Protein 7OXN (pdb70)

Sequence (440 aa):
QVQLKQSGPGLVQPSQSLSITCTVSGFSLTSYGIHWVRQSPGKGLEWLGVMWSGGITDFYAAFISRLSISRDISKSQVFFKMNSLQADDTAIYYCARGSRYALDYWGQGTSVSVSSASTKGPSVFPLAPSSKSGTAALGCLVKDYFPEPVTVSWNSGALTSGVHTFPAVLQSSGLYSLSSVVTVPSSSLGTQTYICNVNHKPSNTKVDKKVEPKDIQMTQTTSSLSASLGDRVTISCRASQDISNYLNWYQQKPDGTVKLLIYYTSRLHSGVPSRFSGSGSGTDYSLTISNLEQEDIATYFCQQGNTLPPTFGGGTKLEIKRTVAAPSVFIFPPSDEQLKSGTASVVCLLNNFYPREAKVQWKVDNALQSGNSQESVTEQDSKDSTYSLSSTLTLSKADYEKHKVYACEVTHQGLSSPVTKSFNRGEDAFRHDSGYECHH

Structure (mmCIF, N/CA/C/O backbone):
data_7OXN
#
_entry.id   7OXN
#
_cell.length_a   80.831
_cell.length_b   47.494
_cell.length_c   124.427
_cell.angle_alpha   90
_cell.angle_beta   90.955
_cell.angle_gamma   90
#
_symmetry.space_group_name_H-M   'I 1 2 1'
#
loop_
_entity.id
_entity.type
_entity.pdbx_description
1 polymer 'TAP01 family antibody heavy chain'
2 polymer 'TAP01 family antibody light chain'
3 polymer 'Amyloid-beta precursor protein'
4 non-polymer 1,2-ETHANEDIOL
5 non-polymer 'ZINC ION'
6 water water
#
loop_
_atom_site.group_PDB
_atom_site.id
_atom_site.type_symbol
_atom_site.label_atom_id
_atom_site.label_alt_id
_atom_site.label_comp_id
_atom_site.label_asym_id
_atom_site.label_entity_id
_atom_site.label_seq_id
_atom_site.pdbx_PDB_ins_code
_atom_site.Cartn_x
_atom_site.Cartn_y
_atom_site.Cartn_z
_atom_site.occupancy
_atom_site.B_iso_or_equiv
_atom_site.auth_seq_id
_atom_site.auth_comp_id
_atom_site.auth_asym_id
_atom_site.auth_atom_id
_atom_site.pdbx_PDB_model_num
ATOM 1 N N . GLN A 1 1 ? -5.965 18.097 -68.937 1 68.556 1 GLN H N 1
ATOM 2 C CA . GLN A 1 1 ? -5.615 17.662 -67.536 1 67.125 1 GLN H CA 1
ATOM 3 C C . GLN A 1 1 ? -6.821 17.886 -66.609 1 64.651 1 GLN H C 1
ATOM 4 O O . GLN A 1 1 ? -7.352 19.017 -66.595 1 64.414 1 GLN H O 1
ATOM 20 N N . VAL A 1 2 ? -7.247 16.84 -65.889 1 62.53 2 VAL H N 1
ATOM 21 C CA . VAL A 1 2 ? -8.428 16.868 -64.969 1 61.392 2 VAL H CA 1
ATOM 22 C C . VAL A 1 2 ? -8.047 17.635 -63.701 1 60.602 2 VAL H C 1
ATOM 23 O O . VAL A 1 2 ? -7.08 17.237 -63.042 1 61.427 2 VAL H O 1
ATOM 36 N N . GLN A 1 3 ? -8.781 18.69 -63.354 1 60.754 3 GLN H N 1
ATOM 37 C CA . GLN A 1 3 ? -8.473 19.493 -62.141 1 60.138 3 GLN H CA 1
ATOM 38 C C . GLN A 1 3 ? -9.757 20.068 -61.547 1 59.4 3 GLN H C 1
ATOM 39 O O . GLN A 1 3 ? -10.703 20.382 -62.315 1 58.608 3 GLN H O 1
ATOM 53 N N . LEU A 1 4 ? -9.753 20.199 -60.217 1 58.605 4 LEU H N 1
ATOM 54 C CA . LEU A 1 4 ? -10.86 20.783 -59.415 1 57.723 4 LEU H CA 1
ATOM 55 C C . LEU A 1 4 ? -10.247 21.824 -58.486 1 56.945 4 LEU H C 1
ATOM 56 O O . LEU A 1 4 ? -9.416 21.41 -57.669 1 57.199 4 LEU H O 1
ATOM 72 N N . LYS A 1 5 ? -10.628 23.098 -58.648 1 57.434 5 LYS H N 1
ATOM 73 C CA . LYS A 1 5 ? -10.116 24.259 -57.865 1 58.116 5 LYS H CA 1
ATOM 74 C C . LYS A 1 5 ? -11.245 24.853 -57.009 1 56.783 5 LYS H C 1
ATOM 75 O O . LYS A 1 5 ? -12.203 25.415 -57.568 1 56.925 5 LYS H O 1
ATOM 94 N N . GLN A 1 6 ? -11.108 24.756 -55.687 1 55.443 6 GLN H N 1
ATOM 95 C CA . GLN A 1 6 ? -12.061 25.351 -54.716 1 55.098 6 GLN H CA 1
ATOM 96 C C . GLN A 1 6 ? -11.686 26.814 -54.468 1 56.046 6 GLN H C 1
ATOM 97 O O . GLN A 1 6 ? -10.504 27.094 -54.284 1 55.847 6 GLN H O 1
ATOM 111 N N . SER A 1 7 ? -12.679 27.7 -54.486 1 57.118 7 SER H N 1
ATOM 112 C CA . SER A 1 7 ? -12.59 29.09 -53.979 1 57.818 7 SER H CA 1
ATOM 113 C C . SER A 1 7 ? -13.656 29.276 -52.892 1 58.922 7 SER H C 1
ATOM 114 O O . SER A 1 7 ? -14.616 28.461 -52.841 1 59.577 7 SER H O 1
ATOM 122 N N . GLY A 1 8 ? -13.489 30.307 -52.061 1 59.591 8 GLY H N 1
ATOM 123 C CA . GLY A 1 8 ? -14.368 30.634 -50.921 1 59.475 8 GLY H CA 1
ATOM 124 C C . GLY A 1 8 ? -13.578 30.667 -49.616 1 58.648 8 GLY H C 1
ATOM 125 O O . GLY A 1 8 ? -12.612 29.92 -49.464 1 58.387 8 GLY H O 1
ATOM 129 N N . PRO A 1 9 ? -13.999 31.479 -48.618 1 58.675 9 PRO H N 1
ATOM 130 C CA . PRO A 1 9 ? -13.167 31.77 -47.458 1 57.423 9 PRO H CA 1
ATOM 131 C C . PRO A 1 9 ? -13.182 30.607 -46.465 1 55.765 9 PRO H C 1
ATOM 132 O O . PRO A 1 9 ? -14.183 29.943 -46.427 1 56.353 9 PRO H O 1
ATOM 143 N N . GLY A 1 10 ? -12.073 30.404 -45.74 1 54.977 10 GLY H N 1
ATOM 144 C CA . GLY A 1 10 ? -11.95 29.442 -44.626 1 53.782 10 GLY H CA 1
ATOM 145 C C . GLY A 1 10 ? -12.81 29.848 -43.433 1 54.626 10 GLY H C 1
ATOM 146 O O . GLY A 1 10 ? -13.448 28.967 -42.831 1 55.671 10 GLY H O 1
ATOM 150 N N . LEU A 1 11 ? -12.855 31.141 -43.104 1 54.65 11 LEU H N 1
ATOM 151 C CA . LEU A 1 11 ? -13.439 31.649 -41.841 1 53.985 11 LEU H CA 1
ATOM 152 C C . LEU A 1 11 ? -14.928 31.937 -42.033 1 55.362 11 LEU H C 1
ATOM 153 O O . LEU A 1 11 ? -15.283 32.723 -42.928 1 56.187 11 LEU H O 1
ATOM 169 N N . VAL A 1 12 ? -15.758 31.325 -41.19 1 55.667 12 VAL H N 1
ATOM 170 C CA . VAL A 1 12 ? -17.223 31.593 -41.095 1 57.126 12 VAL H CA 1
ATOM 171 C C . VAL A 1 12 ? -17.536 31.975 -39.645 1 57.747 12 VAL H C 1
ATOM 172 O O . VAL A 1 12 ? -17.067 31.261 -38.736 1 56.775 12 VAL H O 1
ATOM 185 N N . GLN A 1 13 ? -18.298 33.056 -39.445 1 58.289 13 GLN H N 1
ATOM 186 C CA . GLN A 1 13 ? -18.772 33.483 -38.105 1 58.56 13 GLN H CA 1
ATOM 187 C C . GLN A 1 13 ? -19.809 32.467 -37.64 1 58.583 13 GLN H C 1
ATOM 188 O O . GLN A 1 13 ? -20.413 31.795 -38.47 1 58.516 13 GLN H O 1
ATOM 202 N N . PRO A 1 14 ? -20.016 32.274 -36.316 1 59.394 14 PRO H N 1
ATOM 203 C CA . PRO A 1 14 ? -21.026 31.334 -35.836 1 59.595 14 PRO H CA 1
ATOM 204 C C . PRO A 1 14 ? -22.416 31.788 -36.306 1 61.285 14 PRO H C 1
ATOM 205 O O . PRO A 1 14 ? -22.683 32.973 -36.342 1 63.71 14 PRO H O 1
ATOM 216 N N . SER A 1 15 ? -23.244 30.833 -36.715 1 61.374 15 SER H N 1
ATOM 217 C CA . SER A 1 15 ? -24.638 31.055 -37.184 1 63.961 15 SER H CA 1
ATOM 218 C C . SER A 1 15 ? -24.643 31.585 -38.626 1 65.105 15 SER H C 1
ATOM 219 O O . SER A 1 15 ? -25.768 31.807 -39.152 1 66.362 15 SER H O 1
ATOM 227 N N . GLN A 1 16 ? -23.462 31.744 -39.252 1 63.915 16 GLN H N 1
ATOM 228 C CA . GLN A 1 16 ? -23.326 32.203 -40.664 1 63.654 16 GLN H CA 1
ATOM 229 C C . GLN A 1 16 ? -23.096 31.012 -41.602 1 61.11 16 GLN H C 1
ATOM 230 O O . GLN A 1 16 ? -22.794 29.903 -41.134 1 59.328 16 GLN H O 1
ATOM 244 N N . SER A 1 17 ? -23.218 31.271 -42.898 1 61.033 17 SER H N 1
ATOM 245 C CA . SER A 1 17 ? -23.282 30.258 -43.98 1 60.068 17 SER H CA 1
ATOM 246 C C . SER A 1 17 ? -21.899 30.04 -44.579 1 58.299 17 SER H C 1
ATOM 247 O O . SER A 1 17 ? -21.222 31.028 -44.815 1 60.517 17 SER H O 1
ATOM 255 N N . LEU A 1 18 ? -21.519 28.789 -44.825 1 56.304 18 LEU H N 1
ATOM 256 C CA . LEU A 1 18 ? -20.265 28.424 -45.536 1 54.437 18 LEU H CA 1
ATOM 257 C C . LEU A 1 18 ? -20.573 28.272 -47.023 1 54.761 18 LEU H C 1
ATOM 258 O O . LEU A 1 18 ? -21.33 27.347 -47.375 1 54.059 18 LEU H O 1
ATOM 274 N N . SER A 1 19 ? -19.977 29.128 -47.851 1 55.803 19 SER H N 1
ATOM 275 C CA . SER A 1 19 ? -20.1 29.106 -49.331 1 57.037 19 SER H CA 1
ATOM 276 C C . SER A 1 19 ? -18.763 28.686 -49.957 1 56.689 19 SER H C 1
ATOM 277 O O . SER A 1 19 ? -17.732 29.337 -49.648 1 57.564 19 SER H O 1
ATOM 285 N N . ILE A 1 20 ? -18.767 27.622 -50.771 1 56.479 20 ILE H N 1
ATOM 286 C CA . ILE A 1 20 ? -17.576 27.154 -51.551 1 56.785 20 ILE H CA 1
ATOM 287 C C . ILE A 1 20 ? -17.967 26.916 -53.02 1 58.079 20 ILE H C 1
ATOM 288 O O . ILE A 1 20 ? -18.735 25.962 -53.307 1 57.687 20 ILE H O 1
ATOM 304 N N . THR A 1 21 ? -17.393 27.712 -53.922 1 59.033 21 THR H N 1
ATOM 305 C CA . THR A 1 21 ? -17.413 27.463 -55.384 1 60.045 21 THR H CA 1
ATOM 306 C C . THR A 1 21 ? -16.325 26.436 -55.729 1 58.764 21 THR H C 1
ATOM 307 O O . THR A 1 21 ? -15.144 26.636 -55.322 1 57.621 21 THR H O 1
ATOM 318 N N . CYS A 1 22 ? -16.733 25.368 -56.429 1 58.031 22 CYS H N 1
ATOM 319 C CA . CYS A 1 22 ? -15.86 24.303 -56.993 1 56.874 22 CYS H CA 1
ATOM 320 C C . CYS A 1 22 ? -15.837 24.46 -58.518 1 57.836 22 CYS H C 1
ATOM 321 O O . CYS A 1 22 ? -16.825 24.063 -59.18 1 57.127 22 CYS H O 1
ATOM 328 N N . THR A 1 23 ? -14.766 25.092 -59.019 1 58.569 23 THR H N 1
ATOM 329 C CA . THR A 1 23 ? -14.497 25.362 -60.457 1 59.753 23 THR H CA 1
ATOM 330 C C . THR A 1 23 ? -13.671 24.209 -61.034 1 58.624 23 THR H C 1
ATOM 331 O O . THR A 1 23 ? -12.743 23.761 -60.371 1 56.782 23 THR H O 1
ATOM 342 N N . VAL A 1 24 ? -14.015 23.746 -62.233 1 59.866 24 VAL H N 1
ATOM 343 C CA . VAL A 1 24 ? -13.409 22.524 -62.837 1 60.166 24 VAL H CA 1
ATOM 344 C C . VAL A 1 24 ? -12.91 22.862 -64.245 1 62.918 24 VAL H C 1
ATOM 345 O O . VAL A 1 24 ? -13.266 23.949 -64.767 1 64.73 24 VAL H O 1
ATOM 358 N N . SER A 1 25 ? -12.095 21.963 -64.809 1 63.405 25 SER H N 1
ATOM 359 C CA . SER A 1 25 ? -11.477 22.07 -66.161 1 64.677 25 SER H CA 1
ATOM 360 C C . SER A 1 25 ? -11.122 20.669 -66.675 1 63.591 25 SER H C 1
ATOM 361 O O . SER A 1 25 ? -10.87 19.775 -65.847 1 61.977 25 SER H O 1
ATOM 369 N N . GLY A 1 26 ? -11.103 20.489 -67.993 1 64.453 26 GLY H N 1
ATOM 370 C CA . GLY A 1 26 ? -10.631 19.244 -68.617 1 64.683 26 GLY H CA 1
ATOM 371 C C . GLY A 1 26 ? -11.566 18.091 -68.337 1 63.424 26 GLY H C 1
ATOM 372 O O . GLY A 1 26 ? -11.08 16.963 -68.308 1 63.528 26 GLY H O 1
ATOM 376 N N . PHE A 1 27 ? -12.853 18.379 -68.116 1 63.638 27 PHE H N 1
ATOM 377 C CA . PHE A 1 27 ? -13.98 17.4 -68.133 1 62.955 27 PHE H CA 1
ATOM 378 C C . PHE A 1 27 ? -15.308 18.164 -68.122 1 62.545 27 PHE H C 1
ATOM 379 O O . PHE A 1 27 ? -15.305 19.348 -67.748 1 62.74 27 PHE H O 1
ATOM 396 N N . SER A 1 28 ? -16.394 17.509 -68.537 1 62.525 28 SER H N 1
ATOM 397 C CA . SER A 1 28 ? -17.764 18.093 -68.617 1 63.144 28 SER H CA 1
ATOM 398 C C . SER A 1 28 ? -18.551 17.757 -67.338 1 61.106 28 SER H C 1
ATOM 399 O O . SER A 1 28 ? -18.525 16.582 -66.908 1 58.624 28 SER H O 1
ATOM 407 N N . LEU A 1 29 ? -19.231 18.752 -66.753 1 61.15 29 LEU H N 1
ATOM 408 C CA . LEU A 1 29 ? -20.144 18.57 -65.585 1 59.846 29 LEU H CA 1
ATOM 409 C C . LEU A 1 29 ? -21.393 17.787 -66.003 1 60.281 29 LEU H C 1
ATOM 410 O O . LEU A 1 29 ? -22.061 17.271 -65.097 1 60.008 29 LEU H O 1
ATOM 426 N N . THR A 1 30 ? -21.707 17.738 -67.308 1 62.012 30 THR H N 1
ATOM 427 C CA . THR A 1 30 ? -22.862 16.997 -67.892 1 61.633 30 THR H CA 1
ATOM 428 C C . THR A 1 30 ? -22.601 15.494 -67.756 1 59.633 30 THR H C 1
ATOM 429 O O . THR A 1 30 ? -23.569 14.731 -67.703 1 59.69 30 THR H O 1
ATOM 440 N N . SER A 1 31 ? -21.328 15.104 -67.716 1 58.772 31 SER H N 1
ATOM 441 C CA . SER A 1 31 ? -20.839 13.711 -67.888 1 58.288 31 SER H CA 1
ATOM 442 C C . SER A 1 31 ? -20.343 13.137 -66.55 1 56.484 31 SER H C 1
ATOM 443 O O . SER A 1 31 ? -20.155 11.911 -66.476 1 55.252 31 SER H O 1
ATOM 451 N N . TYR A 1 32 ? -20.11 13.984 -65.539 1 56.168 32 TYR H N 1
ATOM 452 C CA . TYR A 1 32 ? -19.569 13.577 -64.211 1 55.422 32 TYR H CA 1
ATOM 453 C C . TYR A 1 32 ? -20.438 14.172 -63.085 1 54.601 32 TYR H C 1
ATOM 454 O O . TYR A 1 32 ? -21.138 15.202 -63.288 1 55.379 32 TYR H O 1
ATOM 472 N N . GLY A 1 33 ? -20.416 13.511 -61.921 1 52.582 33 GLY H N 1
ATOM 473 C CA . GLY A 1 33 ? -20.983 14.031 -60.663 1 51.689 33 GLY H CA 1
ATOM 474 C C . GLY A 1 33 ? -19.925 14.747 -59.84 1 51.053 33 GLY H C 1
ATOM 475 O O . GLY A 1 33 ? -18.757 14.349 -59.912 1 51.168 33 GLY H O 1
ATOM 479 N N . ILE A 1 34 ? -20.311 15.767 -59.074 1 50.807 34 ILE H N 1
ATOM 480 C CA . ILE A 1 34 ? -19.417 16.444 -58.092 1 50.557 34 ILE H CA 1
ATOM 481 C C . ILE A 1 34 ? -19.936 16.134 -56.683 1 49.537 34 ILE H C 1
ATOM 482 O O . ILE A 1 34 ? -21.071 16.51 -56.38 1 49.178 34 ILE H O 1
ATOM 498 N N . HIS A 1 35 ? -19.13 15.452 -55.865 1 48.619 35 HIS H N 1
ATOM 499 C CA . HIS A 1 35 ? -19.466 15.083 -54.462 1 47.472 35 HIS H CA 1
ATOM 500 C C . HIS A 1 35 ? -18.833 16.079 -53.504 1 47.613 35 HIS H C 1
ATOM 501 O O . HIS A 1 35 ? -17.746 16.56 -53.815 1 48.827 35 HIS H O 1
ATOM 516 N N . TRP A 1 36 ? -19.517 16.355 -52.394 1 47.703 36 TRP H N 1
ATOM 517 C CA . TRP A 1 36 ? -19.067 17.275 -51.32 1 47.617 36 TRP H CA 1
ATOM 518 C C . TRP A 1 36 ? -18.848 16.475 -50.042 1 46.975 36 TRP H C 1
ATOM 519 O O . TRP A 1 36 ? -19.841 15.939 -49.504 1 46.365 36 TRP H O 1
ATOM 540 N N . VAL A 1 37 ? -17.578 16.385 -49.631 1 46.327 37 VAL H N 1
ATOM 541 C CA . VAL A 1 37 ? -17.078 15.562 -48.494 1 45.963 37 VAL H CA 1
ATOM 542 C C . VAL A 1 37 ? -16.322 16.494 -47.539 1 46.346 37 VAL H C 1
ATOM 543 O O . VAL A 1 37 ? -15.741 17.484 -48.016 1 47.059 37 VAL H O 1
ATOM 556 N N . ARG A 1 38 ? -16.365 16.207 -46.238 1 46.144 38 ARG H N 1
ATOM 557 C CA . ARG A 1 38 ? -15.612 16.945 -45.19 1 45.926 38 ARG H CA 1
ATOM 558 C C . ARG A 1 38 ? -14.869 15.952 -44.286 1 45.765 38 ARG H C 1
ATOM 559 O O . ARG A 1 38 ? -15.314 14.787 -44.14 1 46.352 38 ARG H O 1
ATOM 580 N N . GLN A 1 39 ? -13.772 16.406 -43.686 1 45.991 39 GLN H N 1
ATOM 581 C CA . GLN A 1 39 ? -12.907 15.578 -42.804 1 46.456 39 GLN H CA 1
ATOM 582 C C . GLN A 1 39 ? -12.625 16.366 -41.523 1 46.092 39 GLN H C 1
ATOM 583 O O . GLN A 1 39 ? -11.774 17.268 -41.556 1 45.066 39 GLN H O 1
ATOM 597 N N . SER A 1 40 ? -13.391 16.086 -40.465 1 47.524 40 SER H N 1
ATOM 598 C CA . SER A 1 40 ? -13.154 16.62 -39.096 1 48.521 40 SER H CA 1
ATOM 599 C C . SER A 1 40 ? -11.821 16.061 -38.588 1 49.631 40 SER H C 1
ATOM 600 O O . SER A 1 40 ? -11.421 14.937 -38.923 1 49.225 40 SER H O 1
ATOM 608 N N . PRO A 1 41 ? -11.081 16.818 -37.744 1 51.017 41 PRO H N 1
ATOM 609 C CA . PRO A 1 41 ? -9.808 16.32 -37.199 1 51.22 41 PRO H CA 1
ATOM 610 C C . PRO A 1 41 ? -9.997 15.066 -36.312 1 52.085 41 PRO H C 1
ATOM 611 O O . PRO A 1 41 ? -10.786 15.089 -35.315 1 51.163 41 PRO H O 1
ATOM 622 N N . GLY A 1 42 ? -9.327 13.974 -36.702 1 51.76 42 GLY H N 1
ATOM 623 C CA . GLY A 1 42 ? -9.347 12.694 -35.965 1 52.512 42 GLY H CA 1
ATOM 624 C C . GLY A 1 42 ? -10.486 11.796 -36.437 1 53.294 42 GLY H C 1
ATOM 625 O O . GLY A 1 42 ? -10.251 10.565 -36.651 1 53.275 42 GLY H O 1
ATOM 629 N N . LYS A 1 43 ? -11.687 12.366 -36.591 1 52.653 43 LYS H N 1
ATOM 630 C CA . LYS A 1 43 ? -12.827 11.675 -37.256 1 51.505 43 LYS H CA 1
ATOM 631 C C . LYS A 1 43 ? -12.486 11.408 -38.735 1 50.018 43 LYS H C 1
ATOM 632 O O . LYS A 1 43 ? -11.482 11.961 -39.249 1 49.684 43 LYS H O 1
ATOM 651 N N . GLY A 1 44 ? -13.313 10.596 -39.395 1 49.29 44 GLY H N 1
ATOM 652 C CA . GLY A 1 44 ? -13.063 10.081 -40.754 1 48.647 44 GLY H CA 1
ATOM 653 C C . GLY A 1 44 ? -13.651 10.997 -41.805 1 48.594 44 GLY H C 1
ATOM 654 O O . GLY A 1 44 ? -14.137 12.102 -41.433 1 49.378 44 GLY H O 1
ATOM 658 N N . LEU A 1 45 ? -13.614 10.557 -43.065 1 47.291 45 LEU H N 1
ATOM 659 C CA . LEU A 1 45 ? -14.238 11.275 -44.208 1 47.106 45 LEU H CA 1
ATOM 660 C C . LEU A 1 45 ? -15.759 11.198 -44.071 1 47.057 45 LEU H C 1
ATOM 661 O O . LEU A 1 45 ? -16.261 10.095 -43.825 1 47.528 45 LEU H O 1
ATOM 677 N N . GLU A 1 46 ? -16.447 12.333 -44.23 1 46.675 46 GLU H N 1
ATOM 678 C CA . GLU A 1 46 ? -17.924 12.452 -44.109 1 46.145 46 GLU H CA 1
ATOM 679 C C . GLU A 1 46 ? -18.526 12.92 -45.439 1 45.39 46 GLU H C 1
ATOM 680 O O . GLU A 1 46 ? -18.219 14.048 -45.861 1 44.812 46 GLU H O 1
ATOM 692 N N . TRP A 1 47 ? -19.375 12.107 -46.065 1 44.769 47 TRP H N 1
ATOM 693 C CA . TRP A 1 47 ? -20.121 12.531 -47.277 1 45.718 47 TRP H CA 1
ATOM 694 C C . TRP A 1 47 ? -21.272 13.459 -46.875 1 45.207 47 TRP H C 1
ATOM 695 O O . TRP A 1 47 ? -22.017 13.084 -45.965 1 45.67 47 TRP H O 1
ATOM 716 N N . LEU A 1 48 ? -21.406 14.607 -47.548 1 45.219 48 LEU H N 1
ATOM 717 C CA . LEU A 1 48 ? -22.442 15.638 -47.275 1 46.037 48 LEU H CA 1
ATOM 718 C C . LEU A 1 48 ? -23.516 15.654 -48.376 1 46.541 48 LEU H C 1
ATOM 719 O O . LEU A 1 48 ? -24.709 15.841 -48.042 1 45.937 48 LEU H O 1
ATOM 735 N N . GLY A 1 49 ? -23.118 15.485 -49.636 1 46.852 49 GLY H N 1
ATOM 736 C CA . GLY A 1 49 ? -24.061 15.492 -50.769 1 47.88 49 GLY H CA 1
ATOM 737 C C . GLY A 1 49 ? -23.381 15.469 -52.124 1 47.771 49 GLY H C 1
ATOM 738 O O . GLY A 1 49 ? -22.147 15.366 -52.18 1 46.944 49 GLY H O 1
ATOM 742 N N . VAL A 1 50 ? -24.179 15.55 -53.19 1 48.584 50 VAL H N 1
ATOM 743 C CA . VAL A 1 50 ? -23.691 15.393 -54.59 1 48.708 50 VAL H CA 1
ATOM 744 C C . VAL A 1 50 ? -24.636 16.099 -55.558 1 50.098 50 VAL H C 1
ATOM 745 O O . VAL A 1 50 ? -25.864 16.052 -55.366 1 49.61 50 VAL H O 1
ATOM 758 N N . MET A 1 51 ? -24.039 16.741 -56.561 1 51.771 51 MET H N 1
ATOM 759 C CA . MET A 1 51 ? -24.679 17.109 -57.843 1 51.795 51 MET H CA 1
ATOM 760 C C . MET A 1 51 ? -24.359 16 -58.839 1 50.432 51 MET H C 1
ATOM 761 O O . MET A 1 51 ? -23.239 16.001 -59.37 1 49.414 51 MET H O 1
ATOM 775 N N . TRP A 1 52 ? -25.304 15.083 -59.046 1 50.233 52 TRP H N 1
ATOM 776 C CA . TRP A 1 52 ? -25.203 14.009 -60.067 1 50.989 52 TRP H CA 1
ATOM 777 C C . TRP A 1 52 ? -25.004 14.652 -61.451 1 53.072 52 TRP H C 1
ATOM 778 O O . TRP A 1 52 ? -25.331 15.854 -61.608 1 54.534 52 TRP H O 1
ATOM 799 N N . SER A 1 53 ? -24.468 13.893 -62.414 1 53.002 53 SER H N 1
ATOM 800 C CA . SER A 1 53 ? -24.207 14.34 -63.812 1 54.05 53 SER H CA 1
ATOM 801 C C . SER A 1 53 ? -25.49 14.895 -64.459 1 55.372 53 SER H C 1
ATOM 802 O O . SER A 1 53 ? -25.409 15.951 -65.131 1 55.618 53 SER H O 1
ATOM 810 N N . GLY A 1 54 ? -26.625 14.219 -64.242 1 55.112 54 GLY H N 1
ATOM 811 C CA . GLY A 1 54 ? -27.943 14.57 -64.806 1 55.738 54 GLY H CA 1
ATOM 812 C C . GLY A 1 54 ? -28.431 15.929 -64.336 1 56.605 54 GLY H C 1
ATOM 813 O O . GLY A 1 54 ? -29.153 16.576 -65.097 1 58.492 54 GLY H O 1
ATOM 817 N N . GLY A 1 55 ? -28.064 16.35 -63.121 1 56.475 55 GLY H N 1
ATOM 818 C CA . GLY A 1 55 ? -28.406 17.68 -62.569 1 56.166 55 GLY H CA 1
ATOM 819 C C . GLY A 1 55 ? -29.23 17.606 -61.295 1 55.058 55 GLY H C 1
ATOM 820 O O . GLY A 1 55 ? -29.372 18.66 -60.651 1 53.427 55 GLY H O 1
ATOM 824 N N . ILE A 1 56 ? -29.758 16.422 -60.946 1 54.752 56 ILE H N 1
ATOM 825 C CA . ILE A 1 56 ? -30.478 16.182 -59.655 1 55.361 56 ILE H CA 1
ATOM 826 C C . ILE A 1 56 ? -29.447 16.003 -58.522 1 54.288 56 ILE H C 1
ATOM 827 O O . ILE A 1 56 ? -28.368 15.407 -58.759 1 53.593 56 ILE H O 1
ATOM 843 N N . THR A 1 57 ? -29.769 16.503 -57.328 1 53.267 57 THR H N 1
ATOM 844 C CA . THR A 1 57 ? -28.881 16.514 -56.139 1 51.606 57 THR H CA 1
ATOM 845 C C . THR A 1 57 ? -29.308 15.43 -55.153 1 51.417 57 THR H C 1
ATOM 846 O O . THR A 1 57 ? -30.471 15.008 -55.228 1 52.74 57 THR H O 1
ATOM 857 N N . ASP A 1 58 ? -28.395 15.005 -54.273 1 50.315 58 ASP H N 1
ATOM 858 C CA . ASP A 1 58 ? -28.683 14.151 -53.087 1 49.302 58 ASP H CA 1
ATOM 859 C C . ASP A 1 58 ? -27.842 14.633 -51.897 1 49.247 58 ASP H C 1
ATOM 860 O O . ASP A 1 58 ? -26.763 15.224 -52.106 1 48.301 58 ASP H O 1
ATOM 869 N N . PHE A 1 59 ? -28.327 14.362 -50.685 1 49.491 59 PHE H N 1
ATOM 870 C CA . PHE A 1 59 ? -27.764 14.862 -49.407 1 49.315 59 PHE H CA 1
ATOM 871 C C . PHE A 1 59 ? -27.702 13.71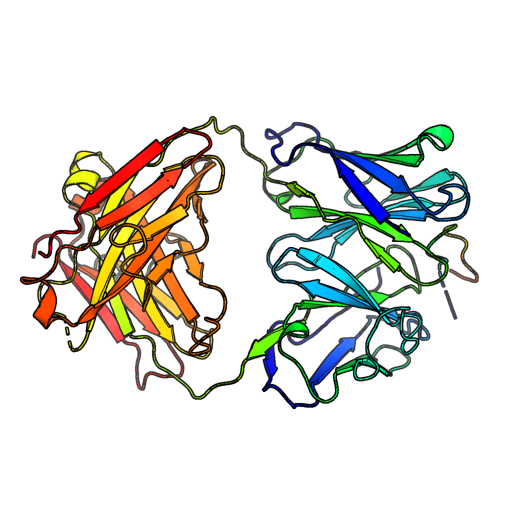9 -48.4 1 48.903 59 PHE H C 1
ATOM 872 O O . PHE A 1 59 ? -28.495 12.774 -48.544 1 49.109 59 PHE H O 1
ATOM 889 N N . TYR A 1 60 ? -26.767 13.803 -47.445 1 49.107 60 TYR H N 1
ATOM 890 C CA . TYR A 1 60 ? -26.773 12.996 -46.194 1 49.321 60 TYR H CA 1
ATOM 891 C C . TYR A 1 60 ? -27.981 13.486 -45.382 1 49.294 60 TYR H C 1
ATOM 892 O O . TYR A 1 60 ? -28.276 14.698 -45.451 1 48.737 60 TYR H O 1
ATOM 910 N N . ALA A 1 61 ? -28.697 12.569 -44.717 1 50.029 61 ALA H N 1
ATOM 911 C CA . ALA A 1 61 ? -29.935 12.829 -43.927 1 50.706 61 ALA H CA 1
ATOM 912 C C . ALA A 1 61 ? -29.7 13.958 -42.915 1 49.806 61 ALA H C 1
ATOM 913 O O . ALA A 1 61 ? -30.458 14.923 -42.929 1 50.387 61 ALA H O 1
ATOM 920 N N . ALA A 1 62 ? -28.633 13.863 -42.128 1 49.403 62 ALA H N 1
ATOM 921 C CA . ALA A 1 62 ? -28.304 14.78 -41.008 1 51.3 62 ALA H CA 1
ATOM 922 C C . ALA A 1 62 ? -28.027 16.225 -41.46 1 52.136 62 ALA H C 1
ATOM 923 O O . ALA A 1 62 ? -27.933 17.082 -40.567 1 52.736 62 ALA H O 1
ATOM 930 N N . PHE A 1 63 ? -27.883 16.5 -42.762 1 52.462 63 PHE H N 1
ATOM 931 C CA . PHE A 1 63 ? -27.6 17.859 -43.307 1 53.436 63 PHE H CA 1
ATOM 932 C C . PHE A 1 63 ? -28.703 18.37 -44.262 1 55.695 63 PHE H C 1
ATOM 933 O O . PHE A 1 63 ? -28.477 19.435 -44.903 1 56.649 63 PHE H O 1
ATOM 950 N N . ILE A 1 64 ? -29.854 17.69 -44.36 1 55.784 64 ILE H N 1
ATOM 951 C CA . ILE A 1 64 ? -30.861 17.954 -45.433 1 57.39 64 ILE H CA 1
ATOM 952 C C . ILE A 1 64 ? -31.265 19.437 -45.401 1 60.006 64 ILE H C 1
ATOM 953 O O . ILE A 1 64 ? -31.346 20.048 -46.507 1 62.251 64 ILE H O 1
ATOM 969 N N . SER A 1 65 ? -31.523 19.992 -44.207 1 59.609 65 SER H N 1
ATOM 970 C CA . SER A 1 65 ? -32.104 21.351 -44.025 1 60.749 65 SER H CA 1
ATOM 971 C C . SER A 1 65 ? -31.011 22.432 -44.164 1 60.679 65 SER H C 1
ATOM 972 O O . SER A 1 65 ? -31.35 23.611 -44.395 1 63.582 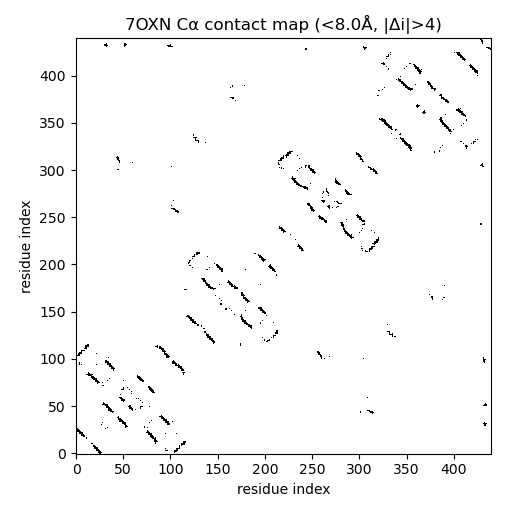65 SER H O 1
ATOM 980 N N . ARG A 1 66 ? -29.739 22.048 -44.088 1 58.471 66 ARG H N 1
ATOM 981 C CA . ARG A 1 66 ? -28.597 22.996 -43.986 1 58.044 66 ARG H CA 1
ATOM 982 C C . ARG A 1 66 ? -27.921 23.243 -45.345 1 56.806 66 ARG H C 1
ATOM 983 O O . ARG A 1 66 ? -27.276 24.308 -45.486 1 56.162 66 ARG H O 1
ATOM 1004 N N . LEU A 1 67 ? -28.056 22.312 -46.295 1 55.323 67 LEU H N 1
ATOM 1005 C CA . LEU A 1 67 ? -27.259 22.295 -47.551 1 54.433 67 LEU H CA 1
ATOM 1006 C C . LEU A 1 67 ? -28.059 22.869 -48.717 1 55.768 67 LEU H C 1
ATOM 1007 O O . LEU A 1 67 ? -29.288 22.713 -48.712 1 56.984 67 LEU H O 1
ATOM 1023 N N . SER A 1 68 ? -27.364 23.537 -49.646 1 55.838 68 SER H N 1
ATOM 1024 C CA . SER A 1 68 ? -27.811 23.839 -51.033 1 55.976 68 SER H CA 1
ATOM 1025 C C . SER A 1 68 ? -26.683 23.433 -51.981 1 55.019 68 SER H C 1
ATOM 1026 O O . SER A 1 68 ? -25.534 23.828 -51.719 1 54.41 68 SER H O 1
ATOM 1034 N N . ILE A 1 69 ? -26.992 22.672 -53.031 1 55.255 69 ILE H N 1
ATOM 1035 C CA . ILE A 1 69 ? -26.024 22.361 -54.124 1 55.793 69 ILE H CA 1
ATOM 1036 C C . ILE A 1 69 ? -26.669 22.708 -55.47 1 57.389 69 ILE H C 1
ATOM 1037 O O . ILE A 1 69 ? -27.576 21.975 -55.911 1 57.597 69 ILE H O 1
ATOM 1053 N N . SER A 1 70 ? -26.221 23.816 -56.066 1 58.658 70 SER H N 1
ATOM 1054 C CA . SER A 1 70 ? -26.544 24.242 -57.449 1 60.496 70 SER H CA 1
ATOM 1055 C C . SER A 1 70 ? -25.295 24.078 -58.314 1 60.829 70 SER H C 1
ATOM 1056 O O . SER A 1 70 ? -24.206 23.856 -57.735 1 58.294 70 SER H O 1
ATOM 1064 N N . ARG A 1 71 ? -25.458 24.199 -59.641 1 62.319 71 ARG H N 1
ATOM 1065 C CA . ARG A 1 71 ? -24.333 24.164 -60.618 1 62.11 71 ARG H CA 1
ATOM 1066 C C . ARG A 1 71 ? -24.6 25.137 -61.765 1 64.453 71 ARG H C 1
ATOM 1067 O O . ARG A 1 71 ? -25.787 25.443 -62.013 1 65.83 71 ARG H O 1
ATOM 1088 N N . ASP A 1 72 ? -23.523 25.57 -62.432 1 64.892 72 ASP H N 1
ATOM 1089 C CA . ASP A 1 72 ? -23.543 26.396 -63.667 1 67.097 72 ASP H CA 1
ATOM 1090 C C . ASP A 1 72 ? -22.659 25.712 -64.707 1 67.116 72 ASP H C 1
ATOM 1091 O O . ASP A 1 72 ? -21.423 25.802 -64.582 1 67.051 72 ASP H O 1
ATOM 1100 N N . ILE A 1 73 ? -23.294 25.071 -65.688 1 67.974 73 ILE H N 1
ATOM 1101 C CA . ILE A 1 73 ? -22.648 24.204 -66.718 1 68.128 73 ILE H CA 1
ATOM 1102 C C . ILE A 1 73 ? -21.666 25.059 -67.532 1 69.815 73 ILE H C 1
ATOM 1103 O O . ILE A 1 73 ? -20.464 24.717 -67.569 1 69.709 73 ILE H O 1
ATOM 1119 N N . SER A 1 74 ? -22.153 26.151 -68.126 1 71.582 74 SER H N 1
ATOM 1120 C CA . SER A 1 74 ? -21.379 27.027 -69.046 1 73.712 74 SER H CA 1
ATOM 1121 C C . SER A 1 74 ? -20.13 27.571 -68.342 1 73.034 74 SER H C 1
ATOM 1122 O O . SER A 1 74 ? -19.146 27.816 -69.051 1 75.782 74 SER H O 1
ATOM 1130 N N . LYS A 1 75 ? -20.164 27.737 -67.014 1 70.987 75 LYS H N 1
ATOM 1131 C CA . LYS A 1 75 ? -19.024 28.261 -66.207 1 70.68 75 LYS H CA 1
ATOM 1132 C C . LYS A 1 75 ? -18.129 27.123 -65.687 1 67.622 75 LYS H C 1
ATOM 1133 O O . LYS A 1 75 ? -17.052 27.432 -65.166 1 66.617 75 LYS H O 1
ATOM 1152 N N . SER A 1 76 ? -18.552 25.864 -65.807 1 65.999 76 SER H N 1
ATOM 1153 C CA . SER A 1 76 ? -17.823 24.67 -65.293 1 64.029 76 SER H CA 1
ATOM 1154 C C . SER A 1 76 ? -17.786 24.702 -63.753 1 62.627 76 SER H C 1
ATOM 1155 O O . SER A 1 76 ? -16.845 24.155 -63.151 1 61.916 76 SER H O 1
ATOM 1163 N N . GLN A 1 77 ? -18.799 25.294 -63.124 1 62.917 77 GLN H N 1
ATOM 1164 C CA . GLN A 1 77 ? -18.826 25.517 -61.656 1 62.087 77 GLN H CA 1
ATOM 1165 C C . GLN A 1 77 ? -19.983 24.746 -61.017 1 61.3 77 GLN H C 1
ATOM 1166 O O . GLN A 1 77 ? -21.092 24.782 -61.568 1 63.061 77 GLN H O 1
ATOM 1180 N N . VAL A 1 78 ? -19.706 24.086 -59.89 1 59.498 78 VAL H N 1
ATOM 1181 C CA . VAL A 1 78 ? -20.712 23.572 -58.916 1 57.898 78 VAL H CA 1
ATOM 1182 C C . VAL A 1 78 ? -20.538 24.364 -57.62 1 57.288 78 VAL H C 1
ATOM 1183 O O . VAL A 1 78 ? -19.391 24.637 -57.268 1 57.067 78 VAL H O 1
ATOM 1196 N N . PHE A 1 79 ? -21.643 24.726 -56.967 1 57.537 79 PHE H N 1
ATOM 1197 C CA . PHE A 1 79 ? -21.691 25.63 -55.788 1 57.84 79 PHE H CA 1
ATOM 1198 C C . PHE A 1 79 ? -22.211 24.896 -54.548 1 57.009 79 PHE H C 1
ATOM 1199 O O . PHE A 1 79 ? -23.198 24.141 -54.634 1 56.949 79 PHE H O 1
ATOM 1216 N N . PHE A 1 80 ? -21.588 25.16 -53.401 1 55.742 80 PHE H N 1
ATOM 1217 C CA . PHE A 1 80 ? -21.902 24.507 -52.107 1 54.577 80 PHE H CA 1
ATOM 1218 C C . PHE A 1 80 ? -22.201 25.585 -51.065 1 55.502 80 PHE H C 1
ATOM 1219 O O . PHE A 1 80 ? -21.376 26.494 -50.898 1 56.081 80 PHE H O 1
ATOM 1236 N N . LYS A 1 81 ? -23.355 25.493 -50.406 1 55.88 81 LYS H N 1
ATOM 1237 C CA . LYS A 1 81 ? -23.739 26.411 -49.306 1 57.012 81 LYS H CA 1
ATOM 1238 C C . LYS A 1 81 ? -24.308 25.575 -48.163 1 56.37 81 LYS H C 1
ATOM 1239 O O . LYS A 1 81 ? -25.322 24.897 -48.38 1 56.676 81 LYS H O 1
ATOM 1258 N N . MET A 1 82 ? -23.656 25.627 -47.004 1 56.09 82 MET H N 1
ATOM 1259 C CA . MET A 1 82 ? -24.164 25.066 -45.731 1 56.529 82 MET H CA 1
ATOM 1260 C C . MET A 1 82 ? -24.443 26.209 -44.757 1 58.473 82 MET H C 1
ATOM 1261 O O . MET A 1 82 ? -23.555 27.085 -44.625 1 58.982 82 MET H O 1
ATOM 1275 N N . ASN A 1 83 ? -25.594 26.157 -44.069 1 59.884 83 ASN H N 1
ATOM 1276 C CA . ASN A 1 83 ? -26.13 27.265 -43.229 1 61.324 83 ASN H CA 1
ATOM 1277 C C . ASN A 1 83 ? -25.775 27.027 -41.757 1 60.891 83 ASN H C 1
ATOM 1278 O O . ASN A 1 83 ? -25.412 25.877 -41.397 1 58.378 83 ASN H O 1
ATOM 1289 N N . SER A 1 84 ? -25.84 28.102 -40.961 1 62.387 84 SER H N 1
ATOM 1290 C CA . SER A 1 84 ? -25.83 28.083 -39.469 1 62.676 84 SER H CA 1
ATOM 1291 C C . SER A 1 84 ? -24.727 27.147 -38.955 1 60.619 84 SER H C 1
ATOM 1292 O O . SER A 1 84 ? -25.047 26.152 -38.278 1 60.216 84 SER H O 1
ATOM 1300 N N . LEU A 1 85 ? -23.469 27.459 -39.264 1 59.398 85 LEU H N 1
ATOM 1301 C CA . LEU A 1 85 ? -22.313 26.647 -38.805 1 58.055 85 LEU H CA 1
ATOM 1302 C C . LEU A 1 85 ? -22.068 26.925 -37.325 1 58.788 85 LEU H C 1
ATOM 1303 O O . LEU A 1 85 ? -22.259 28.079 -36.905 1 60.863 85 LEU H O 1
ATOM 1319 N N . GLN A 1 86 ? -21.694 25.882 -36.582 1 57.838 86 GLN H N 1
ATOM 1320 C CA . GLN A 1 86 ? -21.157 25.95 -35.199 1 57.123 86 GLN H CA 1
ATOM 1321 C C . GLN A 1 86 ? -19.763 25.327 -35.221 1 54.655 86 GLN H C 1
ATOM 1322 O O . GLN A 1 86 ? -19.355 24.895 -36.304 1 54.254 86 GLN H O 1
ATOM 1336 N N . ALA A 1 87 ? -19.088 25.278 -34.07 1 54.055 87 ALA H N 1
ATOM 1337 C CA . ALA A 1 87 ? -17.695 24.791 -33.917 1 52.819 87 ALA H CA 1
ATOM 1338 C C . ALA A 1 87 ? -17.581 23.331 -34.39 1 51.997 87 ALA H C 1
ATOM 1339 O O . ALA A 1 87 ? -16.527 22.999 -34.966 1 51.163 87 ALA H O 1
ATOM 1346 N N . ASP A 1 88 ? -18.63 22.512 -34.203 1 52.773 88 ASP H N 1
ATOM 1347 C CA . ASP A 1 88 ? -18.646 21.063 -34.568 1 52.808 88 ASP H CA 1
ATOM 1348 C C . ASP A 1 88 ? -18.559 20.909 -36.106 1 52.035 88 ASP H C 1
ATOM 1349 O O . ASP A 1 88 ? -18.553 19.775 -36.591 1 51.822 88 ASP H O 1
ATOM 1358 N N . ASP A 1 89 ? -18.465 22.009 -36.86 1 51.919 89 ASP H N 1
ATOM 1359 C CA . ASP A 1 89 ? -18.342 22.001 -38.343 1 51.039 89 ASP H CA 1
ATOM 1360 C C . ASP A 1 89 ? -16.892 22.299 -38.771 1 50.211 89 ASP H C 1
ATOM 1361 O O . ASP A 1 89 ? -16.604 22.208 -39.982 1 49.26 89 ASP H O 1
ATOM 1370 N N . THR A 1 90 ? -16.005 22.616 -37.825 1 49.549 90 THR H N 1
ATOM 1371 C CA . THR A 1 90 ? -14.547 22.777 -38.07 1 50.051 90 THR H CA 1
ATOM 1372 C C . THR A 1 90 ? -14.052 21.569 -38.877 1 49.815 90 THR H C 1
ATOM 1373 O O . THR A 1 90 ? -14.059 20.444 -38.345 1 51.35 90 THR H O 1
ATOM 1384 N N . ALA A 1 91 ? -13.613 21.775 -40.114 1 48.663 91 ALA H N 1
ATOM 1385 C CA . ALA A 1 91 ? -13.155 20.664 -40.977 1 47.938 91 ALA H CA 1
ATOM 1386 C C . ALA A 1 91 ? -12.529 21.211 -42.249 1 46.934 91 ALA H C 1
ATOM 1387 O O . ALA A 1 91 ? -12.642 22.423 -42.488 1 47.064 91 ALA H O 1
ATOM 1394 N N . ILE A 1 92 ? -11.871 20.322 -42.99 1 45.924 92 ILE H N 1
ATOM 1395 C CA . ILE A 1 92 ? -11.491 20.533 -44.414 1 46.393 92 ILE H CA 1
ATOM 1396 C C . ILE A 1 92 ? -12.706 20.109 -45.233 1 45.935 92 ILE H C 1
ATOM 1397 O O . ILE A 1 92 ? -13.121 18.955 -45.07 1 44.439 92 ILE H O 1
ATOM 1413 N N . TYR A 1 93 ? -13.234 21.006 -46.07 1 47.148 93 TYR H N 1
ATOM 1414 C CA . TYR A 1 93 ? -14.369 20.745 -46.996 1 47.567 93 TYR H CA 1
ATOM 1415 C C . TYR A 1 93 ? -13.828 20.492 -48.41 1 47.466 93 TYR H C 1
ATOM 1416 O O . TYR A 1 93 ? -13.128 21.362 -48.97 1 47.524 93 TYR H O 1
ATOM 1434 N N . TYR A 1 94 ? -14.142 19.313 -48.947 1 46.984 94 TYR H N 1
ATOM 1435 C CA . TYR A 1 94 ? -13.693 18.816 -50.271 1 47.88 94 TYR H CA 1
ATOM 1436 C C . TYR A 1 94 ? -14.874 18.797 -51.239 1 49.335 94 TYR H C 1
ATOM 1437 O O . TYR A 1 94 ? -15.928 18.253 -50.869 1 50.565 94 TYR H O 1
ATOM 1455 N N . CYS A 1 95 ? -14.711 19.4 -52.418 1 50.269 95 CYS H N 1
ATOM 1456 C CA . CYS A 1 95 ? -15.448 19.034 -53.657 1 50.812 95 CYS H CA 1
ATOM 1457 C C . CYS A 1 95 ? -14.624 17.926 -54.318 1 50.407 95 CYS H C 1
ATOM 1458 O O . CYS A 1 95 ? -13.384 18.008 -54.244 1 52.873 95 CYS H O 1
ATOM 1465 N N . ALA A 1 96 ? -15.26 16.881 -54.846 1 49.741 96 ALA H N 1
ATOM 1466 C CA . ALA A 1 96 ? -14.57 15.755 -55.528 1 49.009 96 ALA H CA 1
ATOM 1467 C C . ALA A 1 96 ? -15.406 15.252 -56.715 1 49.485 96 ALA H C 1
ATOM 1468 O O . ALA A 1 96 ? -16.644 15.221 -56.606 1 48.404 96 ALA H O 1
ATOM 1475 N N . ARG A 1 97 ? -14.73 14.882 -57.806 1 50.049 97 ARG H N 1
ATOM 1476 C CA . ARG A 1 97 ? -15.349 14.403 -59.067 1 50.949 97 ARG H CA 1
ATOM 1477 C C . ARG A 1 97 ? -15.716 12.923 -58.925 1 50.056 97 ARG H C 1
ATOM 1478 O O . ARG A 1 97 ? -14.834 12.114 -58.613 1 48.732 97 ARG H O 1
ATOM 1499 N N . GLY A 1 98 ? -16.973 12.586 -59.207 1 49.918 98 GLY H N 1
ATOM 1500 C CA . GLY A 1 98 ? -17.439 11.192 -59.303 1 50.021 98 GLY H CA 1
ATOM 1501 C C . GLY A 1 98 ? -17.456 10.691 -60.74 1 51.488 98 GLY H C 1
ATOM 1502 O O . GLY A 1 98 ? -18.075 11.366 -61.604 1 52.645 98 GLY H O 1
ATOM 1506 N N . SER A 1 99 ? -16.792 9.556 -60.988 1 51.409 99 SER H N 1
ATOM 1507 C CA . SER A 1 99 ? -16.865 8.752 -62.24 1 51.9 99 SER H CA 1
ATOM 1508 C C . SER A 1 99 ? -17.776 7.543 -61.981 1 50.753 99 SER H C 1
ATOM 1509 O O . SER A 1 99 ? -18.593 7.634 -61.071 1 50.577 99 SER H O 1
ATOM 1517 N N . ARG A 1 100 ? -17.643 6.449 -62.729 1 50.834 100 ARG H N 1
ATOM 1518 C CA . ARG A 1 100 ? -18.561 5.284 -62.634 1 50.942 100 ARG H CA 1
ATOM 1519 C C . ARG A 1 100 ? -18.552 4.673 -61.237 1 49.504 100 ARG H C 1
ATOM 1520 O O . ARG A 1 100 ? -19.626 4.27 -60.755 1 47.961 100 ARG H O 1
ATOM 1541 N N . TYR A 1 101 ? -17.359 4.536 -60.664 1 50.232 101 TYR H N 1
ATOM 1542 C CA . TYR A 1 101 ? -17.064 3.614 -59.54 1 49.477 101 TYR H CA 1
ATOM 1543 C C . TYR A 1 101 ? -16.703 4.381 -58.277 1 48.435 101 TYR H C 1
ATOM 1544 O O . TYR A 1 101 ? -16.949 3.822 -57.21 1 49.23 101 TYR H O 1
ATOM 1562 N N . ALA A 1 102 ? -16.126 5.58 -58.395 1 48.31 102 ALA H N 1
ATOM 1563 C CA . ALA A 1 102 ? -15.365 6.205 -57.293 1 47.702 102 ALA H CA 1
ATOM 1564 C C . ALA A 1 102 ? -15.183 7.707 -57.499 1 48.52 102 ALA H C 1
ATOM 1565 O O . ALA A 1 102 ? -15.594 8.234 -58.548 1 48.683 102 ALA H O 1
ATOM 1572 N N . LEU A 1 103 ? -14.598 8.348 -56.479 1 49.734 103 LEU H N 1
ATOM 1573 C CA . LEU A 1 103 ? -14.221 9.79 -56.442 1 50.016 103 LEU H CA 1
ATOM 1574 C C . LEU A 1 103 ? -12.781 9.907 -56.954 1 50.39 103 LEU H C 1
ATOM 1575 O O . LEU A 1 103 ? -11.853 9.885 -56.148 1 50.309 103 LEU H O 1
ATOM 1591 N N . ASP A 1 104 ? -12.601 9.994 -58.267 1 51.458 104 ASP H N 1
ATOM 1592 C CA . ASP A 1 104 ? -11.283 9.721 -58.897 1 51.642 104 ASP H CA 1
ATOM 1593 C C . ASP A 1 104 ? -10.406 10.987 -58.885 1 51.098 104 ASP H C 1
ATOM 1594 O O . ASP A 1 104 ? -9.173 10.816 -58.936 1 52.009 104 ASP H O 1
ATOM 1603 N N . TYR A 1 105 ? -10.978 12.195 -58.786 1 50.254 105 TYR H N 1
ATOM 1604 C CA . TYR A 1 105 ? -10.193 13.467 -58.738 1 51.344 105 TYR H CA 1
ATOM 1605 C C . TYR A 1 105 ? -10.802 14.443 -57.718 1 49.412 105 TYR H C 1
ATOM 1606 O O . TYR A 1 105 ? -12.032 14.594 -57.664 1 48.3 105 TYR H O 1
ATOM 1624 N N . TRP A 1 106 ? -9.946 15.069 -56.902 1 48.533 106 TRP H N 1
ATOM 1625 C CA . TRP A 1 106 ? -10.359 15.789 -55.668 1 48.185 106 TRP H CA 1
ATOM 1626 C C . TRP A 1 106 ? -9.88 17.24 -55.703 1 49.212 106 TRP H C 1
ATOM 1627 O O . TRP A 1 106 ? -8.731 17.474 -56.12 1 51.144 106 TRP H O 1
ATOM 1648 N N . GLY A 1 107 ? -10.722 18.168 -55.245 1 49.469 107 GLY H N 1
ATOM 1649 C CA . GLY A 1 107 ? -10.311 19.555 -54.95 1 50.772 107 GLY H CA 1
ATOM 1650 C C . GLY A 1 107 ? -9.202 19.586 -53.901 1 50.341 107 GLY H C 1
ATOM 1651 O O . GLY A 1 107 ? -9.038 18.585 -53.174 1 49.152 107 GLY H O 1
ATOM 1655 N N . GLN A 1 108 ? -8.44 20.681 -53.833 1 51.139 108 GLN H N 1
ATOM 1656 C CA . GLN A 1 108 ? -7.271 20.82 -52.915 1 50.811 108 GLN H CA 1
ATOM 1657 C C . GLN A 1 108 ? -7.765 20.823 -51.462 1 49.669 108 GLN H C 1
ATOM 1658 O O . GLN A 1 108 ? -6.926 20.673 -50.564 1 48.873 108 GLN H O 1
ATOM 1672 N N . GLY A 1 109 ? -9.075 20.996 -51.257 1 49.61 109 GLY H N 1
ATOM 1673 C CA . GLY A 1 109 ? -9.694 21.114 -49.923 1 49.473 109 GLY H CA 1
ATOM 1674 C C . GLY A 1 109 ? -9.918 22.569 -49.564 1 50.052 109 GLY H C 1
ATOM 1675 O O . GLY A 1 109 ? -9.36 23.431 -50.27 1 51.581 109 GLY H O 1
ATOM 1679 N N . THR A 1 110 ? -10.737 22.831 -48.54 1 49.396 110 THR H N 1
ATOM 1680 C CA . THR A 1 110 ? -10.945 24.181 -47.948 1 50.274 110 THR H CA 1
ATOM 1681 C C . THR A 1 110 ? -10.953 24.057 -46.42 1 50.068 110 THR H C 1
ATOM 1682 O O . THR A 1 110 ? -11.935 23.529 -45.88 1 49.685 110 THR H O 1
ATOM 1693 N N . SER A 1 111 ? -9.872 24.486 -45.763 1 50.492 111 SER H N 1
ATOM 1694 C CA . SER A 1 111 ? -9.726 24.456 -44.286 1 49.775 111 SER H CA 1
ATOM 1695 C C . SER A 1 111 ? -10.705 25.467 -43.69 1 49.587 111 SER H C 1
ATOM 1696 O O . SER A 1 111 ? -10.505 26.676 -43.908 1 50.49 111 SER H O 1
ATOM 1704 N N . VAL A 1 112 ? -11.752 24.975 -43.025 1 48.844 112 VAL H N 1
ATOM 1705 C CA . VAL A 1 112 ? -12.876 25.813 -42.515 1 49.915 112 VAL H CA 1
ATOM 1706 C C . VAL A 1 112 ? -12.778 25.899 -40.991 1 50.005 112 VAL H C 1
ATOM 1707 O O . VAL A 1 112 ? -12.66 24.853 -40.328 1 50.469 112 VAL H O 1
ATOM 1720 N N . SER A 1 113 ? -12.823 27.121 -40.469 1 50.698 113 SER H N 1
ATOM 1721 C CA . SER A 1 113 ? -12.837 27.424 -39.017 1 50.264 113 SER H CA 1
ATOM 1722 C C . SER A 1 113 ? -14.078 28.273 -38.712 1 51.326 113 SER H C 1
ATOM 1723 O O . SER A 1 113 ? -14.529 29.037 -39.602 1 50.364 113 SER H O 1
ATOM 1731 N N . VAL A 1 114 ? -14.618 28.099 -37.502 1 52.315 114 VAL H N 1
ATOM 1732 C CA . VAL A 1 114 ? -15.819 28.81 -36.985 1 53.534 114 VAL H CA 1
ATOM 1733 C C . VAL A 1 114 ? -15.404 29.628 -35.761 1 55.015 114 VAL H C 1
ATOM 1734 O O . VAL A 1 114 ? -15.01 29.016 -34.734 1 55.728 114 VAL H O 1
ATOM 1747 N N . SER A 1 115 ? -15.473 30.957 -35.879 1 55.602 115 SER H N 1
ATOM 1748 C CA . SER A 1 115 ? -15.084 31.921 -34.818 1 55.99 115 SER H CA 1
ATOM 1749 C C . SER A 1 115 ? -15.722 33.291 -35.081 1 57.845 115 SER H C 1
ATOM 1750 O O . SER A 1 115 ? -15.919 33.654 -36.264 1 59.473 115 SER H O 1
ATOM 1758 N N . SER A 1 116 ? -16.062 34.007 -34.01 1 58.048 116 SER H N 1
ATOM 1759 C CA . SER A 1 116 ? -16.494 35.424 -34.041 1 59.179 116 SER H CA 1
ATOM 1760 C C . SER A 1 116 ? -15.342 36.301 -33.564 1 57.895 116 SER H C 1
ATOM 1761 O O . SER A 1 116 ? -15.562 37.497 -33.327 1 58.2 116 SER H O 1
ATOM 1769 N N . ALA A 1 117 ? -14.143 35.723 -33.47 1 56.09 117 ALA H N 1
ATOM 1770 C CA . ALA A 1 117 ? -12.933 36.426 -32.994 1 55.822 117 ALA H CA 1
ATOM 1771 C C . ALA A 1 117 ? -12.429 37.379 -34.08 1 56.546 117 ALA H C 1
ATOM 1772 O O . ALA A 1 117 ? -12.547 37.067 -35.275 1 56.062 117 ALA H O 1
ATOM 1779 N N . SER A 1 118 ? -11.919 38.532 -33.655 1 58.263 118 SER H N 1
ATOM 1780 C CA . SER A 1 118 ? -11.256 39.512 -34.548 1 59.815 118 SER H CA 1
ATOM 1781 C C . SER A 1 118 ? -9.742 39.37 -34.434 1 59.087 118 SER H C 1
ATOM 1782 O O . SER A 1 118 ? -9.232 38.868 -33.399 1 57.586 118 SER H O 1
ATOM 1790 N N . THR A 1 119 ? -9.052 39.849 -35.464 1 59.729 119 THR H N 1
ATOM 1791 C CA . THR A 1 119 ? -7.592 39.667 -35.601 1 58.416 119 THR H CA 1
ATOM 1792 C C . THR A 1 119 ? -6.962 40.173 -34.307 1 57.881 119 THR H C 1
ATOM 1793 O O . THR A 1 119 ? -7.375 41.239 -33.83 1 58.611 119 THR H O 1
ATOM 1804 N N . LYS A 1 120 ? -6.085 39.36 -33.722 1 56.494 120 LYS H N 1
ATOM 1805 C CA . LYS A 1 120 ? -5.333 39.723 -32.496 1 56.55 120 LYS H CA 1
ATOM 1806 C C . LYS A 1 120 ? -3.899 39.192 -32.616 1 54.701 120 LYS H C 1
ATOM 1807 O O . LYS A 1 120 ? -3.724 38.012 -32.993 1 52.478 120 LYS H O 1
ATOM 1826 N N . GLY A 1 121 ? -2.921 40.056 -32.331 1 54.662 121 GLY H N 1
ATOM 1827 C CA . GLY A 1 121 ? -1.508 39.671 -32.161 1 53.451 121 GLY H CA 1
ATOM 1828 C C . GLY A 1 121 ? -1.313 38.897 -30.861 1 51.896 121 GLY H C 1
ATOM 1829 O O . GLY A 1 121 ? -2.059 39.09 -29.902 1 51.393 121 GLY H O 1
ATOM 1833 N N . PRO A 1 122 ? -0.325 37.98 -30.799 1 50.718 122 PRO H N 1
ATOM 1834 C CA . PRO A 1 122 ? -0.067 37.201 -29.589 1 50.578 122 PRO H CA 1
ATOM 1835 C C . PRO A 1 122 ? 0.813 37.909 -28.554 1 51.043 122 PRO H C 1
ATOM 1836 O O . PRO A 1 122 ? 1.698 38.647 -28.931 1 51.845 122 PRO H O 1
ATOM 1847 N N . SER A 1 123 ? 0.532 37.667 -27.276 1 51.338 123 SER H N 1
ATOM 1848 C CA . SER A 1 123 ? 1.47 37.899 -26.153 1 51.361 123 SER H CA 1
ATOM 1849 C C . SER A 1 123 ? 2.436 36.716 -26.115 1 51.035 123 SER H C 1
ATOM 1850 O O . SER A 1 123 ? 1.95 35.565 -26.194 1 51.912 123 SER H O 1
ATOM 1858 N N . VAL A 1 124 ? 3.744 36.985 -26.087 1 50.115 124 VAL H N 1
ATOM 1859 C CA . VAL A 1 124 ? 4.785 35.921 -26.034 1 48.942 124 VAL H CA 1
ATOM 1860 C C . VAL A 1 124 ? 5.46 35.926 -24.665 1 49.424 124 VAL H C 1
ATOM 1861 O O . VAL A 1 124 ? 6.009 36.972 -24.259 1 50.633 124 VAL H O 1
ATOM 1874 N N . PHE A 1 125 ? 5.428 34.778 -23.995 1 49.468 125 PHE H N 1
ATOM 1875 C CA . PHE A 1 125 ? 5.976 34.604 -22.628 1 49.165 125 PHE H CA 1
ATOM 1876 C C . PHE A 1 125 ? 7.127 33.608 -22.68 1 47.898 125 PHE H C 1
ATOM 1877 O O . PHE A 1 125 ? 7.173 32.715 -23.519 1 46.744 125 PHE H O 1
ATOM 1894 N N . PRO A 1 126 ? 8.138 33.791 -21.82 1 48.305 126 PRO H N 1
ATOM 1895 C CA . PRO A 1 126 ? 9.261 32.871 -21.753 1 47.77 126 PRO H CA 1
ATOM 1896 C C . PRO A 1 126 ? 8.945 31.647 -20.906 1 46.781 126 PRO H C 1
ATOM 1897 O O . PRO A 1 126 ? 8.285 31.801 -19.908 1 46.593 126 PRO H O 1
ATOM 1908 N N . LEU A 1 127 ? 9.413 30.492 -21.374 1 46.626 127 LEU H N 1
ATOM 1909 C CA . LEU A 1 127 ? 9.392 29.223 -20.608 1 47.369 127 LEU H CA 1
ATOM 1910 C C . LEU A 1 127 ? 10.827 28.933 -20.162 1 47.035 127 LEU H C 1
ATOM 1911 O O . LEU A 1 127 ? 11.528 28.191 -20.873 1 47.06 127 LEU H O 1
ATOM 1927 N N . ALA A 1 128 ? 11.242 29.552 -19.051 1 47.265 128 ALA H N 1
ATOM 1928 C CA . ALA A 1 128 ? 12.647 29.644 -18.581 1 46.407 128 ALA H CA 1
ATOM 1929 C C . ALA A 1 128 ? 13.126 28.28 -18.091 1 45.535 128 ALA H C 1
ATOM 1930 O O . ALA A 1 128 ? 12.392 27.559 -17.427 1 44.157 128 ALA H O 1
ATOM 1937 N N . PRO A 1 129 ? 14.366 27.875 -18.442 1 46.842 129 PRO H N 1
ATOM 1938 C CA . PRO A 1 129 ? 14.902 26.573 -18.046 1 48.242 129 PRO H CA 1
ATOM 1939 C C . PRO A 1 129 ? 15.086 26.414 -16.531 1 50.543 129 PRO H C 1
ATOM 1940 O O . PRO A 1 129 ? 15.61 27.341 -15.906 1 49.38 129 PRO H O 1
ATOM 1951 N N . SER A 1 130 ? 14.637 25.25 -16.021 1 52.634 130 SER H N 1
ATOM 1952 C CA . SER A 1 130 ? 14.657 24.788 -14.601 1 53.527 130 SER H CA 1
ATOM 1953 C C . SER A 1 130 ? 16.012 25.112 -13.958 1 54.822 130 SER H C 1
ATOM 1954 O O . SER A 1 130 ? 17.052 25.009 -14.659 1 54.776 130 SER H O 1
ATOM 1962 N N . SER A 1 131 ? 16 25.507 -12.678 1 57.129 131 SER H N 1
ATOM 1963 C CA . SER A 1 131 ? 17.2 25.917 -11.885 1 58.89 131 SER H CA 1
ATOM 1964 C C . SER A 1 131 ? 18.135 24.71 -11.665 1 60.736 131 SER H C 1
ATOM 1965 O O . SER A 1 131 ? 19.355 24.94 -11.372 1 62.068 131 SER H O 1
ATOM 1973 N N . LYS A 1 132 ? 17.608 23.479 -11.791 1 61.058 132 LYS H N 1
ATOM 1974 C CA . LYS A 1 132 ? 18.407 22.217 -11.725 1 62.018 132 LYS H CA 1
ATOM 1975 C C . LYS A 1 132 ? 17.878 21.234 -12.781 1 62.502 132 LYS H C 1
ATOM 1976 O O . LYS A 1 132 ? 16.762 20.64 -12.572 1 63.463 132 LYS H O 1
ATOM 1995 N N . SER A 1 133 ? 18.642 21.067 -13.87 1 61.503 133 SER H N 1
ATOM 1996 C CA . SER A 1 133 ? 18.233 20.32 -15.096 1 61.383 133 SER H CA 1
ATOM 1997 C C . SER A 1 133 ? 18.837 18.903 -15.082 1 63.463 133 SER H C 1
ATOM 1998 O O . SER A 1 133 ? 20.038 18.779 -14.693 1 65.027 133 SER H O 1
ATOM 2006 N N . GLY A 1 137 ? 24.094 16.538 -19.16 1 58.86 137 GLY H N 1
ATOM 2007 C CA . GLY A 1 137 ? 22.62 16.542 -19.166 1 57.21 137 GLY H CA 1
ATOM 2008 C C . GLY A 1 137 ? 22.079 17.635 -20.067 1 55.36 137 GLY H C 1
ATOM 2009 O O . GLY A 1 137 ? 22.821 18.567 -20.408 1 54.117 137 GLY H O 1
ATOM 2013 N N . THR A 1 138 ? 20.816 17.51 -20.451 1 54.63 138 THR H N 1
ATOM 2014 C CA . THR A 1 138 ? 20.121 18.447 -21.362 1 52.837 138 THR H CA 1
ATOM 2015 C C . THR A 1 138 ? 19.159 19.328 -20.566 1 51.487 138 THR H C 1
ATOM 2016 O O . THR A 1 138 ? 18.559 18.82 -19.604 1 53.332 138 THR H O 1
ATOM 2027 N N . ALA A 1 139 ? 19.044 20.601 -20.952 1 49.681 139 ALA H N 1
ATOM 2028 C CA . ALA A 1 139 ? 18.025 21.563 -20.464 1 48.752 139 ALA H CA 1
ATOM 2029 C C . ALA A 1 139 ? 16.959 21.791 -21.544 1 47.101 139 ALA H C 1
ATOM 2030 O O . ALA A 1 139 ? 17.276 21.676 -22.728 1 47.545 139 ALA H O 1
ATOM 2037 N N . ALA A 1 140 ? 15.733 22.113 -21.149 1 45.967 140 ALA H N 1
ATOM 2038 C CA . ALA A 1 140 ? 14.674 22.555 -22.078 1 45.17 140 ALA H CA 1
ATOM 2039 C C . ALA A 1 140 ? 14.257 23.974 -21.698 1 43.852 140 ALA H C 1
ATOM 2040 O O . ALA A 1 140 ? 14.245 24.293 -20.513 1 43.075 140 ALA H O 1
ATOM 2047 N N . LEU A 1 141 ? 13.991 24.791 -22.713 1 44.253 141 LEU H N 1
ATOM 2048 C CA . LEU A 1 141 ? 13.409 26.149 -22.594 1 44.336 141 LEU H CA 1
ATOM 2049 C C . LEU A 1 141 ? 12.5 26.386 -23.807 1 43.676 141 LEU H C 1
ATOM 2050 O O . LEU A 1 141 ? 12.413 25.492 -24.661 1 42.954 141 LEU H O 1
ATOM 2066 N N . GLY A 1 142 ? 11.81 27.524 -23.853 1 43.437 142 GLY H N 1
ATOM 2067 C CA . GLY A 1 142 ? 10.814 27.795 -24.897 1 43.625 142 GLY H CA 1
ATOM 2068 C C . GLY A 1 142 ? 10.141 29.143 -24.753 1 43.92 142 GLY H C 1
ATOM 2069 O O . GLY A 1 142 ? 10.535 29.923 -23.874 1 44.096 142 GLY H O 1
ATOM 2073 N N . CYS A 1 143 ? 9.163 29.396 -25.625 1 44.504 143 CYS H N 1
ATOM 2074 C CA . CYS A 1 143 ? 8.263 30.574 -25.611 1 44.799 143 CYS H CA 1
ATOM 2075 C C . CYS A 1 143 ? 6.816 30.12 -25.691 1 44.718 143 CYS H C 1
ATOM 2076 O O . CYS A 1 143 ? 6.509 29.314 -26.569 1 44.949 143 CYS H O 1
ATOM 2083 N N . LEU A 1 144 ? 5.986 30.627 -24.786 1 45.761 144 LEU H N 1
ATOM 2084 C CA . LEU A 1 144 ? 4.513 30.452 -24.804 1 45.615 144 LEU H CA 1
ATOM 2085 C C . LEU A 1 144 ? 3.933 31.568 -25.682 1 45.541 144 LEU H C 1
ATOM 2086 O O . LEU A 1 144 ? 4.213 32.749 -25.413 1 45.874 144 LEU H O 1
ATOM 2102 N N . VAL A 1 145 ? 3.208 31.207 -26.736 1 45.072 145 VAL H N 1
ATOM 2103 C CA . VAL A 1 145 ? 2.661 32.178 -27.726 1 46.305 145 VAL H CA 1
ATOM 2104 C C . VAL A 1 145 ? 1.146 32.144 -27.57 1 46.934 145 VAL H C 1
ATOM 2105 O O . VAL A 1 145 ? 0.541 31.137 -27.973 1 47.448 145 VAL H O 1
ATOM 2118 N N . LYS A 1 146 ? 0.565 33.168 -26.957 1 48.03 146 LYS H N 1
ATOM 2119 C CA . LYS A 1 146 ? -0.779 33.046 -26.332 1 49.086 146 LYS H CA 1
ATOM 2120 C C . LYS A 1 146 ? -1.76 34.061 -26.917 1 48.988 146 LYS H C 1
ATOM 2121 O O . LYS A 1 146 ? -1.357 35.193 -27.166 1 49.122 146 LYS H O 1
ATOM 2140 N N . ASP A 1 147 ? -3.011 33.642 -27.091 1 49.471 147 ASP H N 1
ATOM 2141 C CA . ASP A 1 147 ? -4.171 34.535 -27.341 1 51.257 147 ASP H CA 1
ATOM 2142 C C . ASP A 1 147 ? -3.944 35.299 -28.646 1 51.334 147 ASP H C 1
ATOM 2143 O O . ASP A 1 147 ? -3.707 36.508 -28.574 1 53.097 147 ASP H O 1
ATOM 2152 N N . TYR A 1 148 ? -4.006 34.615 -29.787 1 50.249 148 TYR H N 1
ATOM 2153 C CA . TYR A 1 148 ? -3.959 35.244 -31.135 1 51.099 148 TYR H CA 1
ATOM 2154 C C . TYR A 1 148 ? -4.973 34.591 -32.086 1 51.626 148 TYR H C 1
ATOM 2155 O O . TYR A 1 148 ? -5.319 33.409 -31.903 1 51.673 148 TYR H O 1
ATOM 2173 N N . PHE A 1 149 ? -5.374 35.335 -33.12 1 51.529 149 PHE H N 1
ATOM 2174 C CA . PHE A 1 149 ? -6.341 34.916 -34.159 1 50.214 149 PHE H CA 1
ATOM 2175 C C . PHE A 1 149 ? -6.111 35.73 -35.428 1 50.74 149 PHE H C 1
ATOM 2176 O O . PHE A 1 149 ? -5.841 36.923 -35.336 1 51.388 149 PHE H O 1
ATOM 2193 N N . PRO A 1 150 ? -6.174 35.132 -36.644 1 50.876 150 PRO H N 1
ATOM 2194 C CA . PRO A 1 150 ? -6.296 33.684 -36.825 1 49.841 150 PRO H CA 1
ATOM 2195 C C . PRO A 1 150 ? -4.934 32.974 -36.857 1 48.991 150 PRO H C 1
ATOM 2196 O O . PRO A 1 150 ? -3.928 33.622 -36.608 1 48.074 150 PRO H O 1
ATOM 2207 N N . GLU A 1 151 ? -4.936 31.674 -37.163 1 48.061 151 GLU H N 1
ATOM 2208 C CA . GLU A 1 151 ? -3.708 30.925 -37.536 1 47.882 151 GLU H CA 1
ATOM 2209 C C . GLU A 1 151 ? -3.182 31.515 -38.842 1 48.802 151 GLU H C 1
ATOM 2210 O O . GLU A 1 151 ? -3.975 32.035 -39.627 1 50.285 151 GLU H O 1
ATOM 2222 N N . PRO A 1 152 ? -1.858 31.461 -39.136 1 48.479 152 PRO H N 1
ATOM 2223 C CA . PRO A 1 152 ? -0.852 30.836 -38.278 1 47.844 152 PRO H CA 1
ATOM 2224 C C . PRO A 1 152 ? 0.165 31.791 -37.632 1 48.21 152 PRO H C 1
ATOM 2225 O O . PRO A 1 152 ? 0.25 32.935 -38.049 1 47.601 152 PRO H O 1
ATOM 2236 N N . VAL A 1 153 ? 0.921 31.292 -36.644 1 48.024 153 VAL H N 1
ATOM 2237 C CA . VAL A 1 153 ? 2.186 31.938 -36.18 1 47.969 153 VAL H CA 1
ATOM 2238 C C . VAL A 1 153 ? 3.325 31.036 -36.616 1 47.485 153 VAL H C 1
ATOM 2239 O O . VAL A 1 153 ? 3.134 29.818 -36.686 1 46.637 153 VAL H O 1
ATOM 2252 N N . THR A 1 154 ? 4.463 31.658 -36.876 1 48.234 154 THR H N 1
ATOM 2253 C CA . THR A 1 154 ? 5.749 30.98 -37.139 1 48.666 154 THR H CA 1
ATOM 2254 C C . THR A 1 154 ? 6.678 31.344 -35.98 1 48.227 154 THR H C 1
ATOM 2255 O O . THR A 1 154 ? 6.585 32.499 -35.501 1 48.011 154 THR H O 1
ATOM 2266 N N . VAL A 1 155 ? 7.488 30.384 -35.521 1 47.746 155 VAL H N 1
ATOM 2267 C CA . VAL A 1 155 ? 8.562 30.597 -34.498 1 47.604 155 VAL H CA 1
ATOM 2268 C C . VAL A 1 155 ? 9.884 30.036 -35.045 1 46.849 155 VAL H C 1
ATOM 2269 O O . VAL A 1 155 ? 9.901 28.872 -35.522 1 46.806 155 VAL H O 1
ATOM 2282 N N . SER A 1 156 ? 10.934 30.854 -35.005 1 46.294 156 SER H N 1
ATOM 2283 C CA . SER A 1 156 ? 12.351 30.444 -35.178 1 47.042 156 SER H CA 1
ATOM 2284 C C . SER A 1 156 ? 13.1 30.718 -33.871 1 48.021 156 SER H C 1
ATOM 2285 O O . SER A 1 156 ? 12.499 31.319 -32.956 1 48.47 156 SER H O 1
ATOM 2293 N N . TRP A 1 157 ? 14.352 30.268 -33.784 1 48.836 157 TRP H N 1
ATOM 2294 C CA . TRP A 1 157 ? 15.271 30.555 -32.646 1 48.256 157 TRP H CA 1
ATOM 2295 C C . TRP A 1 157 ? 16.588 31.156 -33.161 1 48.598 157 TRP H C 1
ATOM 2296 O O . TRP A 1 157 ? 17.141 30.638 -34.169 1 47.663 157 TRP H O 1
ATOM 2317 N N . ASN A 1 158 ? 17.052 32.223 -32.504 1 49 158 ASN H N 1
ATOM 2318 C CA . ASN A 1 158 ? 18.238 33.026 -32.913 1 49.963 158 ASN H CA 1
ATOM 2319 C C . ASN A 1 158 ? 18.214 33.217 -34.44 1 50.997 158 ASN H C 1
ATOM 2320 O O . ASN A 1 158 ? 19.257 32.947 -35.108 1 51.086 158 ASN H O 1
ATOM 2331 N N . SER A 1 159 ? 17.051 33.626 -34.971 1 50.282 159 SER H N 1
ATOM 2332 C CA . SER A 1 159 ? 16.837 34.095 -36.368 1 49.917 159 SER H CA 1
ATOM 2333 C C . SER A 1 159 ? 17.122 32.983 -37.387 1 49.023 159 SER H C 1
ATOM 2334 O O . SER A 1 159 ? 17.615 33.289 -38.455 1 51.241 159 SER H O 1
ATOM 2342 N N . GLY A 1 160 ? 16.796 31.734 -37.076 1 47.62 160 GLY H N 1
ATOM 2343 C CA . GLY A 1 160 ? 17.062 30.581 -37.958 1 47.689 160 GLY H CA 1
ATOM 2344 C C . GLY A 1 160 ? 18.354 29.851 -37.603 1 47.834 160 GLY H C 1
ATOM 2345 O O . GLY A 1 160 ? 18.507 28.684 -38.035 1 46.152 160 GLY H O 1
ATOM 2349 N N . ALA A 1 161 ? 19.239 30.48 -36.819 1 48.509 161 ALA H N 1
ATOM 2350 C CA . ALA A 1 161 ? 20.579 29.943 -36.462 1 50.241 161 ALA H CA 1
ATOM 2351 C C . ALA A 1 161 ? 20.452 28.677 -35.606 1 49.699 161 ALA H C 1
ATOM 2352 O O . ALA A 1 161 ? 21.384 27.856 -35.668 1 49.869 161 ALA H O 1
ATOM 2359 N N . LEU A 1 162 ? 19.365 28.539 -34.835 1 48.754 162 LEU H N 1
ATOM 2360 C CA . LEU A 1 162 ? 19.111 27.381 -33.934 1 48.28 162 LEU H CA 1
ATOM 2361 C C . LEU A 1 162 ? 17.875 26.606 -34.411 1 47.938 162 LEU H C 1
ATOM 2362 O O . LEU A 1 162 ? 16.754 27.121 -34.241 1 47.358 162 LEU H O 1
ATOM 2378 N N . THR A 1 163 ? 18.085 25.402 -34.958 1 48.616 163 THR H N 1
ATOM 2379 C CA . THR A 1 163 ? 17.044 24.529 -35.574 1 47.957 163 THR H CA 1
ATOM 2380 C C . THR A 1 163 ? 17.03 23.123 -34.964 1 48.814 163 THR H C 1
ATOM 2381 O O . THR A 1 163 ? 15.989 22.463 -35.081 1 48.724 163 THR H O 1
ATOM 2392 N N . SER A 1 164 ? 18.158 22.639 -34.431 1 50.25 164 SER H N 1
ATOM 2393 C CA . SER A 1 164 ? 18.281 21.283 -33.831 1 50.196 164 SER H CA 1
ATOM 2394 C C . SER A 1 164 ? 17.54 21.258 -32.504 1 48.05 164 SER H C 1
ATOM 2395 O O . SER A 1 164 ? 17.789 22.162 -31.719 1 46.966 164 SER H O 1
ATOM 2403 N N . GLY A 1 165 ? 16.653 20.276 -32.319 1 48.417 165 GLY H N 1
ATOM 2404 C CA . GLY A 1 165 ? 15.864 20.065 -31.09 1 49.088 165 GLY H CA 1
ATOM 2405 C C . GLY A 1 165 ? 14.683 21.026 -30.936 1 48.751 165 GLY H C 1
ATOM 2406 O O . GLY A 1 165 ? 14 20.918 -29.892 1 49.214 165 GLY H O 1
ATOM 2410 N N . VAL A 1 166 ? 14.457 21.932 -31.899 1 47.635 166 VAL H N 1
ATOM 2411 C CA . VAL A 1 166 ? 13.357 22.946 -31.89 1 47.205 166 VAL H CA 1
ATOM 2412 C C . VAL A 1 166 ? 12.042 22.246 -32.248 1 46.525 166 VAL H C 1
ATOM 2413 O O . VAL A 1 166 ? 11.978 21.686 -33.341 1 48.483 166 VAL H O 1
ATOM 2426 N N . HIS A 1 167 ? 11.04 22.278 -31.373 1 45.776 167 HIS H N 1
ATOM 2427 C CA . HIS A 1 167 ? 9.673 21.743 -31.638 1 45.595 167 HIS H CA 1
ATOM 2428 C C . HIS A 1 167 ? 8.658 22.868 -31.429 1 44.978 167 HIS H C 1
ATOM 2429 O O . HIS A 1 167 ? 8.484 23.274 -30.28 1 46.789 167 HIS H O 1
ATOM 2444 N N . THR A 1 168 ? 8.061 23.367 -32.51 1 44.779 168 THR H N 1
ATOM 2445 C CA . THR A 1 168 ? 6.918 24.316 -32.501 1 45.329 168 THR H CA 1
ATOM 2446 C C . THR A 1 168 ? 5.614 23.503 -32.563 1 44.634 168 THR H C 1
ATOM 2447 O O . THR A 1 168 ? 5.342 22.855 -33.573 1 44.6 168 THR H O 1
ATOM 2458 N N . PHE A 1 169 ? 4.847 23.507 -31.48 1 45.028 169 PHE H N 1
ATOM 2459 C CA . PHE A 1 169 ? 3.642 22.659 -31.315 1 44.337 169 PHE H CA 1
ATOM 2460 C C . PHE A 1 169 ? 2.509 23.184 -32.184 1 44.369 169 PHE H C 1
ATOM 2461 O O . PHE A 1 169 ? 2.386 24.394 -32.368 1 44.85 169 PHE H O 1
ATOM 2478 N N . PRO A 1 170 ? 1.675 22.283 -32.757 1 45.289 170 PRO H N 1
ATOM 2479 C CA . PRO A 1 170 ? 0.397 22.669 -33.355 1 45.4 170 PRO H CA 1
ATOM 2480 C C . PRO A 1 170 ? -0.387 23.567 -32.393 1 45.666 170 PRO H C 1
ATOM 2481 O O . PRO A 1 170 ? -0.407 23.279 -31.191 1 45.573 170 PRO H O 1
ATOM 2492 N N . ALA A 1 171 ? -0.955 24.652 -32.92 1 44.978 171 ALA H N 1
ATOM 2493 C CA . ALA A 1 171 ? -1.791 25.587 -32.144 1 44.966 171 ALA H CA 1
ATOM 2494 C C . ALA A 1 171 ? -2.972 24.807 -31.56 1 45.799 171 ALA H C 1
ATOM 2495 O O . ALA A 1 171 ? -3.253 23.673 -31.99 1 46.028 171 ALA H O 1
ATOM 2502 N N . VAL A 1 172 ? -3.601 25.404 -30.563 1 46.642 172 VAL H N 1
ATOM 2503 C CA . VAL A 1 172 ? -4.738 24.838 -29.803 1 46.355 172 VAL H CA 1
ATOM 2504 C C . VAL A 1 172 ? -5.738 25.985 -29.658 1 47.05 172 VAL H C 1
ATOM 2505 O O . VAL A 1 172 ? -5.273 27.133 -29.489 1 47.244 172 VAL H O 1
ATOM 2518 N N . LEU A 1 173 ? -7.035 25.696 -29.825 1 47.488 173 LEU H N 1
ATOM 2519 C CA . LEU A 1 173 ? -8.131 26.699 -29.774 1 48.014 173 LEU H CA 1
ATOM 2520 C C . LEU A 1 173 ? -8.722 26.702 -28.361 1 49.19 173 LEU H C 1
ATOM 2521 O O . LEU A 1 173 ? -9.336 25.7 -27.976 1 49.172 173 LEU H O 1
ATOM 2537 N N . GLN A 1 174 ? -8.555 27.801 -27.626 1 50.291 174 GLN H N 1
ATOM 2538 C CA . GLN A 1 174 ? -8.963 27.921 -26.198 1 52.213 174 GLN H CA 1
ATOM 2539 C C . GLN A 1 174 ? -10.474 28.198 -26.105 1 53.012 174 GLN H C 1
ATOM 2540 O O . GLN A 1 174 ? -11.089 28.473 -27.142 1 53.951 174 GLN H O 1
ATOM 2554 N N . SER A 1 175 ? -11.052 28.154 -24.904 1 53.799 175 SER H N 1
ATOM 2555 C CA . SER A 1 175 ? -12.487 28.477 -24.658 1 55.839 175 SER H CA 1
ATOM 2556 C C . SER A 1 175 ? 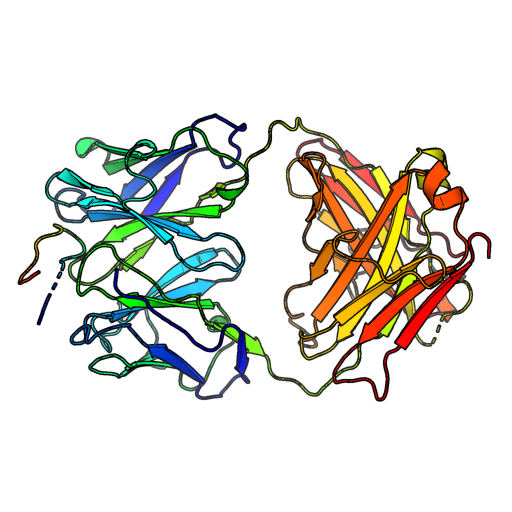-12.828 29.85 -25.254 1 56.905 175 SER H C 1
ATOM 2557 O O . SER A 1 175 ? -13.986 30.05 -25.612 1 58.008 175 SER H O 1
ATOM 2565 N N . SER A 1 176 ? -11.847 30.756 -25.352 1 57.291 176 SER H N 1
ATOM 2566 C CA . SER A 1 176 ? -12.032 32.201 -25.675 1 58.255 176 SER H CA 1
ATOM 2567 C C . SER A 1 176 ? -12.21 32.437 -27.187 1 57.278 176 SER H C 1
ATOM 2568 O O . SER A 1 176 ? -12.643 33.54 -27.566 1 58.069 176 SER H O 1
ATOM 2576 N N . GLY A 1 177 ? -11.879 31.454 -28.026 1 55.574 177 GLY H N 1
ATOM 2577 C CA . GLY A 1 177 ? -11.865 31.612 -29.495 1 55.395 177 GLY H CA 1
ATOM 2578 C C . GLY A 1 177 ? -10.502 32.069 -30.013 1 55.505 177 GLY H C 1
ATOM 2579 O O . GLY A 1 177 ? -10.381 32.268 -31.258 1 55.884 177 GLY H O 1
ATOM 2583 N N . LEU A 1 178 ? -9.517 32.213 -29.107 1 54.44 178 LEU H N 1
ATOM 2584 C CA . LEU A 1 178 ? -8.112 32.595 -29.407 1 52.974 178 LEU H CA 1
ATOM 2585 C C . LEU A 1 178 ? -7.201 31.357 -29.38 1 51.424 178 LEU H C 1
ATOM 2586 O O . LEU A 1 178 ? -7.368 30.484 -28.511 1 51.063 178 LEU H O 1
ATOM 2602 N N . TYR A 1 179 ? -6.24 31.31 -30.3 1 51.149 179 TYR H N 1
ATOM 2603 C CA . TYR A 1 179 ? -5.258 30.208 -30.47 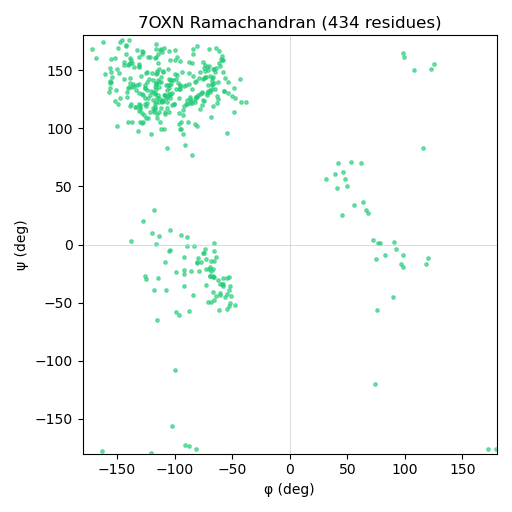1 50.08 179 TYR H CA 1
ATOM 2604 C C . TYR A 1 179 ? -4.085 30.44 -29.514 1 50.127 179 TYR H C 1
ATOM 2605 O O . TYR A 1 179 ? -3.83 31.598 -29.104 1 51.717 179 TYR H O 1
ATOM 2623 N N . SER A 1 180 ? -3.383 29.361 -29.178 1 48.774 180 SER H N 1
ATOM 2624 C CA . SER A 1 180 ? -2.137 29.386 -28.374 1 48.168 180 SER H CA 1
ATOM 2625 C C . SER A 1 180 ? -1.27 28.157 -28.685 1 47.108 180 SER H C 1
ATOM 2626 O O . SER A 1 180 ? -1.822 27.068 -28.958 1 44.003 180 SER H O 1
ATOM 2634 N N . LEU A 1 181 ? 0.052 28.341 -28.675 1 47.161 181 LEU H N 1
ATOM 2635 C CA . LEU A 1 181 ? 1.034 27.23 -28.799 1 46.405 181 LEU H CA 1
ATOM 2636 C C . LEU A 1 181 ? 2.307 27.565 -28.027 1 45.566 181 LEU H C 1
ATOM 2637 O O . LEU A 1 181 ? 2.507 28.735 -27.631 1 45.473 181 LEU H O 1
ATOM 2653 N N . SER A 1 182 ? 3.15 26.552 -27.89 1 45.213 182 SER H N 1
ATOM 2654 C CA . SER A 1 182 ? 4.536 26.641 -27.379 1 45.245 182 SER H CA 1
ATOM 2655 C C . SER A 1 182 ? 5.527 26.241 -28.474 1 44.806 182 SER H C 1
ATOM 2656 O O . SER A 1 182 ? 5.254 25.263 -29.221 1 42.739 182 SER H O 1
ATOM 2664 N N . SER A 1 183 ? 6.624 26.993 -28.562 1 44.836 183 SER H N 1
ATOM 2665 C CA . SER A 1 183 ? 7.869 26.607 -29.273 1 44.985 183 SER H CA 1
ATOM 2666 C C . SER A 1 183 ? 8.925 26.27 -28.228 1 44.335 183 SER H C 1
ATOM 2667 O O . SER A 1 183 ? 9.241 27.156 -27.44 1 44.37 183 SER H O 1
ATOM 2675 N N . VAL A 1 184 ? 9.41 25.032 -28.197 1 44.103 184 VAL H N 1
ATOM 2676 C CA . VAL A 1 184 ? 10.461 24.601 -27.229 1 44.549 184 VAL H CA 1
ATOM 2677 C C . VAL A 1 184 ? 11.726 24.199 -27.995 1 44.928 184 VAL H C 1
ATOM 2678 O O . VAL A 1 184 ? 11.652 23.965 -29.21 1 44.033 184 VAL H O 1
ATOM 2691 N N . VAL A 1 185 ? 12.855 24.165 -27.284 1 46.555 185 VAL H N 1
ATOM 2692 C CA . VAL A 1 185 ? 14.187 23.709 -27.795 1 46.781 185 VAL H CA 1
ATOM 2693 C C . VAL A 1 185 ? 14.982 23.139 -26.621 1 45.909 185 VAL H C 1
ATOM 2694 O O . VAL A 1 185 ? 14.997 23.796 -25.573 1 46.214 185 VAL H O 1
ATOM 2707 N N . THR A 1 186 ? 15.595 21.967 -26.796 1 46.141 186 THR H N 1
ATOM 2708 C CA . THR A 1 186 ? 16.568 21.389 -25.836 1 46.577 186 THR H CA 1
ATOM 2709 C C . THR A 1 186 ? 17.972 21.867 -26.225 1 47.763 186 THR H C 1
ATOM 2710 O O . THR A 1 186 ? 18.288 21.913 -27.425 1 49.214 186 THR H O 1
ATOM 2721 N N . VAL A 1 187 ? 18.757 22.251 -25.224 1 48.669 187 VAL H N 1
ATOM 2722 C CA . VAL A 1 187 ? 20.166 22.724 -25.348 1 49.517 187 VAL H CA 1
ATOM 2723 C C . VAL A 1 187 ? 20.942 22.085 -24.203 1 50.141 187 VAL H C 1
ATOM 2724 O O . VAL A 1 187 ? 20.332 21.655 -23.227 1 49.192 187 VAL H O 1
ATOM 2737 N N . PRO A 1 188 ? 22.288 21.973 -24.277 1 51.535 188 PRO H N 1
ATOM 2738 C CA . PRO A 1 188 ? 23.051 21.404 -23.164 1 52.021 188 PRO H CA 1
ATOM 2739 C C . PRO A 1 188 ? 22.978 22.349 -21.955 1 50.338 188 PRO H C 1
ATOM 2740 O O . PRO A 1 188 ? 23.059 23.544 -22.157 1 47.949 188 PRO H O 1
ATOM 2751 N N . SER A 1 189 ? 22.798 21.782 -20.754 1 51.382 189 SER H N 1
ATOM 2752 C CA . SER A 1 189 ? 22.679 22.505 -19.452 1 51.22 189 SER H CA 1
ATOM 2753 C C . SER A 1 189 ? 23.854 23.489 -19.251 1 50.687 189 SER H C 1
ATOM 2754 O O . SER A 1 189 ? 23.643 24.569 -18.693 1 49.499 189 SER H O 1
ATOM 2762 N N . SER A 1 190 ? 25.061 23.138 -19.696 1 51.129 190 SER H N 1
ATOM 2763 C CA . SER A 1 190 ? 26.307 23.907 -19.431 1 51.465 190 SER H CA 1
ATOM 2764 C C . SER A 1 190 ? 26.393 25.21 -20.246 1 50.834 190 SER H C 1
ATOM 2765 O O . SER A 1 190 ? 27.359 25.96 -20.031 1 51.938 190 SER H O 1
ATOM 2773 N N . SER A 1 191 ? 25.435 25.497 -21.13 1 49.461 191 SER H N 1
ATOM 2774 C CA . SER A 1 191 ? 25.482 26.658 -22.055 1 48.206 191 SER H CA 1
ATOM 2775 C C . SER A 1 191 ? 24.547 27.785 -21.605 1 47.543 191 SER H C 1
ATOM 2776 O O . SER A 1 191 ? 24.611 28.851 -22.229 1 45.789 191 SER H O 1
ATOM 2784 N N . LEU A 1 192 ? 23.74 27.568 -20.559 1 47.966 192 LEU H N 1
ATOM 2785 C CA . LEU A 1 192 ? 22.651 28.485 -20.12 1 47.415 192 LEU H CA 1
ATOM 2786 C C . LEU A 1 192 ? 23.231 29.799 -19.608 1 47.893 192 LEU H C 1
ATOM 2787 O O . LEU A 1 192 ? 22.513 30.803 -19.7 1 47.699 192 LEU H O 1
ATOM 2803 N N . GLY A 1 193 ? 24.462 29.783 -19.084 1 49.864 193 GLY H N 1
ATOM 2804 C CA . GLY A 1 193 ? 25.192 30.992 -18.635 1 50.24 193 GLY H CA 1
ATOM 2805 C C . GLY A 1 193 ? 26.018 31.617 -19.75 1 50.311 193 GLY H C 1
ATOM 2806 O O . GLY A 1 193 ? 26.585 32.685 -19.535 1 51.071 193 GLY H O 1
ATOM 2810 N N . THR A 1 194 ? 26.003 31.001 -20.928 1 51.068 194 THR H N 1
ATOM 2811 C CA . THR A 1 194 ? 27.076 31.044 -21.962 1 52.142 194 THR H CA 1
ATOM 2812 C C . THR A 1 194 ? 26.512 31.517 -23.313 1 52.105 194 THR H C 1
ATOM 2813 O O . THR A 1 194 ? 27.289 32.112 -24.092 1 53.335 194 THR H O 1
ATOM 2824 N N . GLN A 1 195 ? 25.233 31.248 -23.597 1 50.928 195 GLN H N 1
ATOM 2825 C CA . GLN A 1 195 ? 24.605 31.529 -24.911 1 50.13 195 GLN H CA 1
ATOM 2826 C C . GLN A 1 195 ? 23.214 32.13 -24.721 1 49.82 195 GLN H C 1
ATOM 2827 O O . GLN A 1 195 ? 22.469 31.614 -23.888 1 50.254 195 GLN H O 1
ATOM 2841 N N . THR A 1 196 ? 22.912 33.176 -25.497 1 50.208 196 THR H N 1
ATOM 2842 C CA . THR A 1 196 ? 21.597 33.851 -25.606 1 49.793 196 THR H CA 1
ATOM 2843 C C . THR A 1 196 ? 20.665 33.004 -26.482 1 48.204 196 THR H C 1
ATOM 2844 O O . THR A 1 196 ? 21.075 32.603 -27.572 1 48.195 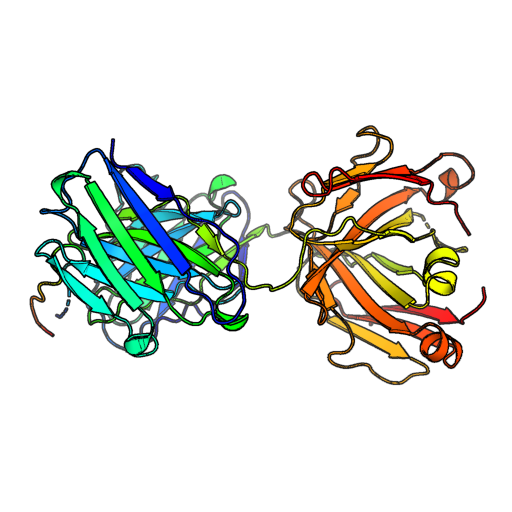196 THR H O 1
ATOM 2855 N N . TYR A 1 197 ? 19.456 32.734 -26.001 1 47.465 197 TYR H N 1
ATOM 2856 C CA . TYR A 1 197 ? 18.427 31.94 -26.717 1 47.683 197 TYR H CA 1
ATOM 2857 C C . TYR A 1 197 ? 17.182 32.816 -26.872 1 47.983 197 TYR H C 1
ATOM 2858 O O . TYR A 1 197 ? 16.57 33.185 -25.851 1 48.353 197 TYR H O 1
ATOM 2876 N N . ILE A 1 198 ? 16.843 33.165 -28.116 1 48.256 198 ILE H N 1
ATOM 2877 C CA . ILE A 1 198 ? 15.746 34.125 -28.441 1 48.403 198 ILE H CA 1
ATOM 2878 C C . ILE A 1 198 ? 14.763 33.457 -29.399 1 47.136 198 ILE H C 1
ATOM 2879 O O . ILE A 1 198 ? 15.201 33.104 -30.497 1 47.243 198 ILE H O 1
ATOM 2895 N N . CYS A 1 199 ? 13.495 33.312 -29.006 1 45.943 199 CYS H N 1
ATOM 2896 C CA . CYS A 1 199 ? 12.406 32.922 -29.942 1 46.381 199 CYS H CA 1
ATOM 2897 C C . CYS A 1 199 ? 12.048 34.142 -30.788 1 46.641 199 CYS H C 1
ATOM 2898 O O . CYS A 1 199 ? 11.926 35.244 -30.235 1 46.528 199 CYS H O 1
ATOM 2905 N N . ASN A 1 200 ? 11.997 33.953 -32.102 1 47.578 200 ASN H N 1
ATOM 2906 C CA . ASN A 1 200 ? 11.484 34.963 -33.062 1 48.668 200 ASN H CA 1
ATOM 2907 C C . ASN A 1 200 ? 10.062 34.524 -33.396 1 48.144 200 ASN H C 1
ATOM 2908 O O . ASN A 1 200 ? 9.882 33.358 -33.784 1 46.323 200 ASN H O 1
ATOM 2919 N N . VAL A 1 201 ? 9.091 35.39 -33.131 1 48.862 201 VAL H N 1
ATOM 2920 C CA . VAL A 1 201 ? 7.646 35.059 -33.275 1 49.283 201 VAL H CA 1
ATOM 2921 C C . VAL A 1 201 ? 7.069 36.016 -34.32 1 50.079 201 VAL H C 1
ATOM 2922 O O . VAL A 1 201 ? 7.352 37.239 -34.258 1 51.611 201 VAL H O 1
ATOM 2935 N N . ASN A 1 202 ? 6.337 35.463 -35.28 1 49.856 202 ASN H N 1
ATOM 2936 C CA . ASN A 1 202 ? 5.799 36.232 -36.428 1 51.716 202 ASN H CA 1
ATOM 2937 C C . ASN A 1 202 ? 4.359 35.767 -36.703 1 51.286 202 ASN H C 1
ATOM 2938 O O . ASN A 1 202 ? 4.14 34.553 -36.984 1 50.022 202 ASN H O 1
ATOM 2949 N N . HIS A 1 203 ? 3.425 36.718 -36.582 1 51.595 203 HIS H N 1
ATOM 2950 C CA . HIS A 1 203 ? 1.97 36.594 -36.848 1 50.49 203 HIS H CA 1
ATOM 2951 C C . HIS A 1 203 ? 1.63 37.603 -37.935 1 51.531 203 HIS H C 1
ATOM 2952 O O . HIS A 1 203 ? 1.413 38.773 -37.589 1 51.925 203 HIS H O 1
ATOM 2967 N N . LYS A 1 204 ? 1.62 37.154 -39.193 1 52.375 204 LYS H N 1
ATOM 2968 C CA . LYS A 1 204 ? 1.529 38.04 -40.387 1 54.355 204 LYS H CA 1
ATOM 2969 C C . LYS A 1 204 ? 0.2 38.79 -40.405 1 54.832 204 LYS H C 1
ATOM 2970 O O . LYS A 1 204 ? 0.205 39.985 -40.679 1 56.803 204 LYS H O 1
ATOM 2989 N N . PRO A 1 205 ? -0.963 38.15 -40.118 1 53.658 205 PRO H N 1
ATOM 2990 C CA . PRO A 1 205 ? -2.257 38.836 -40.175 1 53.831 205 PRO H CA 1
ATOM 2991 C C . PRO A 1 205 ? -2.388 40.067 -39.268 1 54.748 205 PRO H C 1
ATOM 2992 O O . PRO A 1 205 ? -3.053 40.978 -39.664 1 56.595 205 PRO H O 1
ATOM 3003 N N . SER A 1 206 ? -1.754 40.068 -38.094 1 54.235 206 SER H N 1
ATOM 3004 C CA . SER A 1 206 ? -1.691 41.235 -37.173 1 55.603 206 SER H CA 1
ATOM 3005 C C . SER A 1 206 ? -0.414 42.045 -37.408 1 55.904 206 SER H C 1
ATOM 3006 O O . SER A 1 206 ? -0.173 42.968 -36.637 1 56.545 206 SER H O 1
ATOM 3014 N N . ASN A 1 207 ? 0.328 41.718 -38.465 1 56.959 207 ASN H N 1
ATOM 3015 C CA . ASN A 1 207 ? 1.725 42.154 -38.744 1 58.463 207 ASN H CA 1
ATOM 3016 C C . ASN A 1 207 ? 2.478 42.354 -37.426 1 57.973 207 ASN H C 1
ATOM 3017 O O . ASN A 1 207 ? 3.002 43.444 -37.199 1 58.495 207 ASN H O 1
ATOM 3028 N N . THR A 1 208 ? 2.527 41.314 -36.599 1 57.146 208 THR H N 1
ATOM 3029 C CA . THR A 1 208 ? 3.235 41.319 -35.3 1 56.571 208 THR H CA 1
ATOM 3030 C C . THR A 1 208 ? 4.481 40.459 -35.431 1 55.999 208 THR H C 1
ATOM 3031 O O . THR A 1 208 ? 4.332 39.254 -35.635 1 56.14 208 THR H O 1
ATOM 3042 N N . LYS A 1 209 ? 5.643 41.103 -35.361 1 56.821 209 LYS H N 1
ATOM 3043 C CA . LYS A 1 209 ? 6.955 40.473 -35.08 1 56.653 209 LYS H CA 1
ATOM 3044 C C . LYS A 1 209 ? 7.302 40.793 -33.625 1 56.86 209 LYS H C 1
ATOM 3045 O O . LYS A 1 209 ? 7 41.926 -33.167 1 57.64 209 LYS H O 1
ATOM 3064 N N . VAL A 1 210 ? 7.886 39.83 -32.916 1 55.292 210 VAL H N 1
ATOM 3065 C CA . VAL A 1 210 ? 8.36 40.036 -31.518 1 54.275 210 VAL H CA 1
ATOM 3066 C C . VAL A 1 210 ? 9.448 39.003 -31.23 1 52.347 210 VAL H C 1
ATOM 3067 O O . VAL A 1 210 ? 9.274 37.818 -31.584 1 50.823 210 VAL H O 1
ATOM 3080 N N . ASP A 1 211 ? 10.557 39.491 -30.682 1 52.728 211 ASP H N 1
ATOM 3081 C CA . ASP A 1 211 ? 11.685 38.678 -30.155 1 52.286 211 ASP H CA 1
ATOM 3082 C C . ASP A 1 211 ? 11.581 38.68 -28.621 1 51.788 211 ASP H C 1
ATOM 3083 O O . ASP A 1 211 ? 11.226 39.734 -28.033 1 52.854 211 ASP H O 1
ATOM 3092 N N . LYS A 1 212 ? 11.807 37.519 -28.007 1 51.109 212 LYS H N 1
ATOM 3093 C CA . LYS A 1 212 ? 11.903 37.354 -26.532 1 51.136 212 LYS H CA 1
ATOM 3094 C C . LYS A 1 212 ? 13.179 36.569 -26.216 1 50.539 212 LYS H C 1
ATOM 3095 O O . LYS A 1 212 ? 13.3 35.424 -26.718 1 49.769 212 LYS H O 1
ATOM 3114 N N . LYS A 1 213 ? 14.095 37.17 -25.445 1 50.613 213 LYS H N 1
ATOM 3115 C CA . LYS A 1 213 ? 15.253 36.457 -24.846 1 49.933 213 LYS H CA 1
ATOM 3116 C C . LYS A 1 213 ? 14.735 35.621 -23.677 1 48.184 213 LYS H C 1
ATOM 3117 O O . LYS A 1 213 ? 14.093 36.205 -22.791 1 47.532 213 LYS H O 1
ATOM 3136 N N . VAL A 1 214 ? 14.995 34.311 -23.698 1 47.295 214 VAL H N 1
ATOM 3137 C CA . VAL A 1 214 ? 14.575 33.362 -22.628 1 47.913 214 VAL H CA 1
ATOM 3138 C C . VAL A 1 214 ? 15.723 33.247 -21.614 1 48.933 214 VAL H C 1
ATOM 3139 O O . VAL A 1 214 ? 16.667 32.456 -21.832 1 49.644 214 VAL H O 1
ATOM 3152 N N . GLU A 1 215 ? 15.64 34.05 -20.554 1 50.107 215 GLU H N 1
ATOM 3153 C CA . GLU A 1 215 ? 16.691 34.224 -19.519 1 50.648 215 GLU H CA 1
ATOM 3154 C C . GLU A 1 215 ? 16.559 33.07 -18.525 1 50.175 215 GLU H C 1
ATOM 3155 O O . GLU A 1 215 ? 15.481 32.861 -17.989 1 49.255 215 GLU H O 1
ATOM 3167 N N . PRO A 1 216 ? 17.631 32.28 -18.26 1 50.657 216 PRO H N 1
ATOM 3168 C CA . PRO A 1 216 ? 17.581 31.203 -17.273 1 50.686 216 PRO H CA 1
ATOM 3169 C C . PRO A 1 216 ? 17.268 31.71 -15.864 1 51.744 216 PRO H C 1
ATOM 3170 O O . PRO A 1 216 ? 17.597 32.838 -15.615 1 51.726 216 PRO H O 1
ATOM 3181 N N . LYS A 1 217 ? 16.679 30.85 -15.022 1 53.144 217 LYS H N 1
ATOM 3182 C CA . LYS A 1 217 ? 16.178 31.156 -13.65 1 54.658 217 LYS H CA 1
ATOM 3183 C C . LYS A 1 217 ? 17.294 30.903 -12.63 1 56.155 217 LYS H C 1
ATOM 3184 O O . LYS A 1 217 ? 18.222 30.161 -12.951 1 56.593 217 LYS H O 1
ATOM 3203 N N . ASP B 2 1 ? -27.622 2.673 -43.349 1 49.602 1 ASP K N 1
ATOM 3204 C CA . ASP B 2 1 ? -26.207 3.023 -43.628 1 48.446 1 ASP K CA 1
ATOM 3205 C C . ASP B 2 1 ? -25.361 1.757 -43.5 1 48.339 1 ASP K C 1
ATOM 3206 O O . ASP B 2 1 ? -25.638 0.964 -42.564 1 48.95 1 ASP K O 1
ATOM 3217 N N . ILE B 2 2 ? -24.383 1.588 -44.396 1 46.731 2 ILE K N 1
ATOM 3218 C CA . ILE B 2 2 ? -23.33 0.543 -44.274 1 47.549 2 ILE K CA 1
ATOM 3219 C C . ILE B 2 2 ? -22.243 1.14 -43.38 1 48.42 2 ILE K C 1
ATOM 3220 O O . ILE B 2 2 ? -21.722 2.215 -43.743 1 48.576 2 ILE K O 1
ATOM 3236 N N . GLN B 2 3 ? -21.931 0.498 -42.251 1 49.148 3 GLN K N 1
ATOM 3237 C CA . GLN B 2 3 ? -20.803 0.914 -41.372 1 48.085 3 GLN K CA 1
ATOM 3238 C C . GLN B 2 3 ? -19.516 0.347 -41.972 1 47.186 3 GLN K C 1
ATOM 3239 O O . GLN B 2 3 ? -19.465 -0.88 -42.238 1 47.067 3 GLN K O 1
ATOM 3253 N N . MET B 2 4 ? -18.534 1.223 -42.19 1 46.076 4 MET K N 1
ATOM 3254 C CA . MET B 2 4 ? -17.164 0.857 -42.632 1 45.6 4 MET K CA 1
ATOM 3255 C C . MET B 2 4 ? -16.217 1.043 -41.443 1 45.375 4 MET K C 1
ATOM 3256 O O . MET B 2 4 ? -16.219 2.146 -40.875 1 43.901 4 MET K O 1
ATOM 3270 N N . THR B 2 5 ? -15.447 0.003 -41.097 1 46.285 5 THR K N 1
ATOM 3271 C CA . THR B 2 5 ? -14.655 -0.09 -39.839 1 46.508 5 THR K CA 1
ATOM 3272 C C . THR B 2 5 ? -13.208 -0.48 -40.129 1 46.899 5 THR K C 1
ATOM 3273 O O . THR B 2 5 ? -12.959 -1.667 -40.414 1 48.866 5 THR K O 1
ATOM 3284 N N . GLN B 2 6 ? -12.294 0.481 -40.032 1 46.186 6 GLN K N 1
ATOM 3285 C CA . GLN B 2 6 ? -10.83 0.225 -40.051 1 47.501 6 GLN K CA 1
ATOM 3286 C C . GLN B 2 6 ? -10.391 0.134 -38.588 1 49.855 6 GLN K C 1
ATOM 3287 O O . GLN B 2 6 ? -10.236 1.212 -37.926 1 50.308 6 GLN K O 1
ATOM 3301 N N . THR B 2 7 ? -10.244 -1.094 -38.091 1 50.466 7 THR K N 1
ATOM 3302 C CA . THR B 2 7 ? -10.196 -1.419 -36.641 1 51.317 7 THR K CA 1
ATOM 3303 C C . THR B 2 7 ? -8.896 -0.902 -36.014 1 51.352 7 THR K C 1
ATOM 3304 O O . THR B 2 7 ? -8.872 -0.735 -34.77 1 53.493 7 THR K O 1
ATOM 3315 N N . THR B 2 8 ? -7.86 -0.661 -36.819 1 49.739 8 THR K N 1
ATOM 3316 C CA . THR B 2 8 ? -6.617 0.036 -36.383 1 49.292 8 THR K CA 1
ATOM 3317 C C . THR B 2 8 ? -6.646 1.482 -36.935 1 47.605 8 THR K C 1
ATOM 3318 O O . THR B 2 8 ? -6.859 1.67 -38.163 1 46.332 8 THR K O 1
ATOM 3329 N N . SER B 2 9 ? -6.485 2.473 -36.05 1 46.623 9 SER K N 1
ATOM 3330 C CA . SER B 2 9 ? -6.404 3.923 -36.388 1 45.649 9 SER K CA 1
ATOM 3331 C C . SER B 2 9 ? -4.978 4.276 -36.779 1 45.529 9 SER K C 1
ATOM 3332 O O . SER B 2 9 ? -4.78 5.054 -37.71 1 46.203 9 SER K O 1
ATOM 3340 N N . SER B 2 10 ? -4.03 3.754 -36.02 1 46.247 10 SER K N 1
ATOM 3341 C CA . SER B 2 10 ? -2.58 3.972 -36.217 1 46.493 10 SER K CA 1
ATOM 3342 C C . SER B 2 10 ? -1.943 2.648 -36.656 1 47.345 10 SER K C 1
ATOM 3343 O O . SER B 2 10 ? -2.363 1.593 -36.156 1 47.279 10 SER K O 1
ATOM 3351 N N . LEU B 2 11 ? -1.003 2.709 -37.603 1 47.44 11 LEU K N 1
ATOM 3352 C CA . LEU B 2 11 ? -0.302 1.519 -38.153 1 48.034 11 LEU K CA 1
ATOM 3353 C C . LEU B 2 11 ? 1.199 1.823 -38.198 1 47.972 11 LEU K C 1
ATOM 3354 O O . LEU B 2 11 ? 1.588 2.803 -38.84 1 46.418 11 LEU K O 1
ATOM 3370 N N . SER B 2 12 ? 1.99 1.047 -37.457 1 49.01 12 SER K N 1
ATOM 3371 C CA . SER B 2 12 ? 3.457 1.209 -37.296 1 49.311 12 SER K CA 1
ATOM 3372 C C . SER B 2 12 ? 4.163 0.362 -38.346 1 50.126 12 SER K C 1
ATOM 3373 O O . SER B 2 12 ? 3.965 -0.851 -38.302 1 51.966 12 SER K O 1
ATOM 3381 N N . ALA B 2 13 ? 4.95 0.978 -39.232 1 49.839 13 ALA K N 1
ATOM 3382 C CA . ALA B 2 13 ? 5.632 0.294 -40.366 1 51.693 13 ALA K CA 1
ATOM 3383 C C . ALA B 2 13 ? 7.106 0.711 -40.445 1 51.53 13 ALA K C 1
ATOM 3384 O O . ALA B 2 13 ? 7.497 1.684 -39.787 1 51.702 13 ALA K O 1
ATOM 3391 N N . SER B 2 14 ? 7.898 0 -41.238 1 52.136 14 SER K N 1
ATOM 3392 C CA . SER B 2 14 ? 9.291 0.395 -41.575 1 52.95 14 SER K CA 1
ATOM 3393 C C . SER B 2 14 ? 9.461 0.436 -43.098 1 53.3 14 SER K C 1
ATOM 3394 O O . SER B 2 14 ? 8.933 -0.458 -43.772 1 54.261 14 SER K O 1
ATOM 3402 N N . LEU B 2 15 ? 10.144 1.459 -43.616 1 52.881 15 LEU K N 1
ATOM 3403 C CA . LEU B 2 15 ? 10.432 1.612 -45.067 1 53.76 15 LEU K CA 1
ATOM 3404 C C . LEU B 2 15 ? 10.956 0.275 -45.611 1 55.168 15 LEU K C 1
ATOM 3405 O O . LEU B 2 15 ? 11.898 -0.281 -45.01 1 55.276 15 LEU K O 1
ATOM 3421 N N . GLY B 2 16 ? 10.319 -0.236 -46.673 1 55.384 16 GLY K N 1
ATOM 3422 C CA . GLY B 2 16 ? 10.632 -1.531 -47.308 1 57.01 16 GLY K CA 1
ATOM 3423 C C . GLY B 2 16 ? 9.714 -2.65 -46.857 1 56.541 16 GLY K C 1
ATOM 3424 O O . GLY B 2 16 ? 9.821 -3.72 -47.445 1 57.518 16 GLY K O 1
ATOM 3428 N N . ASP B 2 17 ? 8.87 -2.422 -45.842 1 56.583 17 ASP K N 1
ATOM 3429 C CA . ASP B 2 17 ? 7.869 -3.404 -45.333 1 58.199 17 ASP K CA 1
ATOM 3430 C C . ASP B 2 17 ? 6.708 -3.572 -46.336 1 57.795 17 ASP K C 1
ATOM 3431 O O . ASP B 2 17 ? 6.394 -2.62 -47.094 1 55.567 17 ASP K O 1
ATOM 3440 N N . ARG B 2 18 ? 6.075 -4.748 -46.311 1 58.523 18 ARG K N 1
ATOM 3441 C CA . ARG B 2 18 ? 4.726 -5.002 -46.881 1 58.185 18 ARG K CA 1
ATOM 3442 C C . ARG B 2 18 ? 3.686 -4.69 -45.792 1 57.073 18 ARG K C 1
ATOM 3443 O O . ARG B 2 18 ? 3.551 -5.487 -44.846 1 57.735 18 ARG K O 1
ATOM 3464 N N . VAL B 2 19 ? 2.992 -3.557 -45.913 1 55.483 19 VAL K N 1
ATOM 3465 C CA . VAL B 2 19 ? 1.88 -3.15 -45.003 1 54.231 19 VAL K CA 1
ATOM 3466 C C . VAL B 2 19 ? 0.539 -3.561 -45.62 1 53.821 19 VAL K C 1
ATOM 3467 O O . VAL B 2 19 ? 0.34 -3.319 -46.829 1 54.028 19 VAL K O 1
ATOM 3480 N N . THR B 2 20 ? -0.359 -4.104 -44.794 1 53.247 20 THR K N 1
ATOM 3481 C CA . THR B 2 20 ? -1.766 -4.415 -45.152 1 52.96 20 THR K CA 1
ATOM 3482 C C . THR B 2 20 ? -2.682 -3.562 -44.282 1 51.444 20 THR K C 1
ATOM 3483 O O . THR B 2 20 ? -2.641 -3.717 -43.073 1 51.448 20 THR K O 1
ATOM 3494 N N . ILE B 2 21 ? -3.481 -2.698 -44.897 1 51.157 21 ILE K N 1
ATOM 3495 C CA . ILE B 2 21 ? -4.561 -1.936 -44.212 1 49.891 21 ILE K CA 1
ATOM 3496 C C . ILE B 2 21 ? -5.864 -2.703 -44.43 1 49.732 21 ILE K C 1
ATOM 3497 O O . ILE B 2 21 ? -6.099 -3.118 -45.581 1 48.832 21 ILE K O 1
ATOM 3513 N N . SER B 2 22 ? -6.645 -2.885 -43.357 1 49.37 22 SER K N 1
ATOM 3514 C CA . SER B 2 22 ? -7.857 -3.736 -43.323 1 50.122 22 SER K CA 1
ATOM 3515 C C . SER B 2 22 ? -9.1 -2.901 -43.075 1 49.614 22 SER K C 1
ATOM 3516 O O . SER B 2 22 ? -9.007 -1.919 -42.334 1 50.015 22 SER K O 1
ATOM 3524 N N . CYS B 2 23 ? -10.217 -3.336 -43.66 1 50.185 23 CYS K N 1
ATOM 3525 C CA . CYS B 2 23 ? -11.518 -2.615 -43.692 1 49.223 23 CYS K CA 1
ATOM 3526 C C . CYS B 2 23 ? -12.628 -3.666 -43.672 1 48.548 23 CYS K C 1
ATOM 3527 O O . CYS B 2 23 ? -12.554 -4.569 -44.492 1 49.071 23 CYS K O 1
ATOM 3534 N N . ARG B 2 24 ? -13.569 -3.56 -42.734 1 47.882 24 ARG K N 1
ATOM 3535 C CA . ARG B 2 24 ? -14.779 -4.42 -42.642 1 48.345 24 ARG K CA 1
ATOM 3536 C C . ARG B 2 24 ? -16.044 -3.561 -42.817 1 48.31 24 ARG K C 1
ATOM 3537 O O . ARG B 2 24 ? -16.154 -2.512 -42.147 1 48.803 24 ARG K O 1
ATOM 3558 N N . ALA B 2 25 ? -16.964 -3.978 -43.693 1 48.48 25 ALA K N 1
ATOM 3559 C CA . ALA B 2 25 ? -18.298 -3.351 -43.89 1 47.25 25 ALA K CA 1
ATOM 3560 C C . ALA B 2 25 ? -19.34 -4.096 -43.041 1 46.837 25 ALA K C 1
ATOM 3561 O O . ALA B 2 25 ? -19.093 -5.268 -42.695 1 47.274 25 ALA K O 1
ATOM 3568 N N . SER B 2 26 ? -20.462 -3.45 -42.719 1 45.738 26 SER K N 1
ATOM 3569 C CA . SER B 2 26 ? -21.545 -4.036 -41.882 1 47.004 26 SER K CA 1
ATOM 3570 C C . SER B 2 26 ? -22.339 -5.108 -42.652 1 48.184 26 SER K C 1
ATOM 3571 O O . SER B 2 26 ? -22.946 -5.968 -41.993 1 48.599 26 SER K O 1
ATOM 3579 N N . GLN B 2 27 ? -22.31 -5.096 -43.988 1 49.337 27 GLN K N 1
ATOM 3580 C CA . GLN B 2 27 ? -22.902 -6.172 -44.839 1 51.316 27 GLN K CA 1
ATOM 3581 C C . GLN B 2 27 ? -22.012 -6.436 -46.057 1 50.884 27 GLN K C 1
ATOM 3582 O O . GLN B 2 27 ? -21.052 -5.693 -46.266 1 50.257 27 GLN K O 1
ATOM 3596 N N . ASP B 2 28 ? -22.312 -7.493 -46.81 1 52.013 28 ASP K N 1
ATOM 3597 C CA . ASP B 2 28 ? -21.717 -7.736 -48.149 1 52.614 28 ASP K CA 1
ATOM 3598 C C . ASP B 2 28 ? -21.863 -6.441 -48.956 1 51.488 28 ASP K C 1
ATOM 3599 O O . ASP B 2 28 ? -22.985 -5.888 -48.985 1 50.932 28 ASP K O 1
ATOM 3608 N N . ILE B 2 29 ? -20.766 -5.941 -49.537 1 49.997 29 ILE K N 1
ATOM 3609 C CA . ILE B 2 29 ? -20.807 -4.769 -50.463 1 48.716 29 ILE K CA 1
ATOM 3610 C C . ILE B 2 29 ? -20.421 -5.22 -51.88 1 48.131 29 ILE K C 1
ATOM 3611 O O . ILE B 2 29 ? -20.311 -4.365 -52.763 1 45.615 29 ILE K O 1
ATOM 3627 N N . SER B 2 30 ? -20.275 -6.533 -52.081 1 49.793 30 SER K N 1
ATOM 3628 C CA . SER B 2 30 ? -20.133 -7.198 -53.405 1 50.891 30 SER K CA 1
ATOM 3629 C C . SER B 2 30 ? -19.054 -6.494 -54.231 1 50.273 30 SER K C 1
ATOM 3630 O O . SER B 2 30 ? -19.343 -6.09 -55.369 1 49.482 30 SER K O 1
ATOM 3638 N N . ASN B 2 31 ? -17.882 -6.305 -53.616 1 49.521 31 ASN K N 1
ATOM 3639 C CA . ASN B 2 31 ? -16.619 -5.842 -54.249 1 49.245 31 ASN K CA 1
ATOM 3640 C C . ASN B 2 31 ? -16.672 -4.351 -54.629 1 47.897 31 ASN K C 1
ATOM 3641 O O . ASN B 2 31 ? -15.692 -3.874 -55.202 1 48.117 31 ASN K O 1
ATOM 3652 N N . TYR B 2 32 ? -17.739 -3.614 -54.314 1 47.652 32 TYR K N 1
ATOM 3653 C CA . TYR B 2 32 ? -17.848 -2.159 -54.63 1 47.626 32 TYR K CA 1
ATOM 3654 C C . TYR B 2 32 ? -17.18 -1.347 -53.518 1 46.48 32 TYR K C 1
ATOM 3655 O O . TYR B 2 32 ? -17.918 -0.798 -52.666 1 45.267 32 TYR K O 1
ATOM 3673 N N . LEU B 2 33 ? -15.836 -1.3 -53.533 1 46.765 33 LEU K N 1
ATOM 3674 C CA . LEU B 2 33 ? -14.995 -0.661 -52.475 1 46.635 33 LEU K CA 1
ATOM 3675 C C . LEU B 2 33 ? -13.784 0.085 -53.056 1 46.368 33 LEU K C 1
ATOM 3676 O O . LEU B 2 33 ? -12.939 -0.543 -53.727 1 47.147 33 LEU K O 1
ATOM 3692 N N . ASN B 2 34 ? -13.648 1.356 -52.684 1 44.677 34 ASN K N 1
ATOM 3693 C CA . ASN B 2 34 ? -12.566 2.252 -53.139 1 44.892 34 ASN K CA 1
ATOM 3694 C C . ASN B 2 34 ? -11.632 2.525 -51.965 1 44.476 34 ASN K C 1
ATOM 3695 O O . ASN B 2 34 ? -12.102 2.57 -50.828 1 44.73 34 ASN K O 1
ATOM 3706 N N . TRP B 2 35 ? -10.352 2.718 -52.26 1 45 35 TRP K N 1
ATOM 3707 C CA . TRP B 2 35 ? -9.307 3.127 -51.288 1 44.636 35 TRP K CA 1
ATOM 3708 C C . TRP B 2 35 ? -8.799 4.522 -51.655 1 43.876 35 TRP K C 1
ATOM 3709 O O . TRP B 2 35 ? -8.44 4.724 -52.828 1 43.959 35 TRP K O 1
ATOM 3730 N N . TYR B 2 36 ? -8.781 5.432 -50.681 1 43.48 36 TYR K N 1
ATOM 3731 C CA . TYR B 2 36 ? -8.22 6.802 -50.801 1 44.295 36 TYR K CA 1
ATOM 3732 C C . TYR B 2 36 ? -6.994 6.977 -49.889 1 44.519 36 TYR K C 1
ATOM 3733 O O . TYR B 2 36 ? -6.83 6.248 -48.863 1 41.442 36 TYR K O 1
ATOM 3751 N N . GLN B 2 37 ? -6.156 7.942 -50.292 1 45.217 37 GLN K N 1
ATOM 3752 C CA . GLN B 2 37 ? -4.915 8.382 -49.612 1 45.295 37 GLN K CA 1
ATOM 3753 C C . GLN B 2 37 ? -5.015 9.887 -49.34 1 45.677 37 GLN K C 1
ATOM 3754 O O . GLN B 2 37 ? -5.174 10.645 -50.309 1 45.613 37 GLN K O 1
ATOM 3768 N N . GLN B 2 38 ? -4.921 10.286 -48.066 1 45.271 38 GLN K N 1
ATOM 3769 C CA . GLN B 2 38 ? -4.864 11.699 -47.632 1 43.998 38 GLN K CA 1
ATOM 3770 C C . GLN B 2 38 ? -3.485 11.969 -47.035 1 44.79 38 GLN K C 1
ATOM 3771 O O . GLN B 2 38 ? -3.114 11.292 -46.06 1 45.02 38 GLN K O 1
ATOM 3785 N N . LYS B 2 39 ? -2.773 12.951 -47.582 1 45.968 39 LYS K N 1
ATOM 3786 C CA . LYS B 2 39 ? -1.389 13.305 -47.172 1 46.926 39 LYS K CA 1
ATOM 3787 C C . LYS B 2 39 ? -1.462 14.235 -45.968 1 46.511 39 LYS K C 1
ATOM 3788 O O . LYS B 2 39 ? -2.541 14.717 -45.635 1 45.885 39 LYS K O 1
ATOM 3807 N N . PRO B 2 40 ? -0.322 14.5 -45.281 1 47.253 40 PRO K N 1
ATOM 3808 C CA . PRO B 2 40 ? -0.295 15.495 -44.212 1 46.68 40 PRO K CA 1
ATOM 3809 C C . PRO B 2 40 ? -0.746 16.86 -44.749 1 46.644 40 PRO K C 1
ATOM 3810 O O . PRO B 2 40 ? -1.41 17.532 -44.005 1 46.855 40 PRO K O 1
ATOM 3821 N N . ASP B 2 41 ? -0.405 17.189 -46.006 1 47.181 41 ASP K N 1
ATOM 3822 C CA . ASP B 2 41 ? -0.697 18.503 -46.648 1 48.2 41 ASP K CA 1
ATOM 3823 C C . ASP B 2 41 ? -2.19 18.598 -47.019 1 48.52 41 ASP K C 1
ATOM 3824 O O . ASP B 2 41 ? -2.628 19.698 -47.482 1 48.187 41 ASP K O 1
ATOM 3833 N N . GLY B 2 42 ? -2.939 17.494 -46.864 1 47.296 42 GLY K N 1
ATOM 3834 C CA . GLY B 2 42 ? -4.41 17.471 -46.997 1 46.692 42 GLY K CA 1
ATOM 3835 C C . GLY B 2 42 ? -4.907 17.135 -48.397 1 46.33 42 GLY K C 1
ATOM 3836 O O . GLY B 2 42 ? -6.133 17.028 -48.567 1 45.627 42 GLY K O 1
ATOM 3840 N N . THR B 2 43 ? -4.014 16.975 -49.375 1 46.541 43 THR K N 1
ATOM 3841 C CA . THR B 2 43 ? -4.396 16.541 -50.739 1 47.122 43 THR K CA 1
ATOM 3842 C C . THR B 2 43 ? -4.875 15.088 -50.638 1 47.036 43 THR K C 1
ATOM 3843 O O . THR B 2 43 ? -4.263 14.295 -49.89 1 44.745 43 THR K O 1
ATOM 3854 N N . VAL B 2 44 ? -5.969 14.78 -51.34 1 47.309 44 VAL K N 1
ATOM 3855 C CA . VAL B 2 44 ? -6.599 13.429 -51.393 1 46.449 44 VAL K CA 1
ATOM 3856 C C . VAL B 2 44 ? -6.403 12.9 -52.819 1 46.937 44 VAL K C 1
ATOM 3857 O O . VAL B 2 44 ? -6.424 13.728 -53.745 1 48.009 44 VAL K O 1
ATOM 3870 N N . LYS B 2 45 ? -6.175 11.589 -52.957 1 47.216 45 LYS K N 1
ATOM 3871 C CA . LYS B 2 45 ? -6.022 10.86 -54.243 1 49.017 45 LYS K CA 1
ATOM 3872 C C . LYS B 2 45 ? -6.731 9.502 -54.151 1 49.115 45 LYS K C 1
ATOM 3873 O O . LYS B 2 45 ? -6.588 8.823 -53.117 1 48.288 45 LYS K O 1
ATOM 3892 N N . LEU B 2 46 ? -7.496 9.127 -55.183 1 49.612 46 LEU K N 1
ATOM 3893 C CA . LEU B 2 46 ? -8.03 7.747 -55.324 1 48.788 46 LEU K CA 1
ATOM 3894 C C . LEU B 2 46 ? -6.832 6.85 -55.622 1 48.434 46 LEU K C 1
ATOM 3895 O O . LEU B 2 46 ? -6.031 7.234 -56.464 1 48.89 46 LEU K O 1
ATOM 3911 N N . LEU B 2 47 ? -6.704 5.732 -54.914 1 48.463 47 LEU K N 1
ATOM 3912 C CA . LEU B 2 47 ? -5.653 4.716 -55.177 1 49.419 47 L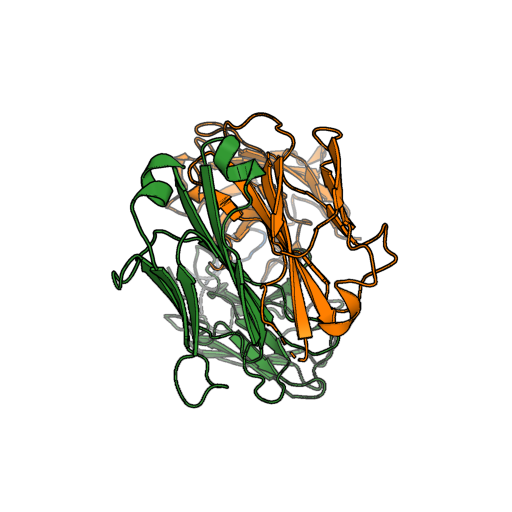EU K CA 1
ATOM 3913 C C . LEU B 2 47 ? -6.234 3.613 -56.067 1 50.247 47 LEU K C 1
ATOM 3914 O O . LEU B 2 47 ? -5.709 3.403 -57.168 1 50.917 47 LEU K O 1
ATOM 3930 N N . ILE B 2 48 ? -7.274 2.924 -55.595 1 50.284 48 ILE K N 1
ATOM 3931 C CA . ILE B 2 48 ? -7.888 1.785 -56.332 1 50.974 48 ILE K CA 1
ATOM 3932 C C . ILE B 2 48 ? -9.407 1.778 -56.116 1 50.09 48 ILE K C 1
ATOM 3933 O O . ILE B 2 48 ? -9.874 2.313 -55.09 1 48.124 48 ILE K O 1
ATOM 3949 N N . TYR B 2 49 ? -10.135 1.189 -57.074 1 50.536 49 TYR K N 1
ATOM 3950 C CA . TYR B 2 49 ? -11.62 1.143 -57.137 1 49.157 49 TYR K CA 1
ATOM 3951 C C . TYR B 2 49 ? -12.072 -0.262 -57.55 1 48.459 49 TYR K C 1
ATOM 3952 O O . TYR B 2 49 ? -11.288 -1.002 -58.151 1 47.378 49 TYR K O 1
ATOM 3970 N N . TYR B 2 50 ? -13.309 -0.607 -57.189 1 48.16 50 TYR K N 1
ATOM 3971 C CA . TYR B 2 50 ? -13.913 -1.956 -57.345 1 49.583 50 TYR K CA 1
ATOM 3972 C C . TYR B 2 50 ? -12.931 -3.006 -56.809 1 50.159 50 TYR K C 1
ATOM 3973 O O . TYR B 2 50 ? -12.541 -3.918 -57.558 1 51.067 50 TYR K O 1
ATOM 3991 N N . THR B 2 51 ? -12.536 -2.845 -55.541 1 50.066 51 THR K N 1
ATOM 3992 C CA . THR B 2 51 ? -11.689 -3.769 -54.728 1 50.512 51 THR K CA 1
ATOM 3993 C C . THR B 2 51 ? -10.21 -3.672 -55.133 1 51.249 51 THR K C 1
ATOM 3994 O O . THR B 2 51 ? -9.39 -3.44 -54.243 1 51.216 51 THR K O 1
ATOM 4005 N N . SER B 2 52 ? -9.865 -3.889 -56.404 1 52.048 52 SER K N 1
ATOM 4006 C CA . SER B 2 52 ? -8.479 -4.248 -56.812 1 53.536 52 SER K CA 1
ATOM 4007 C C . SER B 2 52 ? -7.998 -3.524 -58.081 1 53.928 52 SER K C 1
ATOM 4008 O O . SER B 2 52 ? -6.846 -3.772 -58.479 1 54.581 52 SER K O 1
ATOM 4016 N N . ARG B 2 53 ? -8.782 -2.617 -58.661 1 53.561 53 ARG K N 1
ATOM 4017 C CA . ARG B 2 53 ? -8.39 -1.92 -59.914 1 54.26 53 ARG K CA 1
ATOM 4018 C C . ARG B 2 53 ? -7.637 -0.633 -59.574 1 53.272 53 ARG K C 1
ATOM 4019 O O . ARG B 2 53 ? -8.238 0.244 -58.93 1 52.771 53 ARG K O 1
ATOM 4040 N N . LEU B 2 54 ? -6.391 -0.528 -60.042 1 53.442 54 LEU K N 1
ATOM 4041 C CA . LEU B 2 54 ? -5.493 0.643 -59.847 1 53.676 54 LEU K CA 1
ATOM 4042 C C . LEU B 2 54 ? -5.97 1.839 -60.665 1 53.205 54 LEU K C 1
ATOM 4043 O O . LEU B 2 54 ? -6.235 1.653 -61.839 1 55.473 54 LEU K O 1
ATOM 4059 N N . HIS B 2 55 ? -6.048 3.021 -60.057 1 52.876 55 HIS K N 1
ATOM 4060 C CA . HIS B 2 55 ? -6.362 4.307 -60.743 1 53.973 55 HIS K CA 1
ATOM 4061 C C . HIS B 2 55 ? -5.123 4.721 -61.559 1 55.643 55 HIS K C 1
ATOM 4062 O O . HIS B 2 55 ? -4.019 4.273 -61.195 1 55.827 55 HIS K O 1
ATOM 4077 N N . SER B 2 56 ? -5.304 5.504 -62.636 1 57.339 56 SER K N 1
ATOM 4078 C CA . SER B 2 56 ? -4.211 6.062 -63.487 1 59.131 56 SER K CA 1
ATOM 4079 C C . SER B 2 56 ? -3.265 6.89 -62.617 1 58.962 56 SER K C 1
ATOM 4080 O O . SER B 2 56 ? -3.784 7.725 -61.835 1 60.137 56 SER K O 1
ATOM 4088 N N . GLY B 2 57 ? -1.95 6.666 -62.748 1 59.216 57 GLY K N 1
ATOM 4089 C CA . GLY B 2 57 ? -0.903 7.393 -61.998 1 58.235 57 GLY K CA 1
ATOM 4090 C C . GLY B 2 57 ? -0.401 6.625 -60.78 1 57.471 57 GLY K C 1
ATOM 4091 O O . GLY B 2 57 ? 0.723 6.938 -60.328 1 58.475 57 GLY K O 1
ATOM 4095 N N . VAL B 2 58 ? -1.173 5.643 -60.285 1 55.93 58 VAL K N 1
ATOM 4096 C CA . VAL B 2 58 ? -0.961 4.955 -58.972 1 54.305 58 VAL K CA 1
ATOM 4097 C C . VAL B 2 58 ? 0.095 3.862 -59.141 1 55.236 58 VAL K C 1
ATOM 4098 O O . VAL B 2 58 ? -0.071 2.964 -59.959 1 55.822 58 VAL K O 1
ATOM 4111 N N . PRO B 2 59 ? 1.205 3.895 -58.363 1 55.903 59 PRO K N 1
ATOM 4112 C CA . PRO B 2 59 ? 2.265 2.893 -58.474 1 56.867 59 PRO K CA 1
ATOM 4113 C C . PRO B 2 59 ? 1.781 1.47 -58.172 1 57.199 59 PRO K C 1
ATOM 4114 O O . PRO B 2 59 ? 0.844 1.342 -57.414 1 57.051 59 PRO K O 1
ATOM 4125 N N . SER B 2 60 ? 2.487 0.464 -58.698 1 58.57 60 SER K N 1
ATOM 4126 C CA . SER B 2 60 ? 2.086 -0.971 -58.745 1 59.557 60 SER K CA 1
ATOM 4127 C C . SER B 2 60 ? 2.266 -1.673 -57.387 1 58.694 60 SER K C 1
ATOM 4128 O O . SER B 2 60 ? 1.725 -2.782 -57.214 1 59.813 60 SER K O 1
ATOM 4136 N N . ARG B 2 61 ? 2.996 -1.087 -56.444 1 56.932 61 ARG K N 1
ATOM 4137 C CA . ARG B 2 61 ? 3.134 -1.672 -55.085 1 56.699 61 ARG K CA 1
ATOM 4138 C C . ARG B 2 61 ? 1.785 -1.602 -54.344 1 54.78 61 ARG K C 1
ATOM 4139 O O . ARG B 2 61 ? 1.578 -2.39 -53.401 1 52.759 61 ARG K O 1
ATOM 4160 N N . PHE B 2 62 ? 0.897 -0.692 -54.752 1 53.963 62 PHE K N 1
ATOM 4161 C CA . PHE B 2 62 ? -0.508 -0.614 -54.264 1 52.938 62 PHE K CA 1
ATOM 4162 C C . PHE B 2 62 ? -1.361 -1.679 -54.957 1 52.894 62 PHE K C 1
ATOM 4163 O O . PHE B 2 62 ? -1.531 -1.632 -56.176 1 53.709 62 PHE K O 1
ATOM 4180 N N . SER B 2 63 ? -1.881 -2.621 -54.182 1 52.715 63 SER K N 1
ATOM 4181 C CA . SER B 2 63 ? -2.843 -3.647 -54.643 1 53.189 63 SER K CA 1
ATOM 4182 C C . SER B 2 63 ? -4.054 -3.615 -53.712 1 52.012 63 SER K C 1
ATOM 4183 O O . SER B 2 63 ? -3.956 -2.998 -52.644 1 49.997 63 SER K O 1
ATOM 4191 N N . GLY B 2 64 ? -5.145 -4.252 -54.138 1 52.279 64 GLY K N 1
ATOM 4192 C CA . GLY B 2 64 ? -6.329 -4.517 -53.305 1 51.657 64 GLY K CA 1
ATOM 4193 C C . GLY B 2 64 ? -6.769 -5.963 -53.388 1 52.353 64 GLY K C 1
ATOM 4194 O O . GLY B 2 64 ? -6.506 -6.61 -54.406 1 53.596 64 GLY K O 1
ATOM 4198 N N . SER B 2 65 ? -7.417 -6.451 -52.335 1 52.629 65 SER K N 1
ATOM 4199 C CA . SER B 2 65 ? -8.115 -7.759 -52.307 1 54.178 65 SER K CA 1
ATOM 4200 C C . SER B 2 65 ? -9.334 -7.647 -51.388 1 52.933 65 SER K C 1
ATOM 4201 O O . SER B 2 65 ? -9.515 -6.577 -50.766 1 48.867 65 SER K O 1
ATOM 4209 N N . GLY B 2 66 ? -10.146 -8.71 -51.353 1 54.326 66 GLY K N 1
ATOM 4210 C CA . GLY B 2 66 ? -11.33 -8.825 -50.481 1 53.821 66 GLY K CA 1
ATOM 4211 C C . GLY B 2 66 ? -12.588 -9.128 -51.263 1 53.997 66 GLY K C 1
ATOM 4212 O O . GLY B 2 66 ? -12.62 -8.828 -52.478 1 53.363 66 GLY K O 1
ATOM 4216 N N . SER B 2 67 ? -13.562 -9.737 -50.575 1 55.375 67 SER K N 1
ATOM 4217 C CA . SER B 2 67 ? -14.975 -9.965 -51.002 1 54.471 67 SER K CA 1
ATOM 4218 C C . SER B 2 67 ? -15.875 -10.029 -49.754 1 54.278 67 SER K C 1
ATOM 4219 O O . SER B 2 67 ? -15.357 -10.283 -48.649 1 54.815 67 SER K O 1
ATOM 4227 N N . GLY B 2 68 ? -17.18 -9.829 -49.92 1 53.732 68 GLY K N 1
ATOM 4228 C CA . GLY B 2 68 ? -18.143 -9.879 -48.806 1 53.321 68 GLY K CA 1
ATOM 4229 C C . GLY B 2 68 ? -18.003 -8.633 -47.965 1 51.999 68 GLY K C 1
ATOM 4230 O O . GLY B 2 68 ? -18.152 -7.527 -48.546 1 50.752 68 GLY K O 1
ATOM 4234 N N . THR B 2 69 ? -17.683 -8.802 -46.676 1 51.486 69 THR K N 1
ATOM 4235 C CA . THR B 2 69 ? -17.575 -7.703 -45.675 1 50.53 69 THR K CA 1
ATOM 4236 C C . THR B 2 69 ? -16.13 -7.167 -45.601 1 50.06 69 THR K C 1
ATOM 4237 O O . THR B 2 69 ? -15.969 -5.947 -45.398 1 47.787 69 THR K O 1
ATOM 4248 N N . ASP B 2 70 ? -15.126 -8.04 -45.745 1 50.951 70 ASP K N 1
ATOM 4249 C CA . ASP B 2 70 ? -13.705 -7.774 -45.376 1 50.932 70 ASP K CA 1
ATOM 4250 C C . ASP B 2 70 ? -12.868 -7.466 -46.62 1 50.576 70 ASP K C 1
ATOM 4251 O O . ASP B 2 70 ? -12.889 -8.248 -47.575 1 52.402 70 ASP K O 1
ATOM 4260 N N . TYR B 2 71 ? -12.108 -6.383 -46.582 1 49.696 71 TYR K N 1
ATOM 4261 C CA . TYR B 2 71 ? -11.247 -5.931 -47.699 1 50.194 71 TYR K CA 1
ATOM 4262 C C . TYR B 2 71 ? -9.91 -5.442 -47.145 1 49.766 71 TYR K C 1
ATOM 4263 O O . TYR B 2 71 ? -9.826 -5.101 -45.959 1 49.302 71 TYR K O 1
ATOM 4281 N N . SER B 2 72 ? -8.906 -5.383 -48.015 1 50.648 72 SER K N 1
ATOM 4282 C CA . SER B 2 72 ? -7.505 -5.032 -47.675 1 51.054 72 SER K CA 1
ATOM 4283 C C . SER B 2 72 ? -6.893 -4.119 -48.746 1 50.799 72 SER K C 1
ATOM 4284 O O . SER B 2 72 ? -7.154 -4.32 -49.936 1 51.4 72 SER K O 1
ATOM 4292 N N . LEU B 2 73 ? -6.142 -3.11 -48.314 1 50.546 73 LEU K N 1
ATOM 4293 C CA . LEU B 2 73 ? -5.188 -2.362 -49.167 1 50.853 73 LEU K CA 1
ATOM 4294 C C . LEU B 2 73 ? -3.796 -2.807 -48.739 1 51.428 73 LEU K C 1
ATOM 4295 O O . LEU B 2 73 ? -3.509 -2.712 -47.546 1 52.582 73 LEU K O 1
ATOM 4311 N N . THR B 2 74 ? -2.998 -3.326 -49.667 1 52.504 74 THR K N 1
ATOM 4312 C CA . THR B 2 74 ? -1.621 -3.821 -49.393 1 53.537 74 THR K CA 1
ATOM 4313 C C . THR B 2 74 ? -0.609 -2.957 -50.146 1 52.575 74 THR K C 1
ATOM 4314 O O . THR B 2 74 ? -0.776 -2.796 -51.363 1 52.768 74 THR K O 1
ATOM 4325 N N . ILE B 2 75 ? 0.376 -2.411 -49.435 1 52.104 75 ILE K N 1
ATOM 4326 C CA . ILE B 2 75 ? 1.489 -1.621 -50.038 1 53.088 75 ILE K CA 1
ATOM 4327 C C . ILE B 2 75 ? 2.772 -2.43 -49.882 1 54.248 75 ILE K C 1
ATOM 4328 O O . ILE B 2 75 ? 3.34 -2.426 -48.785 1 54.417 75 ILE K O 1
ATOM 4344 N N . SER B 2 76 ? 3.185 -3.122 -50.938 1 56.358 76 SER K N 1
ATOM 4345 C CA . SER B 2 76 ? 4.483 -3.835 -50.992 1 59.187 76 SER K CA 1
ATOM 4346 C C . SER B 2 76 ? 5.594 -2.775 -50.957 1 60.937 76 SER K C 1
ATOM 4347 O O . SER B 2 76 ? 5.308 -1.614 -51.35 1 61.094 76 SER K O 1
ATOM 4355 N N . ASN B 2 77 ? 6.763 -3.129 -50.414 1 62.249 77 ASN K N 1
ATOM 4356 C CA . ASN B 2 77 ? 7.997 -2.301 -50.445 1 63.554 77 ASN K CA 1
ATOM 4357 C C . ASN B 2 77 ? 7.651 -0.822 -50.172 1 61.391 77 ASN K C 1
ATOM 4358 O O . ASN B 2 77 ? 7.762 0.013 -51.104 1 61.508 77 ASN K O 1
ATOM 4369 N N . LEU B 2 78 ? 7.27 -0.514 -48.927 1 59.521 78 LEU K N 1
ATOM 4370 C CA . LEU B 2 78 ? 6.681 0.79 -48.496 1 58.096 78 LEU K CA 1
ATOM 4371 C C . LEU B 2 78 ? 7.717 1.92 -48.595 1 57.729 78 LEU K C 1
ATOM 4372 O O . LEU B 2 78 ? 8.815 1.724 -48.079 1 59.096 78 LEU K O 1
ATOM 4388 N N . GLU B 2 79 ? 7.332 3.074 -49.161 1 56.422 79 GLU K N 1
ATOM 4389 C CA . GLU B 2 79 ? 8.202 4.27 -49.354 1 55.573 79 GLU K CA 1
ATOM 4390 C C . GLU B 2 79 ? 7.72 5.454 -48.515 1 53.779 79 GLU K C 1
ATOM 4391 O O . GLU B 2 79 ? 6.551 5.456 -48.096 1 52.377 79 GLU K O 1
ATOM 4403 N N . GLN B 2 80 ? 8.588 6.453 -48.355 1 54.076 80 GLN K N 1
ATOM 4404 C CA . GLN B 2 80 ? 8.403 7.596 -47.419 1 53.504 80 GLN K CA 1
ATOM 4405 C C . GLN B 2 80 ? 7.132 8.36 -47.808 1 52.858 80 GLN K C 1
ATOM 4406 O O . GLN B 2 80 ? 6.386 8.737 -46.89 1 52.975 80 GLN K O 1
ATOM 4420 N N . GLU B 2 81 ? 6.892 8.563 -49.106 1 52.865 81 GLU K N 1
ATOM 4421 C CA . GLU B 2 81 ? 5.75 9.362 -49.625 1 52.278 81 GLU K CA 1
ATOM 4422 C C . GLU B 2 81 ? 4.429 8.6 -49.443 1 51.275 81 GLU K C 1
ATOM 4423 O O . GLU B 2 81 ? 3.369 9.233 -49.636 1 51.236 81 GLU K O 1
ATOM 4435 N N . ASP B 2 82 ? 4.486 7.302 -49.115 1 50.619 82 ASP K N 1
ATOM 4436 C CA . ASP B 2 82 ? 3.299 6.454 -48.812 1 49.418 82 ASP K CA 1
ATOM 4437 C C . ASP B 2 82 ? 2.865 6.63 -47.354 1 47.753 82 ASP K C 1
ATOM 4438 O O . ASP B 2 82 ? 1.898 5.976 -46.954 1 48.003 82 ASP K O 1
ATOM 4447 N N . ILE B 2 83 ? 3.574 7.444 -46.575 1 47.81 83 ILE K N 1
ATOM 4448 C CA . ILE B 2 83 ? 3.254 7.696 -45.14 1 47.404 83 ILE K CA 1
ATOM 4449 C C . ILE B 2 83 ? 2.162 8.758 -45.133 1 46.933 83 ILE K C 1
ATOM 4450 O O . ILE B 2 83 ? 2.466 9.937 -45.411 1 46.893 83 ILE K O 1
ATOM 4466 N N . ALA B 2 84 ? 0.934 8.311 -44.876 1 46.091 84 ALA K N 1
ATOM 4467 C CA . ALA B 2 84 ? -0.306 9.104 -44.966 1 45.172 84 ALA K CA 1
ATOM 4468 C C . ALA B 2 84 ? -1.41 8.365 -44.208 1 45.57 84 ALA K C 1
ATOM 4469 O O . ALA B 2 84 ? -1.111 7.303 -43.614 1 45.722 84 ALA K O 1
ATOM 4476 N N . THR B 2 85 ? -2.627 8.917 -44.225 1 44.853 85 THR K N 1
ATOM 4477 C CA . THR B 2 85 ? -3.855 8.252 -43.747 1 44.354 85 THR K CA 1
ATOM 4478 C C . THR B 2 85 ? -4.581 7.636 -44.944 1 44.578 85 THR K C 1
ATOM 4479 O O . THR B 2 85 ? -4.626 8.305 -45.988 1 44.537 85 THR K O 1
ATOM 4490 N N . TYR B 2 86 ? -5.123 6.423 -44.779 1 44.231 86 TYR K N 1
ATOM 4491 C CA . TYR B 2 86 ? -5.819 5.638 -45.829 1 44.369 86 TYR K CA 1
ATOM 4492 C C . TYR B 2 86 ? -7.265 5.367 -45.379 1 43.745 86 TYR K C 1
ATOM 4493 O O . TYR B 2 86 ? -7.477 4.927 -44.244 1 41.124 86 TYR K O 1
ATOM 4511 N N . PHE B 2 87 ? -8.22 5.62 -46.285 1 43.899 87 PHE K N 1
ATOM 4512 C CA . PHE B 2 87 ? -9.683 5.516 -46.069 1 43.31 87 PHE K CA 1
ATOM 4513 C C . PHE B 2 87 ? -10.298 4.551 -47.086 1 43.292 87 PHE K C 1
ATOM 4514 O O . PHE B 2 87 ? -10.128 4.779 -48.293 1 42.945 87 PHE K O 1
ATOM 4531 N N . CYS B 2 88 ? -11.041 3.545 -46.621 1 43.109 88 CYS K N 1
ATOM 4532 C CA . CYS B 2 88 ? -11.914 2.717 -47.494 1 44.545 88 CYS K CA 1
ATOM 4533 C C . CYS B 2 88 ? -13.292 3.381 -47.621 1 45.727 88 CYS K C 1
ATOM 4534 O O . CYS B 2 88 ? -13.646 4.188 -46.733 1 45.595 88 CYS K O 1
ATOM 4541 N N . GLN B 2 89 ? -14.021 3.067 -48.698 1 45.623 89 GLN K N 1
ATOM 4542 C CA . GLN B 2 89 ? -15.351 3.648 -49.024 1 45.14 89 GLN K CA 1
ATOM 4543 C C . GLN B 2 89 ? -16.164 2.642 -49.838 1 44.851 89 GLN K C 1
ATOM 4544 O O . GLN B 2 89 ? -15.663 2.205 -50.885 1 44.188 89 GLN K O 1
ATOM 4558 N N . GLN B 2 90 ? -17.361 2.292 -49.358 1 44.885 90 GLN K N 1
ATOM 4559 C CA . GLN B 2 90 ? -18.29 1.342 -50.026 1 45.462 90 GLN K CA 1
ATOM 4560 C C . GLN B 2 90 ? -19.076 2.084 -51.118 1 44.64 90 GLN K C 1
ATOM 4561 O O . GLN B 2 90 ? -19.455 3.233 -50.902 1 43.98 90 GLN K O 1
ATOM 4575 N N . GLY B 2 91 ? -19.296 1.439 -52.259 1 45.28 91 GLY K N 1
ATOM 4576 C CA . GLY B 2 91 ? -20.102 1.989 -53.371 1 46.114 91 GLY K CA 1
ATOM 4577 C C . GLY B 2 91 ? -21.335 1.141 -53.654 1 45.768 91 GLY K C 1
ATOM 4578 O O . GLY B 2 91 ? -21.785 1.126 -54.812 1 45.475 91 GLY K O 1
ATOM 4582 N N . ASN B 2 92 ? -21.872 0.478 -52.624 1 46.03 92 ASN K N 1
ATOM 4583 C CA . ASN B 2 92 ? -22.959 -0.54 -52.722 1 46.429 92 ASN K CA 1
ATOM 4584 C C . ASN B 2 92 ? -24.336 0.137 -52.658 1 45.565 92 ASN K C 1
ATOM 4585 O O . ASN B 2 92 ? -25.108 -0.05 -53.59 1 45.595 92 ASN K O 1
ATOM 4596 N N . THR B 2 93 ? -24.609 0.886 -51.583 1 45.211 93 THR K N 1
ATOM 4597 C CA . THR B 2 93 ? -25.907 1.544 -51.27 1 44.933 93 THR K CA 1
ATOM 4598 C C . THR B 2 93 ? -25.631 2.954 -50.727 1 44.07 93 THR K C 1
ATOM 4599 O O . THR B 2 93 ? -24.644 3.111 -50.032 1 43.674 93 THR K O 1
ATOM 4610 N N . LEU B 2 94 ? -26.474 3.939 -51.052 1 44.89 94 LEU K N 1
ATOM 4611 C CA . LEU B 2 94 ? -26.356 5.337 -50.563 1 44.582 94 LEU K CA 1
ATOM 4612 C C . LEU B 2 94 ? -26.782 5.374 -49.104 1 45.235 94 LEU K C 1
ATOM 4613 O O . LEU B 2 94 ? -27.641 4.601 -48.684 1 47.444 94 LEU K O 1
ATOM 4629 N N . PRO B 2 95 ? -26.211 6.278 -48.284 1 45.285 95 PRO K N 1
ATOM 4630 C CA . PRO B 2 95 ? -25.212 7.238 -48.741 1 44.979 95 PRO K CA 1
ATOM 4631 C C . PRO B 2 95 ? -23.811 6.635 -48.763 1 44.354 95 PRO K C 1
ATOM 4632 O O . PRO B 2 95 ? -23.563 5.601 -48.151 1 42.176 95 PRO K O 1
ATOM 4643 N N . PRO B 2 96 ? -22.848 7.269 -49.463 1 45.452 96 PRO K N 1
ATOM 4644 C CA . PRO B 2 96 ? -21.462 6.814 -49.445 1 45.697 96 PRO K CA 1
ATOM 4645 C C . PRO B 2 96 ? -20.972 6.946 -48.002 1 43.966 96 PRO K C 1
ATOM 4646 O O . PRO B 2 96 ? -21.152 7.997 -47.39 1 42.452 96 PRO K O 1
ATOM 4657 N N . THR B 2 97 ? -20.418 5.86 -47.478 1 43.432 97 THR K N 1
ATOM 4658 C CA . THR B 2 97 ? -19.776 5.84 -46.141 1 43.215 97 THR K CA 1
ATOM 4659 C C . THR B 2 97 ? -18.307 5.456 -46.321 1 42.765 97 THR K C 1
ATOM 4660 O O . THR B 2 97 ? -18.002 4.717 -47.253 1 42.863 97 THR K O 1
ATOM 4671 N N . PHE B 2 98 ? -17.439 5.993 -45.472 1 43.715 98 PHE K N 1
ATOM 4672 C CA . PHE B 2 98 ? -15.988 5.689 -45.432 1 43.433 98 PHE K CA 1
ATOM 4673 C C . PHE B 2 98 ? -15.646 5.052 -44.086 1 42.931 98 PHE K C 1
ATOM 4674 O O . PHE B 2 98 ? -16.417 5.222 -43.128 1 44.24 98 PHE K O 1
ATOM 4691 N N . GLY B 2 99 ? -14.511 4.359 -44.012 1 42.729 99 GLY K N 1
ATOM 4692 C CA . GLY B 2 99 ? -13.9 3.947 -42.735 1 42.432 99 GLY K CA 1
ATOM 4693 C C . GLY B 2 99 ? -13.338 5.134 -41.961 1 41.562 99 GLY K C 1
ATOM 4694 O O . GLY B 2 99 ? -13.293 6.256 -42.522 1 39.847 99 GLY K O 1
ATOM 4698 N N . GLY B 2 100 ? -12.987 4.898 -40.688 1 42.358 100 GLY K N 1
ATOM 4699 C CA . GLY B 2 100 ? -12.426 5.894 -39.747 1 41.922 100 GLY K CA 1
ATOM 4700 C C . GLY B 2 100 ? -11.042 6.362 -40.166 1 40.194 100 GLY K C 1
ATOM 4701 O O . GLY B 2 100 ? -10.652 7.477 -39.858 1 39.397 100 GLY K O 1
ATOM 4705 N N . GLY B 2 101 ? -10.328 5.517 -40.882 1 41.197 101 GLY K N 1
ATOM 4706 C CA . GLY B 2 101 ? -9.013 5.842 -41.443 1 42.51 101 GLY K CA 1
ATOM 4707 C C . GLY B 2 101 ? -7.901 5.111 -40.715 1 42.588 101 GLY K C 1
ATOM 4708 O O . GLY B 2 101 ? -8.048 4.813 -39.531 1 42.984 101 GLY K O 1
ATOM 4712 N N . THR B 2 102 ? -6.82 4.816 -41.419 1 43.209 102 THR K N 1
ATOM 4713 C CA . THR B 2 102 ? -5.621 4.183 -40.84 1 44.24 102 THR K CA 1
ATOM 4714 C C . THR B 2 102 ? -4.424 5.047 -41.188 1 43.625 102 THR K C 1
ATOM 4715 O O . THR B 2 102 ? -4.102 5.109 -42.378 1 43.139 102 THR K O 1
ATOM 4726 N N . LYS B 2 103 ? -3.839 5.69 -40.173 1 44.177 103 LYS K N 1
ATOM 4727 C CA . LYS B 2 103 ? -2.685 6.614 -40.319 1 44.968 103 LYS K CA 1
ATOM 4728 C C . LYS B 2 103 ? -1.397 5.795 -40.215 1 45.097 103 LYS K C 1
ATOM 4729 O O . LYS B 2 103 ? -1.21 5.123 -39.19 1 45.236 103 LYS K O 1
ATOM 4748 N N . LEU B 2 104 ? -0.564 5.828 -41.255 1 45.484 104 LEU K N 1
ATOM 4749 C CA . LEU B 2 104 ? 0.777 5.177 -41.231 1 46.893 104 LEU K CA 1
ATOM 4750 C C . LEU B 2 104 ? 1.726 6.024 -40.379 1 45.287 104 LEU K C 1
ATOM 4751 O O . LEU B 2 104 ? 1.524 7.252 -40.258 1 43.612 104 LEU K O 1
ATOM 4767 N N . GLU B 2 105 ? 2.705 5.34 -39.796 1 46.313 105 GLU K N 1
ATOM 4768 C CA . GLU B 2 105 ? 3.642 5.851 -38.767 1 46.44 105 GLU K CA 1
ATOM 4769 C C . GLU B 2 105 ? 4.904 4.995 -38.849 1 46.817 105 GLU K C 1
ATOM 4770 O O . GLU B 2 105 ? 4.766 3.8 -39.201 1 45.317 105 GLU K O 1
ATOM 4782 N N . ILE B 2 106 ? 6.071 5.575 -38.549 1 47.419 106 ILE K N 1
ATOM 4783 C CA . ILE B 2 106 ? 7.384 4.867 -38.638 1 48.255 106 ILE K CA 1
ATOM 4784 C C . ILE B 2 106 ? 7.662 4.126 -37.332 1 48.389 106 ILE K C 1
ATOM 4785 O O . ILE B 2 106 ? 7.623 4.767 -36.282 1 48.438 106 ILE K O 1
ATOM 4801 N N . LYS B 2 107 ? 7.949 2.826 -37.419 1 49.224 107 LYS K N 1
ATOM 4802 C CA . LYS B 2 107 ? 8.412 1.987 -36.28 1 50.86 107 LYS K CA 1
ATOM 4803 C C . LYS B 2 107 ? 9.851 2.401 -35.95 1 50.812 107 LYS K C 1
ATOM 4804 O O . LYS B 2 107 ? 10.669 2.507 -36.885 1 51.111 107 LYS K O 1
ATOM 4823 N N . ARG B 2 108 ? 10.137 2.671 -34.676 1 50.496 108 ARG K N 1
ATOM 4824 C CA . ARG B 2 108 ? 11.528 2.707 -34.15 1 51.077 108 ARG K CA 1
ATOM 4825 C C . ARG B 2 108 ? 11.556 2.061 -32.763 1 51.196 108 ARG K C 1
ATOM 4826 O O . ARG B 2 108 ? 10.491 1.667 -32.26 1 50.615 108 ARG K O 1
ATOM 4847 N N . THR B 2 109 ? 12.745 1.943 -32.184 1 52.354 109 THR K N 1
ATOM 4848 C CA . THR B 2 109 ? 12.956 1.389 -30.826 1 53.606 109 THR K CA 1
ATOM 4849 C C . THR B 2 109 ? 12.311 2.327 -29.798 1 51.624 109 THR K C 1
ATOM 4850 O O . THR B 2 109 ? 12.22 3.536 -30.069 1 50.028 109 THR K O 1
ATOM 4861 N N . VAL B 2 110 ? 11.869 1.781 -28.666 1 52.308 110 VAL K N 1
ATOM 4862 C CA . VAL B 2 110 ? 11.234 2.56 -27.558 1 51.803 110 VAL K CA 1
ATOM 4863 C C . VAL B 2 110 ? 12.22 3.644 -27.111 1 52.023 110 VAL K C 1
ATOM 4864 O O . VAL B 2 110 ? 13.41 3.325 -26.913 1 53.277 110 VAL K O 1
ATOM 4877 N N . ALA B 2 111 ? 11.733 4.878 -26.982 1 50.654 111 ALA K N 1
ATOM 4878 C CA . ALA B 2 111 ? 12.45 6.029 -26.389 1 49.619 111 ALA K CA 1
ATOM 4879 C C . ALA B 2 111 ? 11.532 6.677 -25.344 1 49.19 111 ALA K C 1
ATOM 4880 O O . ALA B 2 111 ? 10.433 7.131 -25.704 1 48.204 111 ALA K O 1
ATOM 4887 N N . ALA B 2 112 ? 11.958 6.699 -24.082 1 49.827 112 ALA K N 1
ATOM 4888 C CA . ALA B 2 112 ? 11.214 7.325 -22.966 1 49.711 112 ALA K CA 1
ATOM 4889 C C . ALA B 2 11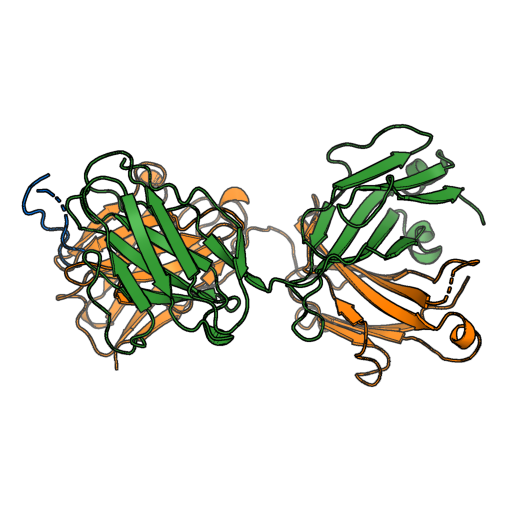2 ? 11.173 8.835 -23.172 1 49.591 112 ALA K C 1
ATOM 4890 O O . ALA B 2 112 ? 12.134 9.411 -23.674 1 49.344 112 ALA K O 1
ATOM 4897 N N . PRO B 2 113 ? 10.079 9.555 -22.814 1 49.977 113 PRO K N 1
ATOM 4898 C CA . PRO B 2 113 ? 10.111 11.008 -22.893 1 49.255 113 PRO K CA 1
ATOM 4899 C C . PRO B 2 113 ? 11.065 11.52 -21.824 1 49.186 113 PRO K C 1
ATOM 4900 O O . PRO B 2 113 ? 11.183 10.907 -20.808 1 50.212 113 PRO K O 1
ATOM 4911 N N . SER B 2 114 ? 11.749 12.591 -22.157 1 48.628 114 SER K N 1
ATOM 4912 C CA . SER B 2 114 ? 12.394 13.469 -21.171 1 48.169 114 SER K CA 1
ATOM 4913 C C . SER B 2 114 ? 11.322 14.477 -20.757 1 47.881 114 SER K C 1
ATOM 4914 O O . SER B 2 114 ? 10.711 15.07 -21.707 1 46.39 114 SER K O 1
ATOM 4922 N N . VAL B 2 115 ? 11.032 14.607 -19.447 1 47.469 115 VAL K N 1
ATOM 4923 C CA . VAL B 2 115 ? 9.894 15.439 -18.936 1 47.005 115 VAL K CA 1
ATOM 4924 C C . VAL B 2 115 ? 10.423 16.73 -18.291 1 46.514 115 VAL K C 1
ATOM 4925 O O . VAL B 2 115 ? 11.375 16.65 -17.5 1 48.317 115 VAL K O 1
ATOM 4938 N N . PHE B 2 116 ? 9.821 17.871 -18.634 1 45.603 116 PHE K N 1
ATOM 4939 C CA . PHE B 2 116 ? 10.148 19.211 -18.081 1 46.594 116 PHE K CA 1
ATOM 4940 C C . PHE B 2 116 ? 8.861 19.936 -17.682 1 46.359 116 PHE K C 1
ATOM 4941 O O . PHE B 2 116 ? 7.894 19.896 -18.444 1 46.212 116 PHE K O 1
ATOM 4958 N N . ILE B 2 117 ? 8.851 20.6 -16.526 1 46.994 117 ILE K N 1
ATOM 4959 C CA . ILE B 2 117 ? 7.684 21.416 -16.073 1 46.799 117 ILE K CA 1
ATOM 4960 C C . ILE B 2 117 ? 8.137 22.875 -15.99 1 46.49 117 ILE K C 1
ATOM 4961 O O . ILE B 2 117 ? 9.264 23.109 -15.58 1 47.174 117 ILE K O 1
ATOM 4977 N N . PHE B 2 118 ? 7.289 23.797 -16.439 1 46.538 118 PHE K N 1
ATOM 4978 C CA . PHE B 2 118 ? 7.582 25.246 -16.57 1 47.081 118 PHE K CA 1
ATOM 4979 C C . PHE B 2 118 ? 6.535 26.04 -15.797 1 47.693 118 PHE K C 1
ATOM 4980 O O . PHE B 2 118 ? 5.377 26.116 -16.199 1 46.007 118 PHE K O 1
ATOM 4997 N N . PRO B 2 119 ? 6.904 26.654 -14.655 1 49.444 119 PRO K N 1
ATOM 4998 C CA . PRO B 2 119 ? 5.997 27.568 -13.974 1 50.495 119 PRO K CA 1
ATOM 4999 C C . PRO B 2 119 ? 5.684 28.736 -14.905 1 50.827 119 PRO K C 1
ATOM 5000 O O . PRO B 2 119 ? 6.356 28.91 -15.921 1 49.53 119 PRO K O 1
ATOM 5011 N N . PRO B 2 120 ? 4.657 29.557 -14.59 1 51.278 120 PRO K N 1
ATOM 5012 C CA . PRO B 2 120 ? 4.317 30.718 -15.401 1 51.582 120 PRO K CA 1
ATOM 5013 C C . PRO B 2 120 ? 5.355 31.828 -15.2 1 52.122 120 PRO K C 1
ATOM 5014 O O . PRO B 2 120 ? 5.837 31.985 -14.109 1 53.018 120 PRO K O 1
ATOM 5025 N N . SER B 2 121 ? 5.655 32.564 -16.266 1 52.556 121 SER K N 1
ATOM 5026 C CA . SER B 2 121 ? 6.545 33.754 -16.275 1 53.147 121 SER K CA 1
ATOM 5027 C C . SER B 2 121 ? 6.013 34.812 -15.297 1 54.282 121 SER K C 1
ATOM 5028 O O . SER B 2 121 ? 4.785 34.877 -15.125 1 54.037 121 SER K O 1
ATOM 5036 N N . ASP B 2 122 ? 6.909 35.601 -14.688 1 55.984 122 ASP K N 1
ATOM 5037 C CA . ASP B 2 122 ? 6.576 36.78 -13.836 1 56.886 122 ASP K CA 1
ATOM 5038 C C . ASP B 2 122 ? 5.807 37.812 -14.678 1 57.779 122 ASP K C 1
ATOM 5039 O O . ASP B 2 122 ? 4.892 38.463 -14.129 1 59.032 122 ASP K O 1
ATOM 5048 N N . GLU B 2 123 ? 6.129 37.926 -15.973 1 58.078 123 GLU K N 1
ATOM 5049 C CA . GLU B 2 123 ? 5.507 38.91 -16.914 1 58.727 123 GLU K CA 1
ATOM 5050 C C . GLU B 2 123 ? 4.077 38.484 -17.258 1 57.134 123 GLU K C 1
ATOM 5051 O O . GLU B 2 123 ? 3.247 39.387 -17.461 1 58.248 123 GLU K O 1
ATOM 5063 N N . GLN B 2 124 ? 3.8 37.184 -17.353 1 54.58 124 GLN K N 1
ATOM 5064 C CA . GLN B 2 124 ? 2.406 36.7 -17.551 1 54.864 124 GLN K CA 1
ATOM 5065 C C . GLN B 2 124 ? 1.631 36.934 -16.253 1 55.168 124 GLN K C 1
ATOM 5066 O O . GLN B 2 124 ? 0.539 37.506 -16.329 1 56.273 124 GLN K O 1
ATOM 5080 N N . LEU B 2 125 ? 2.185 36.52 -15.112 1 55.028 125 LEU K N 1
ATOM 5081 C CA . LEU B 2 125 ? 1.529 36.693 -13.793 1 56.216 125 LEU K CA 1
ATOM 5082 C C . LEU B 2 125 ? 1.038 38.134 -13.683 1 58.916 125 LEU K C 1
ATOM 5083 O O . LEU B 2 125 ? -0.156 38.312 -13.402 1 60.998 125 LEU K O 1
ATOM 5099 N N . LYS B 2 126 ? 1.91 39.12 -13.935 1 59.992 126 LYS K N 1
ATOM 5100 C CA . LYS B 2 126 ? 1.568 40.565 -13.77 1 62.016 126 LYS K CA 1
ATOM 5101 C C . LYS B 2 126 ? 0.539 40.967 -14.841 1 62.087 126 LYS K C 1
ATOM 5102 O O . LYS B 2 126 ? -0.1 42.016 -14.672 1 64.435 126 LYS K O 1
ATOM 5121 N N . SER B 2 127 ? 0.349 40.134 -15.867 1 60.983 127 SER K N 1
ATOM 5122 C CA . SER B 2 127 ? -0.673 40.301 -16.933 1 61.22 127 SER K CA 1
ATOM 5123 C C . SER B 2 127 ? -2.05 39.859 -16.432 1 61.018 127 SER K C 1
ATOM 5124 O O . SER B 2 127 ? -3.058 40.27 -17.038 1 61.117 127 SER K O 1
ATOM 5132 N N . GLY B 2 128 ? -2.079 39.001 -15.407 1 60.718 128 GLY K N 1
ATOM 5133 C CA . GLY B 2 128 ? -3.3 38.636 -14.658 1 60.745 128 GLY K CA 1
ATOM 5134 C C . GLY B 2 128 ? -3.633 37.159 -14.757 1 58.798 128 GLY K C 1
ATOM 5135 O O . GLY B 2 128 ? -4.427 36.678 -13.916 1 58.809 128 GLY K O 1
ATOM 5139 N N . THR B 2 129 ? -3.048 36.465 -15.735 1 57.588 129 THR K N 1
ATOM 5140 C CA . THR B 2 129 ? -3.311 35.026 -16.031 1 56.706 129 THR K CA 1
ATOM 5141 C C . THR B 2 129 ? -2.06 34.183 -15.703 1 55.858 129 THR K C 1
ATOM 5142 O O . THR B 2 129 ? -0.994 34.766 -15.426 1 56.647 129 THR K O 1
ATOM 5153 N N . ALA B 2 130 ? -2.191 32.851 -15.68 1 54.693 130 ALA K N 1
ATOM 5154 C CA . ALA B 2 130 ? -1.145 31.91 -15.204 1 53.164 130 ALA K CA 1
ATOM 5155 C C . ALA B 2 130 ? -1.263 30.57 -15.942 1 52.235 130 ALA K C 1
ATOM 5156 O O . ALA B 2 130 ? -2.144 29.762 -15.581 1 51.955 130 ALA K O 1
ATOM 5163 N N . SER B 2 131 ? -0.388 30.352 -16.932 1 50.893 131 SER K N 1
ATOM 5164 C CA . SER B 2 131 ? -0.251 29.097 -17.714 1 48.105 131 SER K CA 1
ATOM 5165 C C . SER B 2 131 ? 0.914 28.277 -17.162 1 47.22 131 SER K C 1
ATOM 5166 O O . SER B 2 131 ? 1.99 28.843 -16.931 1 47.937 131 SER K O 1
ATOM 5174 N N . VAL B 2 132 ? 0.695 26.986 -16.972 1 46.293 132 VAL K N 1
ATOM 5175 C CA . VAL B 2 132 ? 1.707 26.015 -16.48 1 46.343 132 VAL K CA 1
ATOM 5176 C C . VAL B 2 132 ? 1.874 24.972 -17.583 1 45.957 132 VAL K C 1
ATOM 5177 O O . VAL B 2 132 ? 0.86 24.364 -17.99 1 43.724 132 VAL K O 1
ATOM 5190 N N . VAL B 2 133 ? 3.105 24.773 -18.051 1 46.74 133 VAL K N 1
ATOM 5191 C CA . VAL B 2 133 ? 3.393 23.9 -19.224 1 45.525 133 VAL K CA 1
ATOM 5192 C C . VAL B 2 133 ? 4.241 22.707 -18.781 1 44.842 133 VAL K C 1
ATOM 5193 O O . VAL B 2 133 ? 5.213 22.906 -18.061 1 45.848 133 VAL K O 1
ATOM 5206 N N . CYS B 2 134 ? 3.843 21.519 -19.226 1 44.854 134 CYS K N 1
ATOM 5207 C CA . CYS B 2 134 ? 4.543 20.227 -19.059 1 45.319 134 CYS K CA 1
ATOM 5208 C C . CYS B 2 134 ? 4.926 19.701 -20.443 1 44.906 134 CYS K C 1
ATOM 5209 O O . CYS B 2 134 ? 4.024 19.494 -21.263 1 45.528 134 CYS K O 1
ATOM 5216 N N . LEU B 2 135 ? 6.217 19.492 -20.674 1 44.678 135 LEU K N 1
ATOM 5217 C CA . LEU B 2 135 ? 6.782 19.047 -21.965 1 44.401 135 LEU K CA 1
ATOM 5218 C C . LEU B 2 135 ? 7.215 17.583 -21.85 1 44.387 135 LEU K C 1
ATOM 5219 O O . LEU B 2 135 ? 7.945 17.273 -20.922 1 44.582 135 LEU K O 1
ATOM 5235 N N . LEU B 2 136 ? 6.745 16.728 -22.759 1 44.735 136 LEU K N 1
ATOM 5236 C CA . LEU B 2 136 ? 7.264 15.356 -23.002 1 44.603 136 LEU K CA 1
ATOM 5237 C C . LEU B 2 136 ? 8.076 15.413 -24.294 1 44.76 136 LEU K C 1
ATOM 5238 O O . LEU B 2 136 ? 7.474 15.693 -25.344 1 44.831 136 LEU K O 1
ATOM 5254 N N . ASN B 2 137 ? 9.394 15.203 -24.222 1 46.55 137 ASN K N 1
ATOM 5255 C CA . ASN B 2 137 ? 10.312 15.451 -25.369 1 46.562 137 ASN K CA 1
ATOM 5256 C C . ASN B 2 137 ? 10.808 14.125 -25.942 1 47.014 137 ASN K C 1
ATOM 5257 O O . ASN B 2 137 ? 11.272 13.277 -25.145 1 46.545 137 ASN K O 1
ATOM 5268 N N . ASN B 2 138 ? 10.676 13.976 -27.272 1 47.089 138 ASN K N 1
ATOM 5269 C CA . ASN B 2 138 ? 11.396 12.988 -28.12 1 46.89 138 ASN K CA 1
ATOM 5270 C C . ASN B 2 138 ? 11.185 11.606 -27.52 1 47.547 138 ASN K C 1
ATOM 5271 O O . ASN B 2 138 ? 12.137 11.079 -26.903 1 48.717 138 ASN K O 1
ATOM 5282 N N . PHE B 2 139 ? 9.954 11.098 -27.633 1 46.538 139 PHE K N 1
ATOM 5283 C CA . PHE B 2 139 ? 9.553 9.769 -27.112 1 46.514 139 PHE K CA 1
ATOM 5284 C C . PHE B 2 139 ? 8.991 8.951 -28.274 1 45.845 139 PHE K C 1
ATOM 5285 O O . PHE B 2 139 ? 8.684 9.541 -29.34 1 44.972 139 PHE K O 1
ATOM 5302 N N . TYR B 2 140 ? 8.953 7.633 -28.076 1 45.196 140 TYR K N 1
ATOM 5303 C CA . TYR B 2 140 ? 8.329 6.641 -28.977 1 45.608 140 TYR K CA 1
ATOM 5304 C C . TYR B 2 140 ? 7.986 5.415 -28.137 1 46.915 140 TYR K C 1
ATOM 5305 O O . TYR B 2 140 ? 8.805 4.969 -27.338 1 46.162 140 TYR K O 1
ATOM 5323 N N . PRO B 2 141 ? 6.775 4.827 -28.28 1 47.938 141 PRO K N 1
ATOM 5324 C CA . PRO B 2 141 ? 5.782 5.254 -29.265 1 47.144 141 PRO K CA 1
ATOM 5325 C C . PRO B 2 141 ? 4.973 6.473 -28.808 1 46.804 141 PRO K C 1
ATOM 5326 O O . PRO B 2 141 ? 5.272 6.991 -27.747 1 46.734 141 PRO K O 1
ATOM 5337 N N . ARG B 2 142 ? 3.986 6.882 -29.619 1 46.764 142 ARG K N 1
ATOM 5338 C CA . ARG B 2 142 ? 3.193 8.137 -29.459 1 46.102 142 ARG K CA 1
ATOM 5339 C C . ARG B 2 142 ? 2.27 8.064 -28.235 1 46.249 142 ARG K C 1
ATOM 5340 O O . ARG B 2 142 ? 1.929 9.132 -27.691 1 44.513 142 ARG K O 1
ATOM 5361 N N . GLU B 2 143 ? 1.856 6.855 -27.841 1 47.751 143 GLU K N 1
ATOM 5362 C CA . GLU B 2 143 ? 0.908 6.616 -26.716 1 48.611 143 GLU K CA 1
ATOM 5363 C C . GLU B 2 143 ? 1.601 7.026 -25.42 1 49.196 143 GLU K C 1
ATOM 5364 O O . GLU B 2 143 ? 2.665 6.449 -25.109 1 49.757 143 GLU K O 1
ATOM 5376 N N . ALA B 2 144 ? 1.015 8.011 -24.736 1 49.066 144 ALA K N 1
ATOM 5377 C CA . ALA B 2 144 ? 1.534 8.641 -23.501 1 48.819 144 ALA K CA 1
ATOM 5378 C C . ALA B 2 144 ? 0.373 9.239 -22.7 1 49.283 144 ALA K C 1
ATOM 5379 O O . ALA B 2 144 ? -0.51 9.857 -23.33 1 48.99 144 ALA K O 1
ATOM 5386 N N . LYS B 2 145 ? 0.405 9.094 -21.372 1 50.287 145 LYS K N 1
ATOM 5387 C CA . LYS B 2 145 ? -0.623 9.624 -20.434 1 50.289 145 LYS K CA 1
ATOM 5388 C C . LYS B 2 145 ? -0.001 10.724 -19.547 1 50.289 145 LYS K C 1
ATOM 5389 O O . LYS B 2 145 ? 1.051 10.476 -18.886 1 49.661 145 LYS K O 1
ATOM 5408 N N . VAL B 2 146 ? -0.633 11.904 -19.54 1 50.209 146 VAL K N 1
ATOM 5409 C CA . VAL B 2 146 ? -0.222 13.105 -18.752 1 49.039 146 VAL K CA 1
ATOM 5410 C C . VAL B 2 146 ? -1.328 13.441 -17.748 1 49.202 146 VAL K C 1
ATOM 5411 O O . VAL B 2 146 ? -2.438 13.806 -18.174 1 48.262 146 VAL K O 1
ATOM 5424 N N . GLN B 2 147 ? -0.996 13.344 -16.465 1 50.521 147 GLN K N 1
ATOM 5425 C CA . GLN B 2 147 ? -1.846 13.717 -15.308 1 51.052 147 GLN K CA 1
ATOM 5426 C C . GLN B 2 147 ? -1.307 15.001 -14.664 1 51.161 147 GLN K C 1
ATOM 5427 O O . GLN B 2 147 ? -0.067 15.115 -14.451 1 51.018 147 GLN K O 1
ATOM 5441 N N . TRP B 2 148 ? -2.207 15.913 -14.312 1 50.353 148 TRP K N 1
ATOM 5442 C CA . TRP B 2 148 ? -1.877 17.164 -13.586 1 50.275 148 TRP K CA 1
ATOM 5443 C C . TRP B 2 148 ? -2.303 17.033 -12.132 1 51.565 148 TRP K C 1
ATOM 5444 O O . TRP B 2 148 ? -3.431 16.61 -11.905 1 52.729 148 TRP K O 1
ATOM 5465 N N . LYS B 2 149 ? -1.45 17.426 -11.191 1 51.768 149 LYS K N 1
ATOM 5466 C CA . LYS B 2 149 ? -1.793 17.395 -9.751 1 52.645 149 LYS K CA 1
ATOM 5467 C C . LYS B 2 149 ? -1.558 18.785 -9.171 1 51.637 149 LYS K C 1
ATOM 5468 O O . LYS B 2 149 ? -0.425 19.261 -9.246 1 51.442 149 LYS K O 1
ATOM 5487 N N . VAL B 2 150 ? -2.606 19.396 -8.621 1 51.16 150 VAL K N 1
ATOM 5488 C CA . VAL B 2 150 ? -2.524 20.671 -7.857 1 51.945 150 VAL K CA 1
ATOM 5489 C C . VAL B 2 150 ? -2.754 20.31 -6.389 1 53.158 150 VAL K C 1
ATOM 5490 O O . VAL B 2 150 ? -3.845 19.836 -6.069 1 53.398 150 VAL K O 1
ATOM 5503 N N . ASP B 2 151 ? -1.735 20.475 -5.541 1 54.676 151 ASP K N 1
ATOM 5504 C CA . ASP B 2 151 ? -1.75 19.982 -4.136 1 56.208 151 ASP K CA 1
ATOM 5505 C C . ASP B 2 151 ? -2.432 18.606 -4.13 1 57.193 151 ASP K C 1
ATOM 5506 O O . ASP B 2 151 ? -3.517 18.481 -3.513 1 58.545 151 ASP K O 1
ATOM 5515 N N . ASN B 2 152 ? -1.846 17.649 -4.863 1 57.339 152 ASN K N 1
ATOM 5516 C CA . ASN B 2 152 ? -2.188 16.194 -4.882 1 58.824 152 ASN K CA 1
ATOM 5517 C C . ASN B 2 152 ? -3.492 15.934 -5.655 1 58.754 152 ASN K C 1
ATOM 5518 O O . ASN B 2 152 ? -3.773 14.755 -5.946 1 59.903 152 ASN K O 1
ATOM 5529 N N . ALA B 2 153 ? -4.271 16.969 -5.985 1 57.694 153 ALA K N 1
ATOM 5530 C CA . ALA B 2 153 ? -5.632 16.821 -6.552 1 55.947 153 ALA K CA 1
ATOM 5531 C C . ALA B 2 153 ? -5.541 16.52 -8.043 1 54.887 153 ALA K C 1
ATOM 5532 O O . ALA B 2 153 ? -5.277 17.465 -8.809 1 55.264 153 ALA K O 1
ATOM 5539 N N . LEU B 2 154 ? -5.731 15.25 -8.414 1 54.968 154 LEU K N 1
ATOM 5540 C CA . LEU B 2 154 ? -5.831 14.74 -9.816 1 53.827 154 LEU K CA 1
ATOM 5541 C C . LEU B 2 154 ? -6.7 15.685 -10.662 1 53.889 154 LEU K C 1
ATOM 5542 O O . LEU B 2 154 ? -7.861 15.867 -10.279 1 56.212 154 LEU K O 1
ATOM 5558 N N . GLN B 2 155 ? -6.195 16.242 -11.772 1 52.81 155 GLN K N 1
ATOM 5559 C CA . GLN B 2 155 ? -6.932 17.215 -12.636 1 52.292 155 GLN K CA 1
ATOM 5560 C C . GLN B 2 155 ? -7.542 16.513 -13.851 1 52.692 155 GLN K C 1
ATOM 5561 O O . GLN B 2 155 ? -6.881 15.642 -14.406 1 53.94 155 GLN K O 1
ATOM 5575 N N . SER B 2 156 ? -8.741 16.927 -14.257 1 53.927 156 SER K N 1
ATOM 5576 C CA . SER B 2 156 ? -9.534 16.33 -15.366 1 54.729 156 SER K CA 1
ATOM 5577 C C . SER B 2 156 ? -10.071 17.46 -16.248 1 55.176 156 SER K C 1
ATOM 5578 O O . SER B 2 156 ? -10.571 18.459 -15.672 1 56.188 156 SER K O 1
ATOM 5586 N N . GLY B 2 157 ? -9.927 17.326 -17.578 1 54.397 157 GLY K N 1
ATOM 5587 C CA . GLY B 2 157 ? -10.441 18.283 -18.588 1 54.225 157 GLY K CA 1
ATOM 5588 C C . GLY B 2 157 ? -10.154 19.744 -18.234 1 54.485 157 GLY K C 1
ATOM 5589 O O . GLY B 2 157 ? -10.903 20.644 -18.714 1 54.41 157 GLY K O 1
ATOM 5593 N N . ASN B 2 158 ? -9.105 19.979 -17.434 1 53.535 158 ASN K N 1
ATOM 5594 C CA . ASN B 2 158 ? -8.626 21.324 -17.029 1 53.244 158 ASN K CA 1
ATOM 5595 C C . ASN B 2 158 ? -7.56 21.811 -18.024 1 51.81 158 ASN K C 1
ATOM 5596 O O . ASN B 2 158 ? -7.37 23.049 -18.166 1 51.893 158 ASN K O 1
ATOM 5607 N N . SER B 2 159 ? -6.888 20.87 -18.687 1 50.219 159 SER K N 1
ATOM 5608 C CA . SER B 2 159 ? -5.669 21.103 -19.503 1 49.04 159 SER K CA 1
ATOM 5609 C C . SER B 2 159 ? -5.949 20.785 -20.975 1 48.703 159 SER K C 1
ATOM 5610 O O . SER B 2 159 ? -7.004 20.169 -21.25 1 49.177 159 SER K O 1
ATOM 5618 N N . GLN B 2 160 ? -5.022 21.182 -21.857 1 48.137 160 GLN K N 1
ATOM 5619 C CA . GLN B 2 160 ? -5.09 21 -23.333 1 47.756 160 GLN K CA 1
ATOM 5620 C C . GLN B 2 160 ? -3.769 20.412 -23.834 1 47.875 160 GLN K C 1
ATOM 5621 O O . GLN B 2 160 ? -2.71 21.06 -23.642 1 49.738 160 GLN K O 1
ATOM 5635 N N . GLU B 2 161 ? -3.821 19.242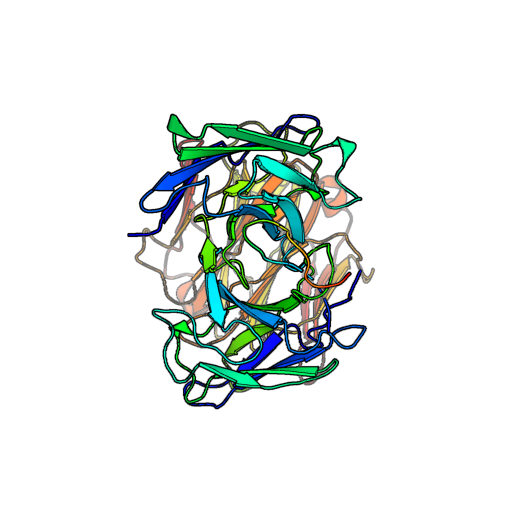 -24.465 1 46.702 161 GLU K N 1
ATOM 5636 C CA . GLU B 2 161 ? -2.622 18.594 -25.042 1 45.297 161 GLU K CA 1
ATOM 5637 C C . GLU B 2 161 ? -2.433 19.113 -26.46 1 43.819 161 GLU K C 1
ATOM 5638 O O . GLU B 2 161 ? -3.422 19.442 -27.099 1 44.548 161 GLU K O 1
ATOM 5650 N N . SER B 2 162 ? -1.182 19.213 -26.887 1 43.272 162 SER K N 1
ATOM 5651 C CA . SER B 2 162 ? -0.752 19.372 -28.297 1 42.845 162 SER K CA 1
ATOM 5652 C C . SER B 2 162 ? 0.426 18.428 -28.564 1 42.743 162 SER K C 1
ATOM 5653 O O . SER B 2 162 ? 1.304 18.341 -27.703 1 43.461 162 SER K O 1
ATOM 5661 N N . VAL B 2 163 ? 0.425 17.734 -29.705 1 42.903 163 VAL K N 1
ATOM 5662 C CA . VAL B 2 163 ? 1.421 16.685 -30.075 1 42.989 163 VAL K CA 1
ATOM 5663 C C . VAL B 2 163 ? 2.036 17.042 -31.426 1 43.973 163 VAL K C 1
ATOM 5664 O O . VAL B 2 163 ? 1.269 17.383 -32.321 1 45.345 163 VAL K O 1
ATOM 5677 N N . THR B 2 164 ? 3.362 16.946 -31.575 1 44.501 164 THR K N 1
ATOM 5678 C CA . THR B 2 164 ? 4.059 17.212 -32.864 1 44.5 164 THR K CA 1
ATOM 5679 C C . THR B 2 164 ? 3.828 16.026 -33.796 1 44.564 164 THR K C 1
ATOM 5680 O O . THR B 2 164 ? 3.507 14.931 -33.289 1 44.086 164 THR K O 1
ATOM 5691 N N . GLU B 2 165 ? 3.948 16.257 -35.106 1 45.485 165 GLU K N 1
ATOM 5692 C CA . GLU B 2 165 ? 3.979 15.168 -36.125 1 45.735 165 GLU K CA 1
ATOM 5693 C C . GLU B 2 165 ? 5.281 14.399 -35.906 1 45.14 165 GLU K C 1
ATOM 5694 O O . GLU B 2 165 ? 6.277 15.046 -35.554 1 44.964 165 GLU K O 1
ATOM 5706 N N . GLN B 2 166 ? 5.256 13.078 -36.076 1 44.608 166 GLN K N 1
ATOM 5707 C CA . GLN B 2 166 ? 6.465 12.223 -35.985 1 45.374 166 GLN K CA 1
ATOM 5708 C C . GLN B 2 166 ? 7.625 13.008 -36.612 1 44.827 166 GLN K C 1
ATOM 5709 O O . GLN B 2 166 ? 7.438 13.483 -37.738 1 43.534 166 GLN K O 1
ATOM 5723 N N . ASP B 2 167 ? 8.717 13.24 -35.864 1 45.29 167 ASP K N 1
ATOM 5724 C CA . ASP B 2 167 ? 9.896 14.002 -36.357 1 45.766 167 ASP K CA 1
ATOM 5725 C C . ASP B 2 167 ? 10.522 13.17 -37.475 1 45.028 167 ASP K C 1
ATOM 5726 O O . ASP B 2 167 ? 10.559 11.949 -37.348 1 43.837 167 ASP K O 1
ATOM 5735 N N . SER B 2 168 ? 10.959 13.813 -38.55 1 46.329 168 SER K N 1
ATOM 5736 C CA . SER B 2 168 ? 11.426 13.135 -39.79 1 48.259 168 SER K CA 1
ATOM 5737 C C . SER B 2 168 ? 12.925 12.818 -39.75 1 49.335 168 SER K C 1
ATOM 5738 O O . SER B 2 168 ? 13.423 12.376 -40.78 1 50.246 168 SER K O 1
ATOM 5746 N N . LYS B 2 169 ? 13.61 13.032 -38.622 1 50.548 169 LYS K N 1
ATOM 5747 C CA . LYS B 2 169 ? 15.06 12.736 -38.475 1 52.87 169 LYS K CA 1
ATOM 5748 C C . LYS B 2 169 ? 15.306 11.667 -37.398 1 52.894 169 LYS K C 1
ATOM 5749 O O . LYS B 2 169 ? 16.192 10.835 -37.645 1 54.173 169 LYS K O 1
ATOM 5768 N N . ASP B 2 170 ? 14.583 11.667 -36.268 1 51.562 170 ASP K N 1
ATOM 5769 C CA . ASP B 2 170 ? 14.75 10.632 -35.203 1 52.283 170 ASP K CA 1
ATOM 5770 C C . ASP B 2 170 ? 13.464 9.798 -35.03 1 51.167 170 ASP K C 1
ATOM 5771 O O . ASP B 2 170 ? 13.484 8.89 -34.182 1 52.754 170 ASP K O 1
ATOM 5780 N N . SER B 2 171 ? 12.402 10.062 -35.808 1 49.617 171 SER K N 1
ATOM 5781 C CA . SER B 2 171 ? 11.083 9.358 -35.78 1 47.079 171 SER K CA 1
ATOM 5782 C C . SER B 2 171 ? 10.429 9.365 -34.385 1 45.838 171 SER K C 1
ATOM 5783 O O . SER B 2 171 ? 9.724 8.39 -34.094 1 45.338 171 SER K O 1
ATOM 5791 N N . THR B 2 172 ? 10.609 10.429 -33.591 1 45.313 172 THR K N 1
ATOM 5792 C CA . THR B 2 172 ? 10.013 10.596 -32.233 1 45.498 172 THR K CA 1
ATOM 5793 C C . THR B 2 172 ? 8.851 11.598 -32.249 1 45.068 172 THR K C 1
ATOM 5794 O O . THR B 2 172 ? 8.701 12.368 -33.234 1 43.874 172 THR K O 1
ATOM 5805 N N . TYR B 2 173 ? 8.087 11.597 -31.156 1 44.849 173 TYR K N 1
ATOM 5806 C CA . TYR B 2 173 ? 7.004 12.568 -30.855 1 45.071 173 TYR K CA 1
ATOM 5807 C C . TYR B 2 173 ? 7.364 13.391 -29.618 1 45.422 173 TYR K C 1
ATOM 5808 O O . TYR B 2 173 ? 8.074 12.901 -28.712 1 48.586 173 TYR K O 1
ATOM 5826 N N . SER B 2 174 ? 6.888 14.624 -29.576 1 44.262 174 SER K N 1
ATOM 5827 C CA . SER B 2 174 ? 6.956 15.483 -28.368 1 44.815 174 SER K CA 1
ATOM 5828 C C . SER B 2 174 ? 5.556 16.034 -28.089 1 43.985 174 SER K C 1
ATOM 5829 O O . SER B 2 174 ? 4.791 16.262 -29.048 1 42.371 174 SER K O 1
ATOM 5837 N N . LEU B 2 175 ? 5.219 16.19 -26.815 1 44.2 175 LEU K N 1
ATOM 5838 C CA . LEU B 2 175 ? 3.843 16.539 -26.375 1 44.6 175 LEU K CA 1
ATOM 5839 C C . LEU B 2 175 ? 3.889 17.713 -25.389 1 44.849 175 LEU K C 1
ATOM 5840 O O . LEU B 2 175 ? 4.762 17.704 -24.514 1 44.535 175 LEU K O 1
ATOM 5856 N N . SER B 2 176 ? 2.965 18.671 -25.532 1 45.126 176 SER K N 1
ATOM 5857 C CA . SER B 2 176 ? 2.741 19.798 -24.584 1 45.563 176 SER K CA 1
ATOM 5858 C C . SER B 2 176 ? 1.342 19.707 -23.961 1 45.321 176 SER K C 1
ATOM 5859 O O . SER B 2 176 ? 0.345 19.694 -24.703 1 43.863 176 SER K O 1
ATOM 5867 N N . SER B 2 177 ? 1.29 19.655 -22.628 1 46.396 177 SER K N 1
ATOM 5868 C CA . SER B 2 177 ? 0.068 19.873 -21.808 1 45.87 177 SER K CA 1
ATOM 5869 C C . SER B 2 177 ? 0.152 21.268 -21.18 1 45.618 177 SER K C 1
ATOM 5870 O O . SER B 2 177 ? 1.268 21.676 -20.83 1 44.46 177 SER K O 1
ATOM 5878 N N . THR B 2 178 ? -0.967 21.991 -21.084 1 45.574 178 THR K N 1
ATOM 5879 C CA . THR B 2 178 ? -0.995 23.41 -20.609 1 46.647 178 THR K CA 1
ATOM 5880 C C . THR B 2 178 ? -2.18 23.641 -19.653 1 46.404 178 THR K C 1
ATOM 5881 O O . THR B 2 178 ? -3.327 23.421 -20.067 1 47.304 178 THR K O 1
ATOM 5892 N N . LEU B 2 179 ? -1.892 24.07 -18.418 1 46.31 179 LEU K N 1
ATOM 5893 C CA . LEU B 2 179 ? -2.892 24.362 -17.359 1 46.02 179 LEU K CA 1
ATOM 5894 C C . LEU B 2 179 ? -3.028 25.876 -17.222 1 45.939 179 LEU K C 1
ATOM 5895 O O . LEU B 2 179 ? -2.006 26.526 -17.079 1 45.669 179 LEU K O 1
ATOM 5911 N N . THR B 2 180 ? -4.253 26.404 -17.252 1 46.573 180 THR K N 1
ATOM 5912 C CA . THR B 2 180 ? -4.535 27.858 -17.166 1 47.98 180 THR K CA 1
ATOM 5913 C C . THR B 2 180 ? -5.432 28.172 -15.956 1 49.565 180 THR K C 1
ATOM 5914 O O . THR B 2 180 ? -6.495 27.552 -15.826 1 49.227 180 THR K O 1
ATOM 5925 N N . LEU B 2 181 ? -4.999 29.135 -15.135 1 51.179 181 LEU K N 1
ATOM 5926 C CA . LEU B 2 181 ? -5.722 29.738 -13.985 1 53.072 181 LEU K CA 1
ATOM 5927 C C . LEU B 2 181 ? -5.636 31.255 -14.094 1 53.445 181 LEU K C 1
ATOM 5928 O O . LEU B 2 181 ? -4.694 31.732 -14.726 1 53.376 181 LEU K O 1
ATOM 5944 N N . SER B 2 182 ? -6.512 31.977 -13.401 1 54.006 182 SER K N 1
ATOM 5945 C CA . SER B 2 182 ? -6.277 33.396 -13.035 1 54.737 182 SER K CA 1
ATOM 5946 C C . SER B 2 182 ? -4.998 33.463 -12.181 1 55.002 182 SER K C 1
ATOM 5947 O O . SER B 2 182 ? -4.586 32.413 -11.641 1 53.744 182 SER K O 1
ATOM 5955 N N . LYS B 2 183 ? -4.378 34.64 -12.083 1 55.524 183 LYS K N 1
ATOM 5956 C CA . LYS B 2 183 ? -3.253 34.917 -11.15 1 55.965 183 LYS K CA 1
ATOM 5957 C C . LYS B 2 183 ? -3.67 34.562 -9.711 1 55.876 183 LYS K C 1
ATOM 5958 O O . LYS B 2 183 ? -2.958 33.745 -9.067 1 54.87 183 LYS K O 1
ATOM 5977 N N . ALA B 2 184 ? -4.778 35.146 -9.237 1 55.559 184 ALA K N 1
ATOM 5978 C CA . ALA B 2 184 ? -5.353 34.949 -7.882 1 56.297 184 ALA K CA 1
ATOM 5979 C C . ALA B 2 184 ? -5.501 33.456 -7.569 1 54.564 184 ALA K C 1
ATOM 5980 O O . ALA B 2 184 ? -5.177 33.035 -6.46 1 54.307 184 ALA K O 1
ATOM 5987 N N . ASP B 2 185 ? -5.992 32.682 -8.522 1 53.386 185 ASP K N 1
ATOM 5988 C CA . ASP B 2 185 ? -6.265 31.242 -8.318 1 53.188 185 ASP K CA 1
ATOM 5989 C C . ASP B 2 185 ? -4.936 30.519 -8.164 1 53.185 185 ASP K C 1
ATOM 5990 O O . ASP B 2 185 ? -4.799 29.722 -7.245 1 53.818 185 ASP K O 1
ATOM 5999 N N . TYR B 2 186 ? -4.01 30.773 -9.081 1 53.9 186 TYR K N 1
ATOM 6000 C CA . TYR B 2 186 ? -2.623 30.242 -9.058 1 52.73 186 TYR K CA 1
ATOM 6001 C C . TYR B 2 186 ? -1.989 30.565 -7.703 1 53.555 186 TYR K C 1
ATOM 6002 O O . TYR B 2 186 ? -1.29 29.709 -7.136 1 52.962 186 TYR K O 1
ATOM 6020 N N . GLU B 2 187 ? -2.276 31.764 -7.201 1 54.645 187 GLU K N 1
ATOM 6021 C CA . GLU B 2 187 ? -1.686 32.352 -5.969 1 56.711 187 GLU K CA 1
ATOM 6022 C C . GLU B 2 187 ? -2.096 31.564 -4.71 1 57.422 187 GLU K C 1
ATOM 6023 O O . GLU B 2 187 ? -1.61 31.937 -3.625 1 59.154 187 GLU K O 1
ATOM 6035 N N . LYS B 2 188 ? -2.975 30.562 -4.796 1 56.761 188 LYS K N 1
ATOM 6036 C CA . LYS B 2 188 ? -3.521 29.899 -3.578 1 58.358 188 LYS K CA 1
ATOM 6037 C C . LYS B 2 188 ? -3.351 28.378 -3.639 1 57.466 188 LYS K C 1
ATOM 6038 O O . LYS B 2 188 ? -4.05 27.691 -2.885 1 58.534 188 LYS K O 1
ATOM 6057 N N . HIS B 2 189 ? -2.433 27.878 -4.464 1 56.589 189 HIS K N 1
ATOM 6058 C CA . HIS B 2 189 ? -1.957 26.466 -4.433 1 56.35 189 HIS K CA 1
ATOM 6059 C C . HIS B 2 189 ? -0.429 26.472 -4.369 1 56.253 189 HIS K C 1
ATOM 6060 O O . HIS B 2 189 ? 0.159 27.56 -4.622 1 55.281 189 HIS K O 1
ATOM 6075 N N . LYS B 2 190 ? 0.182 25.335 -4.002 1 56.847 190 LYS K N 1
ATOM 6076 C CA . LYS B 2 190 ? 1.655 25.247 -3.769 1 57.462 190 LYS K CA 1
ATOM 6077 C C . LYS B 2 190 ? 2.306 24.306 -4.79 1 55.617 190 LYS K C 1
ATOM 6078 O O . LYS B 2 190 ? 3.106 24.815 -5.581 1 54.852 190 LYS K O 1
ATOM 6097 N N . VAL B 2 191 ? 1.976 23.009 -4.77 1 55.492 191 VAL K N 1
ATOM 6098 C CA . VAL B 2 191 ? 2.672 21.959 -5.582 1 55.119 191 VAL K CA 1
ATOM 6099 C C . VAL B 2 191 ? 1.895 21.701 -6.888 1 54.894 191 VAL K C 1
ATOM 6100 O O . VAL B 2 191 ? 0.831 21.005 -6.866 1 54.793 191 VAL K O 1
ATOM 6113 N N . TYR B 2 192 ? 2.428 22.244 -7.993 1 53.547 192 TYR K N 1
ATOM 6114 C CA . TYR B 2 192 ? 1.991 21.968 -9.386 1 51.94 192 TYR K CA 1
ATOM 6115 C C . TYR B 2 192 ? 2.877 20.847 -9.946 1 51.855 192 TYR K C 1
ATOM 6116 O O . TYR B 2 192 ? 4.051 21.087 -10.247 1 52.87 192 TYR K O 1
ATOM 6134 N N . ALA B 2 193 ? 2.329 19.636 -10.05 1 51.706 193 ALA K N 1
ATOM 6135 C CA . ALA B 2 193 ? 3.046 18.416 -10.475 1 50.714 193 ALA K CA 1
ATOM 6136 C C . ALA B 2 193 ? 2.497 17.921 -11.815 1 49.504 193 ALA K C 1
ATOM 6137 O O . ALA B 2 193 ? 1.314 18.122 -12.136 1 49.822 193 ALA K O 1
ATOM 6144 N N . CYS B 2 194 ? 3.353 17.268 -12.575 1 49.438 194 CYS K N 1
ATOM 6145 C CA . CYS B 2 194 ? 3.02 16.677 -13.886 1 49.491 194 CYS K CA 1
ATOM 6146 C C . CYS B 2 194 ? 3.477 15.221 -13.877 1 49.568 194 CYS K C 1
ATOM 6147 O O . CYS B 2 194 ? 4.68 14.994 -13.786 1 50.171 194 CYS K O 1
ATOM 6154 N N . GLU B 2 195 ? 2.539 14.278 -13.923 1 50.512 195 GLU K N 1
ATOM 6155 C CA . GLU B 2 195 ? 2.821 12.816 -13.859 1 50.658 195 GLU K CA 1
ATOM 6156 C C . GLU B 2 195 ? 2.715 12.242 -15.273 1 49.013 195 GLU K C 1
ATOM 6157 O O . GLU B 2 195 ? 1.635 12.342 -15.884 1 47.641 195 GLU K O 1
ATOM 6169 N N . VAL B 2 196 ? 3.813 11.67 -15.766 1 49.031 196 VAL K N 1
ATOM 6170 C CA . VAL B 2 196 ? 3.928 11.132 -17.152 1 49.073 196 VAL K CA 1
ATOM 6171 C C . VAL B 2 196 ? 4.019 9.601 -17.078 1 49.814 196 VAL K C 1
ATOM 6172 O O . VAL B 2 196 ? 4.92 9.085 -16.378 1 50.17 196 VAL K O 1
ATOM 6185 N N . THR B 2 197 ? 3.112 8.918 -17.783 1 49.415 197 THR K N 1
ATOM 6186 C CA . THR B 2 197 ? 3.063 7.442 -17.944 1 50.01 197 THR K CA 1
ATOM 6187 C C . THR B 2 197 ? 3.415 7.107 -19.395 1 49.573 197 THR K C 1
ATOM 6188 O O . THR B 2 197 ? 2.721 7.639 -20.294 1 48.173 197 THR K O 1
ATOM 6199 N N . HIS B 2 198 ? 4.45 6.286 -19.614 1 49.789 198 HIS K N 1
ATOM 6200 C CA . HIS B 2 198 ? 4.909 5.861 -20.967 1 49.504 198 HIS K CA 1
ATOM 6201 C C . HIS B 2 198 ? 5.531 4.469 -20.894 1 50.978 198 HIS K C 1
ATOM 6202 O O . HIS B 2 198 ? 6.116 4.128 -19.839 1 52.415 198 HIS K O 1
ATOM 6217 N N . GLN B 2 199 ? 5.427 3.729 -22.003 1 51.518 199 GLN K N 1
ATOM 6218 C CA . GLN B 2 199 ? 6.004 2.369 -22.21 1 52.918 199 GLN K CA 1
ATOM 6219 C C . GLN B 2 199 ? 7.512 2.373 -21.925 1 53.423 199 GLN K C 1
ATOM 6220 O O . GLN B 2 199 ? 8.047 1.327 -21.529 1 54.442 199 GLN K O 1
ATOM 6234 N N . GLY B 2 200 ? 8.178 3.511 -22.122 1 52.584 200 GLY K N 1
ATOM 6235 C CA . GLY B 2 200 ? 9.644 3.626 -22.009 1 53.269 200 GLY K CA 1
ATOM 6236 C C . GLY B 2 200 ? 10.128 3.74 -20.578 1 53.211 200 GLY K C 1
ATOM 6237 O O . GLY B 2 200 ? 11.338 3.656 -20.389 1 52.988 200 GLY K O 1
ATOM 6241 N N . LEU B 2 201 ? 9.223 3.958 -19.619 1 54.042 201 LEU K N 1
ATOM 6242 C CA . LEU B 2 201 ? 9.556 4.174 -18.181 1 54.984 201 LEU K CA 1
ATOM 6243 C C . LEU B 2 201 ? 9.193 2.925 -17.361 1 56.511 201 LEU K C 1
ATOM 6244 O O . LEU B 2 201 ? 8.116 2.337 -17.613 1 57.258 201 LEU K O 1
ATOM 6260 N N . SER B 2 202 ? 10.069 2.528 -16.432 1 57.69 202 SER K N 1
ATOM 6261 C CA . SER B 2 202 ? 9.811 1.468 -15.415 1 59.549 202 SER K CA 1
ATOM 6262 C C . SER B 2 202 ? 8.509 1.794 -14.672 1 60.445 202 SER K C 1
ATOM 6263 O O . SER B 2 202 ? 7.625 0.907 -14.612 1 60.786 202 SER K O 1
ATOM 6271 N N . SER B 2 203 ? 8.428 3.029 -14.142 1 60.486 203 SER K N 1
ATOM 6272 C CA . SER B 2 203 ? 7.345 3.597 -13.287 1 59.492 203 SER K CA 1
ATOM 6273 C C . SER B 2 203 ? 7.067 5.042 -13.703 1 57.81 203 SER K C 1
ATOM 6274 O O . SER B 2 203 ? 7.95 5.707 -14.238 1 57.822 203 SER K O 1
ATOM 6282 N N . PRO B 2 204 ? 5.856 5.594 -13.456 1 56.488 204 PRO K N 1
ATOM 6283 C CA . PRO B 2 204 ? 5.54 6.96 -13.869 1 54.312 204 PRO K CA 1
ATOM 6284 C C . PRO B 2 204 ? 6.535 7.976 -13.298 1 54.395 204 PRO K C 1
ATOM 6285 O O . PRO B 2 204 ? 6.984 7.786 -12.189 1 56.57 204 PRO K O 1
ATOM 6296 N N . VAL B 2 205 ? 6.865 8.999 -14.09 1 53.246 205 VAL K N 1
ATOM 6297 C CA . VAL B 2 205 ? 7.86 10.069 -13.775 1 52.643 205 VAL K CA 1
ATOM 6298 C C . VAL B 2 205 ? 7.081 11.328 -13.416 1 52.319 205 VAL K C 1
ATOM 6299 O O . VAL B 2 205 ? 6.205 11.723 -14.214 1 53.441 205 VAL K O 1
ATOM 6312 N N . THR B 2 206 ? 7.398 11.951 -12.287 1 52.36 206 THR K N 1
ATOM 6313 C CA . THR B 2 206 ? 6.681 13.158 -11.798 1 52.189 206 THR K CA 1
ATOM 6314 C C . THR B 2 206 ? 7.665 14.328 -11.722 1 52.017 206 THR K C 1
ATOM 6315 O O . THR B 2 206 ? 8.612 14.238 -10.94 1 53.85 206 THR K O 1
ATOM 6326 N N . LYS B 2 207 ? 7.435 15.363 -12.53 1 50.79 207 LYS K N 1
ATOM 6327 C CA . LYS B 2 207 ? 8.112 16.683 -12.448 1 50.997 207 LYS K CA 1
ATOM 6328 C C . LYS B 2 207 ? 7.145 17.693 -11.818 1 51.328 207 LYS K C 1
ATOM 6329 O O . LYS B 2 207 ? 5.982 17.821 -12.265 1 51.226 207 LYS K O 1
ATOM 6348 N N . SER B 2 208 ? 7.62 18.388 -10.798 1 51.355 208 SER K N 1
ATOM 6349 C CA . SER B 2 208 ? 6.8 19.324 -10.008 1 51.887 208 SER K CA 1
ATOM 6350 C C . SER B 2 208 ? 7.644 20.539 -9.645 1 52.218 208 SER K C 1
ATOM 6351 O O . SER B 2 208 ? 8.858 20.544 -9.926 1 52.641 208 SER K O 1
ATOM 6359 N N . PHE B 2 209 ? 6.978 21.533 -9.075 1 51.844 209 PHE K N 1
ATOM 6360 C CA . PHE B 2 209 ? 7.59 22.719 -8.437 1 52.461 209 PHE K CA 1
ATOM 6361 C C . PHE B 2 209 ? 6.597 23.265 -7.407 1 53.337 209 PHE K C 1
ATOM 6362 O O . PHE B 2 209 ? 5.385 22.973 -7.504 1 52.026 209 PHE K O 1
ATOM 6379 N N . ASN B 2 210 ? 7.12 24.04 -6.456 1 54.636 210 ASN K N 1
ATOM 6380 C CA . ASN B 2 210 ? 6.335 24.795 -5.447 1 55.989 210 ASN K CA 1
ATOM 6381 C C . ASN B 2 210 ? 6.358 26.273 -5.87 1 55.724 210 ASN K C 1
ATOM 6382 O O . ASN B 2 210 ? 7.399 26.758 -6.348 1 55.779 210 ASN K O 1
ATOM 6393 N N . ARG B 2 211 ? 5.22 26.949 -5.772 1 56.028 211 ARG K N 1
ATOM 6394 C CA . ARG B 2 211 ? 5.088 28.378 -6.15 1 56.651 211 ARG K CA 1
ATOM 6395 C C . ARG B 2 211 ? 6.147 29.17 -5.369 1 57.73 211 ARG K C 1
ATOM 6396 O O . ARG B 2 211 ? 5.91 29.475 -4.188 1 58.989 211 ARG K O 1
ATOM 6417 N N . GLY B 2 212 ? 7.304 29.427 -5.986 1 58.655 212 GLY K N 1
ATOM 6418 C CA . GLY B 2 212 ? 8.396 30.251 -5.406 1 59.878 212 GLY K CA 1
ATOM 6419 C C . GLY B 2 212 ? 9.682 29.469 -5.163 1 58.83 212 GLY K C 1
ATOM 6420 O O . GLY B 2 212 ? 9.895 29.06 -4.012 1 58.268 212 GLY K O 1
ATOM 6424 N N . GLU B 2 213 ? 10.504 29.311 -6.218 1 59.079 213 GLU K N 1
ATOM 6425 C CA . GLU B 2 213 ? 11.825 28.606 -6.231 1 58.814 213 GLU K CA 1
ATOM 6426 C C . GLU B 2 213 ? 12.225 28.311 -7.694 1 58.239 213 GLU K C 1
ATOM 6427 O O . GLU B 2 213 ? 13.379 28.095 -8.184 1 57.989 213 GLU K O 1
ATOM 6439 N N . ASP C 3 1 ? -26.225 -8.393 -56.548 1 71.588 1 ASP A N 1
ATOM 6440 C CA . ASP C 3 1 ? -25.247 -7.354 -56.142 1 67.968 1 ASP A CA 1
ATOM 6441 C C . ASP C 3 1 ? -25.849 -5.959 -56.4 1 65.5 1 ASP A C 1
ATOM 6442 O O . ASP C 3 1 ? -26.469 -5.766 -57.468 1 67.673 1 ASP A O 1
ATOM 6453 N N . ALA C 3 2 ? -25.678 -5.025 -55.454 1 61.55 2 ALA A N 1
ATOM 6454 C CA . ALA C 3 2 ? -26.185 -3.627 -55.509 1 58.812 2 ALA A CA 1
ATOM 6455 C C . ALA C 3 2 ? -25.025 -2.646 -55.665 1 55.946 2 ALA A C 1
ATOM 6456 O O . ALA C 3 2 ? -23.962 -2.883 -55.114 1 56.338 2 ALA A O 1
ATOM 6477 N N . PHE C 3 4 ? -24.152 1.911 -56.811 1 50.609 4 PHE A N 1
ATOM 6478 C CA . PHE C 3 4 ? -24.572 3.237 -57.256 1 51.213 4 PHE A CA 1
ATOM 6479 C C . PHE C 3 4 ? -23.441 3.93 -58.042 1 50.846 4 PHE A C 1
ATOM 6480 O O . PHE C 3 4 ? -22.332 4.144 -57.529 1 50.248 4 PHE A O 1
ATOM 6497 N N . ARG C 3 5 ? -23.721 4.274 -59.292 1 52.06 5 ARG A N 1
ATOM 6498 C CA . ARG C 3 5 ? -22.762 4.968 -60.179 1 53.568 5 ARG A CA 1
ATOM 6499 C C . ARG C 3 5 ? -22.436 6.319 -59.547 1 52.375 5 ARG A C 1
ATOM 6500 O O . ARG C 3 5 ? -23.391 7.079 -59.3 1 52.756 5 ARG A O 1
ATOM 6521 N N . HIS C 3 6 ? -21.149 6.613 -59.336 1 51.284 6 HIS A N 1
ATOM 6522 C CA . HIS C 3 6 ? -20.677 7.819 -58.606 1 48.943 6 HIS A CA 1
ATOM 6523 C C . HIS C 3 6 ? -20.805 9.08 -59.476 1 48.824 6 HIS A C 1
ATOM 6524 O O . HIS C 3 6 ? -20.628 10.166 -58.914 1 46.716 6 HIS A O 1
ATOM 6539 N N . ASP C 3 7 ? -21.162 8.951 -60.766 1 51.232 7 ASP A N 1
ATOM 6540 C CA . ASP C 3 7 ? -21.329 10.1 -61.718 1 52.353 7 ASP A CA 1
ATOM 6541 C C . ASP C 3 7 ? -22.804 10.502 -61.882 1 51.931 7 ASP A C 1
ATOM 6542 O O . ASP C 3 7 ? -23.121 11.673 -61.638 1 52.474 7 ASP A O 1
ATOM 6551 N N . SER C 3 8 ? -23.666 9.583 -62.31 1 52.988 8 SER A N 1
ATOM 6552 C CA . SER C 3 8 ? -25.102 9.843 -62.618 1 54.542 8 SER A CA 1
ATOM 6553 C C . SER C 3 8 ? -25.991 9.599 -61.388 1 54.484 8 SER A C 1
ATOM 6554 O O . SER C 3 8 ? -27.135 10.118 -61.387 1 54.47 8 SER A O 1
ATOM 6562 N N . GLY C 3 9 ? -25.511 8.799 -60.42 1 53.572 9 GLY A N 1
ATOM 6563 C CA . GLY C 3 9 ? -26.304 8.304 -59.273 1 52.707 9 GLY A CA 1
ATOM 6564 C C . GLY C 3 9 ? -27.138 7.075 -59.621 1 53.579 9 GLY A C 1
ATOM 6565 O O . GLY C 3 9 ? -27.73 6.484 -58.714 1 53.265 9 GLY A O 1
ATOM 6569 N N . TYR C 3 10 ? -27.212 6.703 -60.897 1 55.411 10 TYR A N 1
ATOM 6570 C CA . TYR C 3 10 ? -28.022 5.554 -61.367 1 57.299 10 TYR A CA 1
ATOM 6571 C C . TYR C 3 10 ? -27.635 4.311 -60.56 1 55.898 10 TYR A C 1
ATOM 6572 O O . TYR C 3 10 ? -26.447 4.122 -60.307 1 54.417 10 TYR A O 1
ATOM 6590 N N . GLU C 3 11 ? -28.616 3.491 -60.184 1 56.745 11 GLU A N 1
ATOM 6591 C CA . GLU C 3 11 ? -28.4 2.237 -59.413 1 57.292 11 GLU A CA 1
ATOM 6592 C C . GLU C 3 11 ? -28.831 1.019 -60.226 1 59.998 11 GLU A C 1
ATOM 6593 O O . GLU C 3 11 ? -29.971 1.027 -60.709 1 64.311 11 GLU A O 1
ATOM 6605 N N . CYS C 3 12 ? -27.974 0.003 -60.336 1 60.214 12 CYS A N 1
ATOM 6606 C CA . CYS C 3 12 ? -28.295 -1.291 -60.997 1 63.674 12 CYS A CA 1
ATOM 6607 C C . CYS C 3 12 ? -29.377 -2.019 -60.189 1 64.839 12 CYS A C 1
ATOM 6608 O O . CYS C 3 12 ? -30.356 -2.493 -60.778 1 67.81 12 CYS A O 1
ATOM 6616 N N . HIS C 3 13 ? -29.193 -2.095 -58.874 1 63.208 13 HIS A N 1
ATOM 6617 C CA . HIS C 3 13 ? -30.191 -2.555 -57.875 1 63.092 13 HIS A CA 1
ATOM 6618 C C . HIS C 3 13 ? -30.018 -1.668 -56.644 1 59.653 13 HIS A C 1
ATOM 6619 O O . HIS C 3 13 ? -28.974 -1.001 -56.555 1 57.328 13 HIS A O 1
ATOM 6634 N N . HIS C 3 14 ? -30.991 -1.644 -55.737 1 59.844 14 HIS A N 1
ATOM 6635 C CA . HIS C 3 14 ? -30.872 -0.888 -54.464 1 56.813 14 HIS A CA 1
ATOM 6636 C C . HIS C 3 14 ? -30.046 -1.702 -53.457 1 56.279 14 HIS A C 1
ATOM 6637 O O . HIS C 3 14 ? -29.14 -1.193 -52.785 1 52.834 14 HIS A O 1
#

Foldseek 3Di:
DWAWAKDFAQEDEAQAKGKIKIAIDDDFLLQWKKWKWWQDVPRGIGTAKIQGSPGDIDGDPVQPVFWDWHADRVRNIIMIMGGRDDQSRQTWMKIFIGDDPDRPYIYPTRGHGYHPDDFDAWDKAWQAWDPDCVKIKIWIKTDFGDDDDKDKDKPVPPDDPQWDWDDWDQDPVRGIITIIMGIDHPVCLVPDWIWIWMADVVVRDTDIDTRHHD/DKAKAQPAQEDADAQQDKDKGKIFINWWLFQQKWKWWAAPVGDIDTQAGSFFHGDPPHDPQWGKDDGIGMIITIRGRDDPRSQTWMKMWRPRDPDIDIYPIYGYAYDDDFDFFDKDKDWADPVVLVVFKTKIKIKGPFGPDPDKDKWKAFPHNTDDPQWDKDKDDQDPPSRGIMMMIMGMDTSVVVVPTFKTKIWMDDPNDPHIDIDIGTPPD/DWADPPPRDIPHD

GO terms:
  GO:1905898 positive regulation of response to endoplasmic reticulum stress (P, IDA)
  GO:0005634 nucleus (C, IGI)
  GO:0003682 chromatin binding (F, IGI)
  GO:0010629 negative regulation of gene expression (P, TAS)
  GO:0141137 positive regulation of gene expression, epigenetic (P, IGI)
  GO:0006357 regulation of transcription by RNA polymerase II (P, IGI)
  GO:0000122 negative regulation of transcription by RNA polymerase II (P, IGI)
  GO:1900221 regulation of amyloid-beta clearance (P, IMP)
  GO:0005515 protein binding (F, IPI)
  GO:0031901 early endosome membrane (C, IDA)
  GO:0005576 extracellular region (C, IDA)
  GO:0106003 amyloid-beta complex (C, IDA)
  GO:1904646 cellular response to amyloid-beta (P, IDA)
  GO:0032224 positive regulation of synaptic transmission, cholinergic (P, IDA)
  GO:0048018 receptor ligand activity (F, IDA)
  GO:0043083 synaptic cleft (C, TAS)
  GO:0005178 integrin binding (F, IDA)
  GO:0070381 endosome to plasma membrane transport vesicle (C, IDA)
  GO:0005739 mitochondrion (C, IDA)
  GO:0005764 lysosome (C, IDA)

Secondary structure (DSSP, 8-state):
----TTT---S--/--EEEEES-SEE-TTPPEEEEEEEESS-TTTSEEEEEEE-SSS-EEEEEEE-TTS-EEE-GGGTTTEEEEEETTTTEEEEEE-S--GGG-EEEEEEEE-SSSEEEE---EEEEE--PPPBPPEEEEE---S---EEEEEEEEEEEBSS--EEEEGGGTB-TTEEEPPPEE-TTS-EEEEEEEEEEGGGTTT---EEEEEEGGGTEEEEEE----/---EE-S-SEEEE-TT--EEEEEEESS--TT-EEEEEE-TT--EEEEEETTTEEPTT--TTEEEEEETTEEEEEESS--GGG-SEEEEEE-SSSSPEE---EEEEE----BPPEEEEEPPPHHHHTTTEEEEEEEEEEEBSS--EEEEEETTEE--SSEEEEE----TTT--EEEEEEEEEEHHHHTT--EEEEEEE-TT-SS-EEEEEES--

Solvent-accessible surface area: 20092 Å² total

Radius of gyration: 24.64 Å; Cα contacts (8 Å, |Δi|>4): 1161; chains: 3; bounding box: 59×52×66 Å

Nearest PDB structures (foldseek):
  7oxn-assembly1_H  TM=1.005E+00  e=2.430E-41  Homo sapiens
  7kn3-assembly2_M  TM=9.405E-01  e=3.549E-33  Homo sapiens
  7l7r-assembly1_B  TM=9.363E-01  e=2.665E-31  Homo sapiens
  8aon-assembly1_B  TM=6.963E-01  e=4.984E-32  Homo sapiens
  9gwz-assembly1_HHH  TM=6.076E-01  e=1.352E-33  Homo sapiens

InterPro domains:
  IPR002223 Pancreatic trypsin inhibitor Kunitz domain [PF00014] (290-341)
  IPR002223 Pancreatic trypsin inhibitor Kunitz domain [PR00759] (288-302)
  IPR002223 Pancreatic trypsin inhibitor Kunitz domain [PR00759] (316-326)
  IPR002223 Pancreatic trypsin inhibitor Kunitz domain [PR00759] (326-341)
  IPR002223 Pancreatic trypsin inhibitor Kunitz domain [PS50279] (291-341)
  IPR002223 Pancreatic trypsin inhibitor Kunitz domain [SM00131] (289-342)
  IPR008154 Amyloidogenic glycoprotein, extracellular [PS51869] (28-189)
  IPR008154 Amyloidogenic glycoprotein, extracellular [SM00006] (24-188)
  IPR008155 Amyloidogenic glycoprotein [PR00203] (177-195)
  IPR008155 Amyloidogenic glycoprotein [PR00203] (382-405)
  IPR008155 Amyloidogenic glycoprotein [PR00203] (699-724)
  IPR008155 Amyloidogenic glycoprotein [PR00203] (745-767)
  IPR008155 Amyloidogenic glycoprotein [PTHR23103] (10-770)
  IPR011178 Amyloidogenic glycoprotein, copper-binding [PF12924] (132-188)
  IPR011993 PH-like domain superfamily [G3DSA:2.30.29.30] (742-770)
  IPR013803 Amyloidogenic glycoprotein, amyloid-beta peptide [PF03494] (676-713)
  IPR013803 Amyloidogenic glycoprotein, amyloid-beta peptide [PR00204] (675-688)
  IPR013803 Amyloidogenic glycoprotein, amyloid-beta peptide [PR00204] (689-701)
  IPR013803 Amyloidogenic glycoprotein, amyloid-beta peptide [PR00204] (701-713)
  IPR015849 Amyloidogenic glycoprotein, heparin-binding [PF02177] (31-131)

Organism: Homo sapiens (NCBI:txid9606)

B-factor: mean 51.59, std 6.6, range [30.0, 79.76]